Protein AF-A0A812U6D6-F1 (afdb_monomer_lite)

Radius of gyration: 26.7 Å; chains: 1; bounding box: 63×52×94 Å

Structure (mmCIF, N/CA/C/O backbone):
data_AF-A0A812U6D6-F1
#
_entry.id   AF-A0A812U6D6-F1
#
loop_
_atom_site.group_PDB
_atom_site.id
_atom_site.type_symbol
_atom_site.label_atom_id
_atom_site.label_alt_id
_atom_site.label_comp_id
_atom_site.label_asym_id
_atom_site.label_entity_id
_atom_site.label_seq_id
_atom_site.pdbx_PDB_ins_code
_atom_site.Cartn_x
_atom_site.Cartn_y
_atom_site.Cartn_z
_atom_site.occupancy
_atom_site.B_iso_or_equiv
_atom_site.auth_seq_id
_atom_site.auth_comp_id
_atom_site.auth_asym_id
_atom_site.auth_atom_id
_atom_site.pdbx_PDB_model_num
ATOM 1 N N . MET A 1 1 ? -2.524 -17.262 -56.826 1.00 35.53 1 MET A N 1
ATOM 2 C CA . MET A 1 1 ? -1.749 -16.593 -55.757 1.00 35.53 1 MET A CA 1
ATOM 3 C C . MET A 1 1 ? -1.890 -17.382 -54.462 1.00 35.53 1 MET A C 1
ATOM 5 O O . MET A 1 1 ? -2.974 -17.420 -53.892 1.00 35.53 1 MET A O 1
ATOM 9 N N . ALA A 1 2 ? -0.836 -18.090 -54.051 1.00 34.09 2 ALA A N 1
ATOM 10 C CA . ALA A 1 2 ? -0.844 -18.941 -52.864 1.00 34.09 2 ALA A CA 1
ATOM 11 C C . ALA A 1 2 ? -0.876 -18.088 -51.586 1.00 34.09 2 ALA A C 1
ATOM 13 O O . ALA A 1 2 ? 0.017 -17.286 -51.322 1.00 34.09 2 ALA A O 1
ATOM 14 N N . ARG A 1 3 ? -1.931 -18.262 -50.790 1.00 38.22 3 ARG A N 1
ATOM 15 C CA . ARG A 1 3 ? -2.136 -17.587 -49.510 1.00 38.22 3 ARG A CA 1
ATOM 16 C C . ARG A 1 3 ? -1.272 -18.290 -48.458 1.00 38.22 3 ARG A C 1
ATOM 18 O O . ARG A 1 3 ? -1.705 -19.268 -47.857 1.00 38.22 3 ARG A O 1
ATOM 25 N N . ILE A 1 4 ? -0.034 -17.829 -48.269 1.00 37.41 4 ILE A N 1
ATOM 26 C CA . ILE A 1 4 ? 0.860 -18.335 -47.216 1.00 37.41 4 ILE A CA 1
ATOM 27 C C . ILE A 1 4 ? 0.244 -17.969 -45.859 1.00 37.41 4 ILE A C 1
ATOM 29 O O . ILE A 1 4 ? 0.374 -16.848 -45.371 1.00 37.41 4 ILE A O 1
ATOM 33 N N . ALA A 1 5 ? -0.465 -18.917 -45.248 1.00 37.44 5 ALA A N 1
ATOM 34 C CA . ALA A 1 5 ? -0.872 -18.828 -43.856 1.00 37.44 5 ALA A CA 1
ATOM 35 C C . ALA A 1 5 ? 0.394 -18.915 -42.989 1.00 37.44 5 ALA A C 1
ATOM 37 O O . ALA A 1 5 ? 0.963 -19.994 -42.825 1.00 37.44 5 ALA A O 1
ATOM 38 N N . ARG A 1 6 ? 0.868 -17.781 -42.454 1.00 46.25 6 ARG A N 1
ATOM 39 C CA . ARG A 1 6 ? 1.947 -17.776 -41.456 1.00 46.25 6 ARG A CA 1
ATOM 40 C C . ARG A 1 6 ? 1.454 -18.548 -40.228 1.00 46.25 6 ARG A C 1
ATOM 42 O O . ARG A 1 6 ? 0.560 -18.107 -39.512 1.00 46.25 6 ARG A O 1
ATOM 49 N N . ARG A 1 7 ? 1.978 -19.761 -40.058 1.00 51.91 7 ARG A N 1
ATOM 50 C CA . ARG A 1 7 ? 1.637 -20.704 -38.988 1.00 51.91 7 ARG A CA 1
ATOM 51 C C . ARG A 1 7 ? 2.083 -20.091 -37.655 1.00 51.91 7 ARG A C 1
ATOM 53 O O . ARG A 1 7 ? 3.246 -19.724 -37.530 1.00 51.91 7 ARG A O 1
ATOM 60 N N . ALA A 1 8 ? 1.182 -19.987 -36.677 1.00 59.91 8 ALA A N 1
ATOM 61 C CA . ALA A 1 8 ? 1.518 -19.548 -35.320 1.00 59.91 8 ALA A CA 1
ATOM 62 C C . ALA A 1 8 ? 2.728 -20.336 -34.780 1.00 59.91 8 ALA A C 1
ATOM 64 O O . ALA A 1 8 ? 2.688 -21.573 -34.732 1.00 59.91 8 ALA A O 1
ATOM 65 N N . LEU A 1 9 ? 3.801 -19.633 -34.407 1.00 78.94 9 LEU A N 1
ATOM 66 C CA . LEU A 1 9 ? 5.064 -20.251 -34.015 1.00 78.94 9 LEU A CA 1
ATOM 67 C C . LEU A 1 9 ? 4.953 -20.786 -32.582 1.00 78.94 9 LEU A C 1
ATOM 69 O O . LEU A 1 9 ? 4.439 -20.113 -31.684 1.00 78.94 9 LEU A O 1
ATOM 73 N N . ARG A 1 10 ? 5.430 -22.013 -32.353 1.00 88.75 10 ARG A N 1
ATOM 74 C CA . ARG A 1 10 ? 5.568 -22.572 -31.003 1.00 88.75 10 ARG A CA 1
ATOM 75 C C . ARG A 1 10 ? 7.008 -22.429 -30.545 1.00 88.75 10 ARG A C 1
ATOM 77 O O . ARG A 1 10 ? 7.904 -22.949 -31.203 1.00 88.75 10 ARG A O 1
ATOM 84 N N . ILE A 1 11 ? 7.205 -21.786 -29.401 1.00 89.44 11 ILE A N 1
ATOM 85 C CA . ILE A 1 11 ? 8.514 -21.660 -28.761 1.00 89.44 11 ILE A CA 1
ATOM 86 C C . ILE A 1 11 ? 8.524 -22.605 -27.565 1.00 89.44 11 ILE A C 1
ATOM 88 O O . ILE A 1 11 ? 7.668 -22.511 -26.683 1.00 89.44 11 ILE A O 1
ATOM 92 N N . LYS A 1 12 ? 9.457 -23.555 -27.576 1.00 91.06 12 LYS A N 1
ATOM 93 C CA . LYS A 1 12 ? 9.713 -24.458 -26.450 1.00 91.06 12 LYS A CA 1
ATOM 94 C C . LYS A 1 12 ? 10.754 -23.818 -25.536 1.00 91.06 12 LYS A C 1
ATOM 96 O O . LYS A 1 12 ? 11.531 -22.991 -26.000 1.00 91.06 12 LYS A O 1
ATOM 101 N N . GLU A 1 13 ? 10.787 -24.238 -24.276 1.00 91.50 13 GLU A N 1
ATOM 102 C CA . GLU A 1 13 ? 11.861 -23.858 -23.349 1.00 91.50 13 GLU A CA 1
ATOM 103 C C . GLU A 1 13 ? 11.967 -22.347 -23.067 1.00 91.50 13 GLU A C 1
ATOM 105 O O . GLU A 1 13 ? 13.049 -21.847 -22.780 1.00 91.50 13 GLU A O 1
ATOM 110 N N . LEU A 1 14 ? 10.856 -21.600 -23.135 1.00 92.69 14 LEU A N 1
ATOM 111 C CA . LEU A 1 14 ? 10.858 -20.150 -22.932 1.00 92.69 14 LEU A CA 1
ATOM 112 C C . LEU A 1 14 ? 10.915 -19.810 -21.431 1.00 92.69 14 LEU A C 1
ATOM 114 O O . LEU A 1 14 ? 9.935 -20.086 -20.727 1.00 92.69 14 LEU A O 1
ATOM 118 N N . PRO A 1 15 ? 11.992 -19.177 -20.926 1.00 93.50 15 PRO A N 1
ATOM 119 C CA . PRO A 1 15 ? 12.042 -18.713 -19.547 1.00 93.50 15 PRO A CA 1
ATOM 120 C C . PRO A 1 15 ? 11.040 -17.590 -19.341 1.00 93.50 15 PRO A C 1
ATOM 122 O O . PRO A 1 15 ? 10.888 -16.730 -20.209 1.0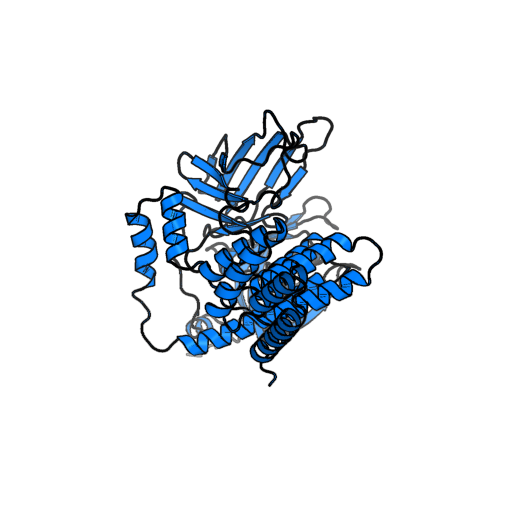0 93.50 15 PRO A O 1
ATOM 125 N N . LEU A 1 16 ? 10.360 -17.578 -18.201 1.00 89.06 16 LEU A N 1
ATOM 126 C CA . LEU A 1 16 ? 9.351 -16.574 -17.916 1.00 89.06 16 LEU A CA 1
ATOM 127 C C . LEU A 1 16 ? 9.786 -15.604 -16.806 1.00 89.06 16 LEU A C 1
ATOM 129 O O . LEU A 1 16 ? 10.246 -16.003 -15.738 1.00 89.06 16 LEU A O 1
ATOM 133 N N . PHE A 1 17 ? 9.514 -14.319 -17.013 1.00 83.50 17 PHE A N 1
ATOM 134 C CA . PHE A 1 17 ? 9.743 -13.195 -16.102 1.00 83.50 17 PHE A CA 1
ATOM 135 C C . PHE A 1 17 ? 8.406 -12.498 -15.776 1.00 83.50 17 PHE A C 1
ATOM 137 O O . PHE A 1 17 ? 7.437 -12.642 -16.526 1.00 83.50 17 PHE A O 1
ATOM 144 N N . SER A 1 18 ? 8.291 -11.843 -14.620 1.00 76.25 18 SER A N 1
ATOM 145 C CA . SER A 1 18 ? 7.055 -11.171 -14.194 1.00 76.25 18 SER A CA 1
ATOM 146 C C . SER A 1 18 ? 7.348 -10.090 -13.163 1.00 76.25 18 SER A C 1
ATOM 148 O O . SER A 1 18 ? 7.813 -10.420 -12.076 1.00 76.25 18 SER A O 1
ATOM 150 N N . LEU A 1 19 ? 6.936 -8.853 -13.447 1.00 53.56 19 LEU A N 1
ATOM 151 C CA . LEU A 1 19 ? 6.873 -7.758 -12.466 1.00 53.56 19 LEU A CA 1
ATOM 152 C C . LEU A 1 19 ? 5.484 -7.610 -11.833 1.00 53.56 19 LEU A C 1
ATOM 154 O O . LEU A 1 19 ? 5.260 -6.719 -11.029 1.00 53.56 19 LEU A O 1
ATOM 158 N N . ARG A 1 20 ? 4.547 -8.514 -12.161 1.00 54.56 20 ARG A N 1
ATOM 159 C CA . ARG A 1 20 ? 3.153 -8.482 -11.680 1.00 54.56 20 ARG A CA 1
ATOM 160 C C . ARG A 1 20 ? 2.367 -7.234 -12.127 1.00 54.56 20 ARG A C 1
ATOM 162 O O . ARG A 1 20 ? 1.385 -6.877 -11.488 1.00 54.56 20 ARG A O 1
ATOM 169 N N . GLN A 1 21 ? 2.782 -6.628 -13.238 1.00 47.66 21 GLN A N 1
ATOM 170 C CA . GLN A 1 21 ? 2.139 -5.482 -13.890 1.00 47.66 21 GLN A CA 1
ATOM 171 C C . GLN A 1 21 ? 1.929 -5.780 -15.388 1.00 47.66 21 GLN A C 1
ATOM 173 O O . GLN A 1 21 ? 2.749 -6.483 -15.990 1.00 47.66 21 GLN A O 1
ATOM 178 N N . PRO A 1 22 ? 0.838 -5.351 -16.034 1.00 48.94 22 PRO A N 1
ATOM 179 C CA . PRO A 1 22 ? 0.689 -5.406 -17.487 1.00 48.94 22 PRO A CA 1
ATOM 180 C C . PRO A 1 22 ? 1.890 -4.847 -18.259 1.00 48.94 22 PRO A C 1
ATOM 182 O O . PRO A 1 22 ? 2.496 -3.856 -17.888 1.00 48.94 22 PRO A O 1
ATOM 185 N N . PHE A 1 23 ? 2.251 -5.493 -19.373 1.00 50.00 23 PHE A N 1
ATOM 186 C CA . PHE A 1 23 ? 3.399 -5.056 -20.182 1.00 50.00 23 PHE A CA 1
ATOM 187 C C . PHE A 1 23 ? 3.311 -3.599 -20.679 1.00 50.00 23 PHE A C 1
ATOM 189 O O . PHE A 1 23 ? 4.346 -2.945 -20.669 1.00 50.00 23 PHE A O 1
ATOM 196 N N . PRO A 1 24 ? 2.134 -3.074 -21.089 1.00 47.97 24 PRO A N 1
ATOM 197 C CA . PRO A 1 24 ? 2.010 -1.662 -21.462 1.00 47.97 24 PRO A CA 1
ATOM 198 C C . PRO A 1 24 ? 2.377 -0.677 -20.345 1.00 47.97 24 PRO A C 1
ATOM 200 O O . PRO A 1 24 ? 2.739 0.444 -20.654 1.00 47.97 24 PRO A O 1
ATOM 203 N N . GLU A 1 25 ? 2.317 -1.097 -19.079 1.00 41.06 25 GLU A N 1
ATOM 204 C CA . GLU A 1 25 ? 2.619 -0.246 -17.918 1.00 41.06 25 GLU A CA 1
ATOM 205 C C . GLU A 1 25 ? 4.121 -0.207 -17.589 1.00 41.06 25 GLU A C 1
ATOM 207 O O . GLU A 1 25 ? 4.600 0.707 -16.926 1.00 41.06 25 GLU A O 1
ATOM 212 N N . ILE A 1 26 ? 4.887 -1.205 -18.046 1.00 42.28 26 ILE A N 1
ATOM 213 C CA . ILE A 1 26 ? 6.320 -1.341 -17.732 1.00 42.28 26 ILE A CA 1
ATOM 214 C C . ILE A 1 26 ? 7.234 -1.191 -18.953 1.00 42.28 26 ILE A C 1
ATOM 216 O O . ILE A 1 26 ? 8.424 -0.921 -18.804 1.00 42.28 26 ILE A O 1
ATOM 220 N N . GLY A 1 27 ? 6.710 -1.423 -20.157 1.00 43.06 27 GLY A N 1
ATOM 221 C CA . GLY A 1 27 ? 7.435 -1.288 -21.412 1.00 43.06 27 GLY A CA 1
ATOM 222 C C . GLY A 1 27 ? 7.301 0.127 -21.961 1.00 43.06 27 GLY A C 1
ATOM 223 O O . GLY A 1 27 ? 6.233 0.724 -21.906 1.00 43.06 27 GLY A O 1
ATOM 224 N N . GLN A 1 28 ? 8.377 0.652 -22.534 1.00 49.28 28 GLN A N 1
ATOM 225 C CA . GLN A 1 28 ? 8.348 1.901 -23.283 1.00 49.28 28 GLN A CA 1
ATOM 226 C C . GLN A 1 28 ? 7.406 1.783 -24.496 1.00 49.28 28 GLN A C 1
ATOM 228 O O . GLN A 1 28 ? 7.239 0.681 -25.032 1.00 49.28 28 GLN A O 1
ATOM 233 N N . PRO A 1 29 ? 6.869 2.901 -25.019 1.00 45.97 29 PRO A N 1
ATOM 234 C CA . PRO A 1 29 ? 6.062 2.906 -26.246 1.00 45.97 29 PRO A CA 1
ATOM 235 C C . PRO A 1 29 ? 6.773 2.280 -27.460 1.00 45.97 29 PRO A C 1
ATOM 237 O O . PRO A 1 29 ? 6.139 1.686 -28.329 1.00 45.97 29 PRO A O 1
ATOM 240 N N . SER A 1 30 ? 8.108 2.338 -27.486 1.00 56.22 30 SER A N 1
ATOM 241 C CA . SER A 1 30 ? 8.983 1.671 -28.465 1.00 56.22 30 SER A CA 1
ATOM 242 C C . SER A 1 30 ? 8.959 0.131 -28.385 1.00 56.22 30 SER A C 1
ATOM 244 O O . SER A 1 30 ? 9.525 -0.561 -29.241 1.00 56.22 30 SER A O 1
ATOM 246 N N . GLY A 1 31 ? 8.315 -0.419 -27.352 1.00 54.19 31 GLY A N 1
ATOM 247 C CA . GLY A 1 31 ? 8.334 -1.826 -26.975 1.00 54.19 31 GLY A CA 1
ATOM 248 C C . GLY A 1 31 ? 9.576 -2.221 -26.176 1.00 54.19 31 GLY A C 1
ATOM 249 O O . GLY A 1 31 ? 9.791 -3.412 -25.964 1.00 54.19 31 GLY A O 1
ATOM 250 N N . GLU A 1 32 ? 10.416 -1.274 -25.763 1.00 69.75 32 GLU A N 1
ATOM 251 C CA . GLU A 1 32 ? 11.639 -1.559 -25.011 1.00 69.75 32 GLU A CA 1
ATOM 252 C C . GLU A 1 32 ? 11.390 -1.681 -23.508 1.00 69.75 32 GLU A C 1
ATOM 254 O O . GLU A 1 32 ? 10.508 -1.046 -22.942 1.00 69.75 32 GLU A O 1
ATOM 259 N N . LEU A 1 33 ? 12.173 -2.519 -22.842 1.00 62.88 33 LEU A N 1
ATOM 260 C CA . LEU A 1 33 ? 12.084 -2.776 -21.415 1.00 62.88 33 LEU A CA 1
ATOM 261 C C . LEU A 1 33 ? 13.495 -2.914 -20.847 1.00 62.88 33 LEU A C 1
ATOM 263 O O . LEU A 1 33 ? 14.254 -3.788 -21.267 1.00 62.88 33 LEU A O 1
ATOM 267 N N . ALA A 1 34 ? 13.830 -2.067 -19.879 1.00 65.81 34 ALA A N 1
ATOM 268 C CA . ALA A 1 34 ? 15.065 -2.166 -19.114 1.00 65.81 34 ALA A CA 1
ATOM 269 C C . ALA A 1 34 ? 14.778 -2.841 -17.769 1.00 65.81 34 ALA A C 1
ATOM 271 O O . ALA A 1 34 ? 13.840 -2.478 -17.065 1.00 65.81 34 ALA A O 1
ATOM 272 N N . LEU A 1 35 ? 15.576 -3.844 -17.424 1.00 61.91 35 LEU A N 1
ATOM 273 C CA . LEU A 1 35 ? 15.358 -4.713 -16.279 1.00 61.91 35 LEU A CA 1
ATOM 274 C C . LEU A 1 35 ? 16.622 -4.817 -15.437 1.00 61.91 35 LEU A C 1
ATOM 276 O O . LEU A 1 35 ? 17.671 -5.190 -15.949 1.00 61.91 35 LEU A O 1
ATOM 280 N N . ASN A 1 36 ? 16.504 -4.572 -14.134 1.00 58.94 36 ASN A N 1
ATOM 281 C CA . ASN A 1 36 ? 17.551 -4.889 -13.166 1.00 58.94 36 ASN A CA 1
ATOM 282 C C . ASN A 1 36 ? 17.243 -6.249 -12.537 1.00 58.94 36 ASN A C 1
ATOM 284 O O . ASN A 1 36 ? 16.308 -6.392 -11.752 1.00 58.94 36 ASN A O 1
ATOM 288 N N . MET A 1 37 ? 18.000 -7.267 -12.927 1.00 65.31 37 MET A N 1
ATOM 289 C CA . MET A 1 37 ? 17.809 -8.654 -12.522 1.00 65.31 37 MET A CA 1
ATOM 290 C C . MET A 1 37 ? 18.752 -8.954 -11.360 1.00 65.31 37 MET A C 1
ATOM 292 O O . MET A 1 37 ? 19.962 -9.021 -11.552 1.00 65.31 37 MET A O 1
ATOM 296 N N . PHE A 1 38 ? 18.207 -9.104 -10.158 1.00 65.81 38 PHE A N 1
ATOM 297 C CA . PHE A 1 38 ? 18.980 -9.357 -8.934 1.00 65.81 38 PHE A CA 1
ATOM 298 C C . PHE A 1 38 ? 18.622 -10.692 -8.272 1.00 65.81 38 PHE A C 1
ATOM 300 O O . PHE A 1 38 ? 19.463 -11.291 -7.613 1.00 65.81 38 PHE A O 1
ATOM 307 N N . GLU A 1 39 ? 17.398 -11.189 -8.470 1.00 63.94 39 GLU A N 1
ATOM 308 C CA . GLU A 1 39 ? 16.996 -12.500 -7.960 1.00 63.94 39 GLU A CA 1
ATOM 309 C C . GLU A 1 39 ? 17.730 -13.626 -8.699 1.00 63.94 39 GLU A C 1
ATOM 311 O O . GLU A 1 39 ? 17.787 -13.616 -9.932 1.00 63.94 39 GLU A O 1
ATOM 316 N N . ASP A 1 40 ? 18.201 -14.641 -7.966 1.00 77.62 40 ASP A N 1
ATOM 317 C CA . ASP A 1 40 ? 18.986 -15.761 -8.510 1.00 77.62 40 ASP A CA 1
ATOM 318 C C . ASP A 1 40 ? 18.322 -16.398 -9.752 1.00 77.62 40 ASP A C 1
ATOM 320 O O . ASP A 1 40 ? 18.981 -16.627 -10.770 1.00 77.62 40 ASP A O 1
ATOM 324 N N . ARG A 1 41 ? 16.992 -16.586 -9.731 1.00 82.25 41 ARG A N 1
ATOM 325 C CA . ARG A 1 41 ? 16.216 -17.106 -10.875 1.00 82.25 41 ARG A CA 1
ATOM 326 C C . ARG A 1 41 ? 16.281 -16.239 -12.133 1.00 82.25 41 ARG A C 1
ATOM 328 O O . ARG A 1 41 ? 16.259 -16.764 -13.243 1.00 82.25 41 ARG A O 1
ATOM 335 N N . TYR A 1 42 ? 16.330 -14.920 -11.979 1.00 85.31 42 TYR A N 1
ATOM 336 C CA . TYR A 1 42 ? 16.328 -13.975 -13.094 1.00 85.31 42 TYR A CA 1
ATOM 337 C C . TYR A 1 42 ? 17.742 -13.646 -13.558 1.00 85.31 42 TYR A C 1
ATOM 339 O O . TYR A 1 42 ? 17.957 -13.449 -14.749 1.00 85.31 42 TYR A O 1
ATOM 347 N N . VAL A 1 43 ? 18.724 -13.699 -12.659 1.00 83.12 43 VAL A N 1
ATOM 348 C CA . VAL A 1 43 ? 20.140 -13.706 -13.033 1.00 83.12 43 VAL A CA 1
ATOM 349 C C . VAL A 1 43 ? 20.446 -14.926 -13.914 1.00 83.12 43 VAL A C 1
ATOM 351 O O . VAL A 1 43 ? 21.082 -14.794 -14.959 1.00 83.12 43 VAL A O 1
ATOM 354 N N . GLU A 1 44 ? 19.927 -16.104 -13.559 1.00 88.81 44 GLU A N 1
ATOM 355 C CA . GLU A 1 44 ? 20.053 -17.314 -14.382 1.00 88.81 44 GLU A CA 1
ATOM 356 C C . GLU A 1 44 ? 19.314 -17.208 -15.723 1.00 88.81 44 GLU A C 1
ATOM 358 O O . GLU A 1 44 ? 19.838 -17.641 -16.750 1.00 88.81 44 GLU A O 1
ATOM 363 N N . LEU A 1 45 ? 18.138 -16.570 -15.757 1.00 89.56 45 LEU A N 1
ATOM 364 C CA . LEU A 1 45 ? 17.463 -16.246 -17.018 1.00 89.56 45 LEU A CA 1
ATOM 365 C C . LEU A 1 45 ? 18.401 -15.462 -17.946 1.00 89.56 45 LEU A C 1
ATOM 367 O O . LEU A 1 45 ? 18.534 -15.834 -19.111 1.00 89.56 45 LEU A O 1
ATOM 371 N N . VAL A 1 46 ? 19.087 -14.428 -17.444 1.00 88.00 46 VAL A N 1
ATOM 372 C CA . VAL A 1 46 ? 20.001 -13.628 -18.276 1.00 88.00 46 VAL A CA 1
ATOM 373 C C . VAL A 1 46 ? 21.202 -14.440 -18.759 1.00 88.00 46 VAL A C 1
ATOM 375 O O . VAL A 1 46 ? 21.577 -14.311 -19.922 1.00 88.00 46 VAL A O 1
ATOM 378 N N . ARG A 1 47 ? 21.755 -15.350 -17.946 1.00 87.81 47 ARG A N 1
ATOM 379 C CA . ARG A 1 47 ? 22.820 -16.261 -18.414 1.00 87.81 47 ARG A CA 1
ATOM 380 C C . ARG A 1 47 ? 22.375 -17.134 -19.576 1.00 87.81 47 ARG A C 1
ATOM 382 O O . ARG A 1 47 ? 23.143 -17.369 -20.506 1.00 87.81 47 ARG A O 1
ATOM 389 N N . ARG A 1 48 ? 21.129 -17.611 -19.549 1.00 88.50 48 ARG A N 1
ATOM 390 C CA . ARG A 1 48 ? 20.576 -18.414 -20.648 1.00 88.50 48 ARG A CA 1
ATOM 391 C C . ARG A 1 48 ? 20.447 -17.594 -21.928 1.00 88.50 48 ARG A C 1
ATOM 393 O O . ARG A 1 48 ? 20.786 -18.118 -22.990 1.00 88.50 48 ARG A O 1
ATOM 400 N N . LEU A 1 49 ? 20.040 -16.327 -21.820 1.00 87.81 49 LEU A N 1
ATOM 401 C CA . LEU A 1 49 ? 20.023 -15.391 -22.951 1.00 87.81 49 LEU A CA 1
ATOM 402 C C . LEU A 1 49 ? 21.438 -15.167 -23.508 1.00 87.81 49 LEU A C 1
ATOM 404 O O . LEU A 1 49 ? 21.642 -15.268 -24.715 1.00 87.81 49 LEU A O 1
ATOM 408 N N . GLU A 1 50 ? 22.420 -14.940 -22.630 1.00 86.31 50 GLU A N 1
ATOM 409 C CA . GLU A 1 50 ? 23.830 -14.731 -22.991 1.00 86.31 50 GLU A CA 1
ATOM 410 C C . GLU A 1 50 ? 24.469 -15.974 -23.638 1.00 86.31 50 GLU A C 1
ATOM 412 O O . GLU A 1 50 ? 25.270 -15.847 -24.559 1.00 86.31 50 GLU A O 1
ATOM 417 N N . SER A 1 51 ? 24.072 -17.185 -23.226 1.00 82.62 51 SER A N 1
ATOM 418 C CA . SER A 1 51 ? 24.581 -18.448 -23.788 1.00 82.62 51 SER A CA 1
ATOM 419 C C . SER A 1 51 ? 24.171 -18.718 -25.246 1.00 82.62 51 SER A C 1
ATOM 421 O O . SER A 1 51 ? 24.676 -19.656 -25.860 1.00 82.62 51 SER A O 1
ATOM 423 N N . GLY A 1 52 ? 23.232 -17.941 -25.800 1.00 67.25 52 GLY A N 1
ATOM 424 C CA . GLY A 1 52 ? 22.845 -18.001 -27.214 1.00 67.25 52 GLY A CA 1
ATOM 425 C C . GLY A 1 52 ? 21.860 -19.111 -27.608 1.00 67.25 52 GLY A C 1
ATOM 426 O O . GLY A 1 52 ? 21.496 -19.199 -28.777 1.00 67.25 52 GLY A O 1
ATOM 427 N N . LYS A 1 53 ? 21.368 -19.942 -26.673 1.00 64.75 53 LYS A N 1
ATOM 428 C CA . LYS A 1 53 ? 20.372 -20.998 -26.983 1.00 64.75 53 LYS A CA 1
ATOM 429 C C . LYS A 1 53 ? 19.003 -20.440 -27.408 1.00 64.75 53 LYS A C 1
ATOM 431 O O . LYS A 1 53 ? 18.300 -21.067 -28.195 1.00 64.75 53 LYS A O 1
ATOM 436 N N . SER A 1 54 ? 18.616 -19.279 -26.882 1.00 70.19 54 SER A N 1
ATOM 437 C CA . SER A 1 54 ? 17.462 -18.484 -27.317 1.00 70.19 54 SER A CA 1
ATOM 438 C C . SER A 1 54 ? 17.628 -17.063 -26.775 1.00 70.19 54 SER A C 1
ATOM 440 O O . SER A 1 54 ? 17.779 -16.921 -25.563 1.00 70.19 54 SER A O 1
ATOM 442 N N . PRO A 1 55 ? 17.547 -16.009 -27.606 1.00 80.62 55 PRO A N 1
ATOM 443 C CA . PRO A 1 55 ? 17.596 -14.629 -27.122 1.00 80.62 55 PRO A CA 1
ATOM 444 C C . PRO A 1 55 ? 16.245 -14.168 -26.550 1.00 80.62 55 PRO A C 1
ATOM 446 O O . PRO A 1 55 ? 16.085 -13.009 -26.170 1.00 80.62 55 PRO A O 1
ATOM 449 N N . HIS A 1 56 ? 15.253 -15.062 -26.492 1.00 90.56 56 HIS A N 1
ATOM 450 C CA . HIS A 1 56 ? 13.895 -14.730 -26.095 1.00 90.56 56 HIS A CA 1
ATOM 451 C C . HIS A 1 56 ? 13.545 -15.220 -24.695 1.00 90.56 56 HIS A C 1
ATOM 453 O O . HIS A 1 56 ? 13.894 -16.335 -24.305 1.00 90.56 56 HIS A O 1
ATOM 459 N N . PHE A 1 57 ? 12.745 -14.421 -23.995 1.00 93.12 57 PHE A N 1
ATOM 460 C CA . PHE A 1 57 ? 12.080 -14.789 -22.749 1.00 93.12 57 PHE A CA 1
ATOM 461 C C . PHE A 1 57 ? 10.651 -14.234 -22.732 1.00 93.12 57 PHE A C 1
ATOM 463 O O . PHE A 1 57 ? 10.298 -13.341 -23.502 1.00 93.12 57 PHE A O 1
ATOM 470 N N . GLY A 1 58 ? 9.787 -14.802 -21.899 1.00 89.12 58 GLY A N 1
ATOM 471 C CA . GLY A 1 58 ? 8.382 -14.425 -21.827 1.00 89.12 58 GLY A CA 1
ATOM 472 C C . GLY A 1 58 ? 8.074 -13.545 -20.625 1.00 89.12 58 GLY A C 1
ATOM 473 O O . GLY A 1 58 ? 8.316 -13.936 -19.490 1.00 89.12 58 GLY A O 1
ATOM 474 N N . TYR A 1 59 ? 7.460 -12.392 -20.850 1.00 84.75 59 TYR A N 1
ATOM 475 C CA . TYR A 1 59 ? 6.927 -11.536 -19.799 1.00 84.75 59 TYR A CA 1
ATOM 476 C C . TYR A 1 59 ? 5.467 -11.877 -19.483 1.00 84.75 59 TYR A C 1
ATOM 478 O O . TYR A 1 59 ? 4.645 -11.968 -20.396 1.00 84.75 59 TYR A O 1
ATOM 486 N N . THR A 1 60 ? 5.106 -12.013 -18.205 1.00 74.56 60 THR A N 1
ATOM 487 C CA . THR A 1 60 ? 3.707 -12.177 -17.771 1.00 74.56 60 THR A CA 1
ATOM 488 C C . THR A 1 60 ? 3.325 -11.157 -16.703 1.00 74.56 60 THR A C 1
ATOM 490 O O . THR A 1 60 ? 4.083 -10.932 -15.768 1.00 74.56 60 THR A O 1
ATOM 493 N N . ALA A 1 61 ? 2.111 -10.613 -16.795 1.00 52.66 61 ALA A N 1
ATOM 494 C CA . ALA A 1 61 ? 1.588 -9.596 -15.877 1.00 52.66 61 ALA A CA 1
ATOM 495 C C . ALA A 1 61 ? 1.107 -10.136 -14.518 1.00 52.66 61 ALA A C 1
ATOM 497 O O . ALA A 1 61 ? 0.781 -9.365 -13.628 1.00 52.66 61 ALA A O 1
ATOM 498 N N . ILE A 1 62 ? 1.019 -11.458 -14.354 1.00 46.66 62 ILE A N 1
ATOM 499 C CA . ILE A 1 62 ? 0.531 -12.107 -13.132 1.00 46.66 62 ILE A CA 1
ATOM 500 C C . ILE A 1 62 ? 1.567 -13.101 -12.612 1.00 46.66 62 ILE A C 1
ATOM 502 O O . ILE A 1 62 ? 2.176 -13.840 -13.385 1.00 46.66 62 ILE A O 1
ATOM 506 N N . SER A 1 63 ? 1.722 -13.154 -11.288 1.00 36.56 63 SER A N 1
ATOM 507 C CA . SER A 1 63 ? 2.636 -14.078 -10.602 1.00 36.56 63 SER A CA 1
ATOM 508 C C . SER A 1 63 ? 2.243 -15.549 -10.770 1.00 36.56 63 SER A C 1
ATOM 510 O O . SER A 1 63 ? 3.107 -16.421 -10.823 1.00 36.56 63 SER A O 1
ATOM 512 N N . HIS A 1 64 ? 0.942 -15.830 -10.895 1.00 39.78 64 HIS A N 1
ATOM 513 C CA . HIS A 1 64 ? 0.401 -17.181 -11.040 1.00 39.78 64 HIS A CA 1
ATOM 514 C C . HIS A 1 64 ? 0.340 -17.570 -12.515 1.00 39.78 64 HIS A C 1
ATOM 516 O O . HIS A 1 64 ? -0.652 -17.356 -13.220 1.00 39.78 64 HIS A O 1
ATOM 522 N N . ARG A 1 65 ? 1.446 -18.135 -12.989 1.00 58.25 65 ARG A N 1
ATOM 523 C CA . ARG A 1 65 ? 1.610 -18.579 -14.368 1.00 58.25 65 ARG A CA 1
ATOM 524 C C . ARG A 1 65 ? 0.837 -19.884 -14.563 1.00 58.25 65 ARG A C 1
ATOM 526 O O . ARG A 1 65 ? 1.203 -20.926 -14.033 1.00 58.25 65 ARG A O 1
ATOM 533 N N . ARG A 1 66 ? -0.262 -19.819 -15.310 1.00 59.72 66 ARG A N 1
ATOM 534 C CA . ARG A 1 66 ? -1.134 -20.968 -15.596 1.00 59.72 66 ARG A CA 1
ATOM 535 C C . ARG A 1 66 ? -1.095 -21.332 -17.070 1.00 59.72 66 ARG A C 1
ATOM 537 O O . ARG A 1 66 ? -0.892 -20.467 -17.923 1.00 59.72 66 ARG A O 1
ATOM 544 N N . VAL A 1 67 ? -1.368 -22.596 -17.376 1.00 65.94 67 VAL A N 1
ATOM 545 C CA . VAL A 1 67 ? -1.697 -23.027 -18.741 1.00 65.94 67 VAL A CA 1
ATOM 546 C C . VAL A 1 67 ? -2.846 -22.154 -19.268 1.00 65.94 67 VAL A C 1
ATOM 548 O O . VAL A 1 67 ? -3.767 -21.816 -18.525 1.00 65.94 67 VAL A O 1
ATOM 551 N N . ARG A 1 68 ? -2.761 -21.729 -20.534 1.00 63.84 68 ARG A N 1
ATOM 552 C CA . ARG A 1 68 ? -3.599 -20.695 -21.184 1.00 63.84 68 ARG A CA 1
ATOM 553 C C . ARG A 1 68 ? -3.388 -19.257 -20.691 1.00 63.84 68 ARG A C 1
ATOM 555 O O . ARG A 1 68 ? -4.053 -18.351 -21.193 1.00 63.84 68 ARG A O 1
ATOM 562 N N . GLY A 1 69 ? -2.463 -19.022 -19.759 1.00 61.88 69 GLY A N 1
ATOM 563 C CA . GLY A 1 69 ? -1.989 -17.684 -19.404 1.00 61.88 69 GLY A CA 1
ATOM 564 C C . GLY A 1 69 ? -1.383 -16.971 -20.614 1.00 61.88 69 GLY A C 1
ATOM 565 O O . GLY A 1 69 ? -0.937 -17.621 -21.558 1.00 61.88 69 GLY A O 1
ATOM 566 N N . ARG A 1 70 ? -1.401 -15.638 -20.613 1.00 71.31 70 ARG A N 1
ATOM 567 C CA . ARG A 1 70 ? -0.928 -14.814 -21.734 1.00 71.31 70 ARG A CA 1
ATOM 568 C C . ARG A 1 70 ? 0.263 -13.961 -21.310 1.00 71.31 70 ARG A C 1
ATOM 570 O O . ARG A 1 70 ? 0.413 -13.662 -20.126 1.00 71.31 70 ARG A O 1
ATOM 577 N N . GLY A 1 71 ? 1.089 -13.579 -22.275 1.00 77.25 71 GLY A N 1
ATOM 578 C CA . GLY A 1 71 ? 2.284 -12.782 -22.028 1.00 77.25 71 GLY A CA 1
ATOM 579 C C . GLY A 1 71 ? 2.826 -12.092 -23.274 1.00 77.25 71 GLY A C 1
ATOM 580 O O . GLY A 1 71 ? 2.203 -12.131 -24.338 1.00 77.25 71 GLY A O 1
ATOM 581 N N . VAL A 1 72 ? 3.975 -11.440 -23.115 1.00 83.50 72 VAL A N 1
ATOM 582 C CA . VAL A 1 72 ? 4.715 -10.756 -24.185 1.00 83.50 72 VAL A CA 1
ATOM 583 C C . VAL A 1 72 ? 6.048 -11.435 -24.382 1.00 83.50 72 VAL A C 1
ATOM 585 O O . VAL A 1 72 ? 6.806 -11.605 -23.433 1.00 83.50 72 VAL A O 1
ATOM 588 N N . LEU A 1 73 ? 6.322 -11.849 -25.608 1.00 87.62 73 LEU A N 1
ATOM 589 C CA . LEU A 1 73 ? 7.607 -12.375 -26.010 1.00 87.62 73 LEU A CA 1
ATOM 590 C C . LEU A 1 73 ? 8.585 -11.209 -26.104 1.00 87.62 73 LEU A C 1
ATOM 592 O O . LEU A 1 73 ? 8.360 -10.272 -26.870 1.00 87.62 73 LEU A O 1
ATOM 596 N N . LEU A 1 74 ? 9.658 -11.283 -25.329 1.00 89.19 74 LEU A N 1
ATOM 597 C CA . LEU A 1 74 ? 10.719 -10.292 -25.300 1.00 89.19 74 LEU A CA 1
ATOM 598 C C . LEU A 1 74 ? 11.991 -10.873 -25.897 1.00 89.19 74 LEU A C 1
ATOM 600 O O . LEU A 1 74 ? 12.295 -12.044 -25.689 1.00 89.19 74 LEU A O 1
ATOM 604 N N . ASN A 1 75 ? 12.733 -10.041 -26.614 1.00 89.38 75 ASN A N 1
ATOM 605 C CA . ASN A 1 75 ? 14.061 -10.327 -27.136 1.00 89.38 75 ASN A CA 1
ATOM 606 C C . ASN A 1 75 ? 15.098 -9.532 -26.339 1.00 89.38 75 ASN A C 1
ATOM 608 O O . ASN A 1 75 ? 15.057 -8.302 -26.370 1.00 89.38 75 ASN A O 1
ATOM 612 N N . GLY A 1 76 ? 15.999 -10.211 -25.631 1.00 85.94 76 GLY A N 1
ATOM 613 C CA . GLY A 1 76 ? 17.109 -9.583 -24.917 1.00 85.94 76 GLY A CA 1
ATOM 614 C C . GLY A 1 76 ? 18.164 -9.073 -25.898 1.00 85.94 76 GLY A C 1
ATOM 615 O O . GLY A 1 76 ? 18.718 -9.852 -26.667 1.00 85.94 76 GLY A O 1
ATOM 616 N N . ARG A 1 77 ? 18.437 -7.766 -25.884 1.00 77.44 77 ARG A N 1
ATOM 617 C CA . ARG A 1 77 ? 19.332 -7.098 -26.847 1.00 77.44 77 ARG A CA 1
ATOM 618 C C . ARG A 1 77 ? 20.629 -6.569 -26.239 1.00 77.44 77 ARG A C 1
ATOM 620 O O . ARG A 1 77 ? 21.550 -6.261 -26.986 1.00 77.44 77 ARG A O 1
ATOM 627 N N . GLY A 1 78 ? 20.734 -6.515 -24.912 1.00 73.69 78 GLY A N 1
ATOM 628 C CA . GLY A 1 78 ? 21.965 -6.121 -24.231 1.00 73.69 78 GLY A CA 1
ATOM 629 C C . GLY A 1 78 ? 21.927 -6.462 -22.750 1.00 73.69 78 GLY A C 1
ATOM 630 O O . GLY A 1 78 ? 20.881 -6.345 -22.118 1.00 73.69 78 GLY A O 1
ATOM 631 N N . PHE A 1 79 ? 23.057 -6.892 -22.196 1.00 82.88 79 PHE A N 1
ATOM 632 C CA . PHE A 1 79 ? 23.194 -7.194 -20.775 1.00 82.88 79 PHE A CA 1
ATOM 633 C C . PHE A 1 79 ? 24.503 -6.629 -20.225 1.00 82.88 79 PHE A C 1
ATOM 635 O O . PHE A 1 79 ? 25.559 -6.751 -20.844 1.00 82.88 79 PHE A O 1
ATOM 642 N N . ARG A 1 80 ? 24.431 -6.013 -19.044 1.00 79.06 80 ARG A N 1
ATOM 643 C CA . ARG A 1 80 ? 25.580 -5.473 -18.313 1.00 79.06 80 ARG A CA 1
ATOM 644 C C . ARG A 1 80 ? 25.582 -6.031 -16.898 1.00 79.06 80 ARG A C 1
ATOM 646 O O . ARG A 1 80 ? 24.712 -5.701 -16.093 1.00 79.06 80 ARG A O 1
ATOM 653 N N . TRP A 1 81 ? 26.567 -6.872 -16.610 1.00 76.12 81 TRP A N 1
ATOM 654 C CA . TRP A 1 81 ? 26.785 -7.434 -15.281 1.00 76.12 81 TRP A CA 1
ATOM 655 C C . TRP A 1 81 ? 27.309 -6.359 -14.328 1.00 76.12 81 TRP A C 1
ATOM 657 O O . TRP A 1 81 ? 28.207 -5.589 -14.675 1.00 76.12 81 TRP A O 1
ATOM 667 N N . VAL A 1 82 ? 26.745 -6.313 -13.126 1.00 61.84 82 VAL A N 1
ATOM 668 C CA . VAL A 1 82 ? 27.178 -5.440 -12.036 1.00 61.84 82 VAL A CA 1
ATOM 669 C C . VAL A 1 82 ? 27.913 -6.308 -11.018 1.00 61.84 82 VAL A C 1
ATOM 671 O O . VAL A 1 82 ? 27.320 -7.159 -10.357 1.00 61.84 82 VAL A O 1
ATOM 674 N N . GLY A 1 83 ? 29.230 -6.125 -10.916 1.00 69.31 83 GLY A N 1
ATOM 675 C CA . GLY A 1 83 ? 30.087 -6.953 -10.066 1.00 69.31 83 GLY A CA 1
ATOM 676 C C . GLY A 1 83 ? 30.399 -8.319 -10.688 1.00 69.31 83 GLY A C 1
ATOM 677 O O . GLY A 1 83 ? 30.831 -8.409 -11.837 1.00 69.31 83 GLY A O 1
ATOM 678 N N . SER A 1 84 ? 30.229 -9.398 -9.918 1.00 73.12 84 SER A N 1
ATOM 679 C CA . SER A 1 84 ? 30.585 -10.756 -10.356 1.00 73.12 84 SER A CA 1
ATOM 680 C C . SER A 1 84 ? 29.713 -11.238 -11.517 1.00 73.12 84 SER A C 1
ATOM 682 O O . SER A 1 84 ? 28.500 -11.358 -11.384 1.00 73.12 84 SER A O 1
ATOM 684 N N . ARG A 1 85 ? 30.323 -11.672 -12.622 1.00 73.25 85 ARG A N 1
ATOM 685 C CA . ARG A 1 85 ? 29.597 -12.317 -13.736 1.00 73.25 85 ARG A CA 1
ATOM 686 C C . ARG A 1 85 ? 28.946 -13.658 -13.343 1.00 73.25 85 ARG A C 1
ATOM 688 O O . ARG A 1 85 ? 28.032 -14.139 -14.006 1.00 73.25 85 ARG A O 1
ATOM 695 N N . LYS A 1 86 ? 29.403 -14.279 -12.247 1.00 67.44 86 LYS A N 1
ATOM 696 C CA . LYS A 1 86 ? 28.896 -15.571 -11.749 1.00 67.44 86 LYS A CA 1
ATOM 697 C C . LYS A 1 86 ? 27.711 -15.465 -10.791 1.00 67.44 86 LYS A C 1
ATOM 699 O O . LYS A 1 86 ? 27.096 -16.488 -10.522 1.00 67.44 86 LYS A O 1
ATOM 704 N N . SER A 1 87 ? 27.389 -14.290 -10.256 1.00 61.97 87 SER A N 1
ATOM 705 C CA . SER A 1 87 ? 26.325 -14.153 -9.237 1.00 61.97 87 SER A CA 1
ATOM 706 C C . SER A 1 87 ? 25.794 -12.732 -9.045 1.00 61.97 87 SER A C 1
ATOM 708 O O . SER A 1 87 ? 24.875 -12.532 -8.262 1.00 61.97 87 SER A O 1
ATOM 710 N N . GLY A 1 88 ? 26.382 -11.745 -9.714 1.00 60.91 88 GLY A N 1
ATOM 711 C CA . GLY A 1 88 ? 26.035 -10.342 -9.562 1.00 60.91 88 GLY A CA 1
ATOM 712 C C . GLY A 1 88 ? 24.751 -9.969 -10.304 1.00 60.91 88 GLY A C 1
ATOM 713 O O . GLY A 1 88 ? 24.355 -10.673 -11.240 1.00 60.91 88 GLY A O 1
ATOM 714 N N . PRO A 1 89 ? 24.108 -8.857 -9.914 1.00 62.72 89 PRO A N 1
ATOM 715 C CA . PRO A 1 89 ? 22.957 -8.321 -10.623 1.00 62.72 89 PRO A CA 1
ATOM 716 C C . PRO A 1 89 ? 23.266 -8.013 -12.090 1.00 62.72 89 PRO A C 1
ATOM 718 O O . PRO A 1 89 ? 24.401 -7.689 -12.448 1.00 62.72 89 PRO A O 1
ATOM 721 N N . VAL A 1 90 ? 22.244 -8.055 -12.943 1.00 68.12 90 VAL A N 1
ATOM 722 C CA . VAL A 1 90 ? 22.378 -7.765 -14.375 1.00 68.12 90 VAL A CA 1
ATOM 723 C C . VAL A 1 90 ? 21.369 -6.738 -14.819 1.00 68.12 90 VAL A C 1
ATOM 725 O O . VAL A 1 90 ? 20.173 -6.901 -14.601 1.00 68.12 90 VAL A O 1
ATOM 728 N N . VAL A 1 91 ? 21.847 -5.714 -15.513 1.00 66.25 91 VAL A N 1
ATOM 729 C CA . VAL A 1 91 ? 20.980 -4.809 -16.261 1.00 66.25 91 VAL A CA 1
ATOM 730 C C . VAL A 1 91 ? 20.741 -5.423 -17.634 1.00 66.25 91 VAL A C 1
ATOM 732 O O . VAL A 1 91 ? 21.696 -5.612 -18.382 1.00 66.25 91 VAL A O 1
ATOM 735 N N . LEU A 1 92 ? 19.495 -5.750 -17.962 1.00 75.19 92 LEU A N 1
ATOM 736 C CA . LEU A 1 92 ? 19.063 -6.320 -19.237 1.00 75.19 92 LEU A CA 1
ATOM 737 C C . LEU A 1 92 ? 18.199 -5.304 -19.986 1.00 75.19 92 LEU A C 1
ATOM 739 O O . LEU A 1 92 ? 17.223 -4.800 -19.441 1.00 75.19 92 LEU A O 1
ATOM 743 N N . GLN A 1 93 ? 18.504 -5.065 -21.255 1.00 79.00 93 GLN A N 1
ATOM 744 C CA . GLN A 1 93 ? 17.595 -4.411 -22.189 1.00 79.00 93 GLN A CA 1
ATOM 745 C C . GLN A 1 93 ? 16.904 -5.463 -23.048 1.00 79.00 93 GLN A C 1
ATOM 747 O O . GLN A 1 93 ? 17.548 -6.357 -23.604 1.00 79.00 93 GLN A O 1
ATOM 752 N N . ALA A 1 94 ? 15.589 -5.345 -23.172 1.00 80.75 94 ALA A N 1
ATOM 753 C CA . ALA A 1 94 ? 14.763 -6.253 -23.940 1.00 80.75 94 ALA A CA 1
ATOM 754 C C . ALA A 1 94 ? 13.761 -5.492 -24.808 1.00 80.75 94 ALA A C 1
ATOM 756 O O . ALA A 1 94 ? 13.361 -4.385 -24.476 1.00 80.75 94 ALA A O 1
ATOM 757 N N . ARG A 1 95 ? 13.331 -6.096 -25.916 1.00 83.44 95 ARG A N 1
ATOM 758 C CA . ARG A 1 95 ? 12.321 -5.524 -26.812 1.00 83.44 95 ARG A CA 1
ATOM 759 C C . ARG A 1 95 ? 11.164 -6.486 -27.021 1.00 83.44 95 ARG A C 1
ATOM 761 O O . ARG A 1 95 ? 11.388 -7.665 -27.295 1.00 83.44 95 ARG A O 1
ATOM 768 N N . ALA A 1 96 ? 9.943 -5.978 -26.934 1.00 77.19 96 ALA A N 1
ATOM 769 C CA . ALA A 1 96 ? 8.731 -6.698 -27.276 1.00 77.19 96 ALA A CA 1
ATOM 770 C C . ALA A 1 96 ? 8.710 -7.091 -28.746 1.00 77.19 96 ALA A C 1
ATOM 772 O O . ALA A 1 96 ? 9.004 -6.284 -29.627 1.00 77.19 96 ALA A O 1
ATOM 773 N N . LEU A 1 97 ? 8.354 -8.349 -28.981 1.00 79.00 97 LEU A N 1
ATOM 774 C CA . LEU A 1 97 ? 8.149 -8.900 -30.311 1.00 79.00 97 LEU A CA 1
ATOM 775 C C . LEU A 1 97 ? 6.673 -9.206 -30.539 1.00 79.00 97 LEU A C 1
ATOM 777 O O . LEU A 1 97 ? 6.030 -8.550 -31.342 1.00 79.00 97 LEU A O 1
ATOM 781 N N . ASP A 1 98 ? 6.141 -10.175 -29.795 1.00 77.81 98 ASP A N 1
ATOM 782 C CA . ASP A 1 98 ? 4.816 -10.745 -30.036 1.00 77.81 98 ASP A CA 1
ATOM 783 C C . ASP A 1 98 ? 4.066 -10.995 -28.731 1.00 77.81 98 ASP A C 1
ATOM 785 O O . ASP A 1 98 ? 4.654 -11.136 -27.657 1.00 77.81 98 ASP A O 1
ATOM 789 N N . ARG A 1 99 ? 2.743 -11.143 -28.811 1.00 79.19 99 ARG A N 1
ATOM 790 C CA . ARG A 1 99 ? 1.964 -11.734 -27.714 1.00 79.19 99 ARG A CA 1
ATOM 791 C C . ARG A 1 99 ? 2.016 -13.254 -27.807 1.00 79.19 99 ARG A C 1
ATOM 793 O O . ARG A 1 99 ? 2.020 -13.826 -28.895 1.00 79.19 99 ARG A O 1
ATOM 800 N N . PHE A 1 100 ? 1.972 -13.926 -26.662 1.00 80.69 100 PHE A N 1
ATOM 801 C CA . PHE A 1 100 ? 1.884 -15.383 -26.615 1.00 80.69 100 PHE A CA 1
ATOM 802 C C . PHE A 1 100 ? 0.830 -15.884 -25.631 1.00 80.69 100 PHE A C 1
ATOM 804 O O . PHE A 1 100 ? 0.404 -15.177 -24.713 1.00 80.69 100 PHE A O 1
ATOM 811 N N . ARG A 1 101 ? 0.461 -17.157 -25.793 1.00 78.94 101 ARG A N 1
ATOM 812 C CA . ARG A 1 101 ? -0.230 -17.964 -24.780 1.00 78.94 101 ARG A CA 1
ATOM 813 C C . ARG A 1 101 ? 0.626 -19.135 -24.316 1.00 78.94 101 ARG A C 1
ATOM 815 O O . ARG A 1 101 ? 1.325 -19.752 -25.115 1.00 78.94 101 ARG A O 1
ATOM 822 N N . ILE A 1 102 ? 0.528 -19.467 -23.037 1.00 82.62 102 ILE A N 1
ATOM 823 C CA . ILE A 1 102 ? 1.218 -20.589 -22.400 1.00 82.62 102 ILE A CA 1
ATOM 824 C C . ILE A 1 102 ? 0.460 -21.880 -22.717 1.00 82.62 102 ILE A C 1
ATOM 826 O O . ILE A 1 102 ? -0.732 -21.991 -22.427 1.00 82.62 102 ILE A O 1
ATOM 830 N N . LEU A 1 103 ? 1.144 -22.857 -23.303 1.00 84.62 103 LEU A N 1
ATOM 831 C CA . LEU A 1 103 ? 0.613 -24.195 -23.580 1.00 84.62 103 LEU A CA 1
ATOM 832 C C . LEU A 1 103 ? 0.948 -25.176 -22.456 1.00 84.62 103 LEU A C 1
ATOM 834 O O . LEU A 1 103 ? 0.107 -25.980 -22.071 1.00 84.62 103 LEU A O 1
ATOM 838 N N . SER A 1 104 ? 2.160 -25.086 -21.917 1.00 89.38 104 SER A N 1
ATOM 839 C CA . SER A 1 104 ? 2.617 -25.859 -20.762 1.00 89.38 104 SER A CA 1
ATOM 840 C C . SER A 1 104 ? 3.642 -25.052 -19.975 1.00 89.38 104 SER A C 1
ATOM 842 O O . SER A 1 104 ? 4.260 -24.132 -20.518 1.00 89.38 104 SER A O 1
ATOM 844 N N . ILE A 1 105 ? 3.803 -25.378 -18.696 1.00 90.44 105 ILE A N 1
ATOM 845 C CA . ILE A 1 105 ? 4.738 -24.710 -17.797 1.00 90.44 105 ILE A CA 1
ATOM 846 C C . ILE A 1 105 ? 5.331 -25.714 -16.816 1.00 90.44 105 ILE A C 1
ATOM 848 O O . ILE A 1 105 ? 4.641 -26.628 -16.371 1.00 90.44 105 ILE A O 1
ATOM 852 N N . ARG A 1 106 ? 6.600 -25.519 -16.477 1.00 92.56 106 ARG A N 1
ATOM 853 C CA . ARG A 1 106 ? 7.293 -26.200 -15.384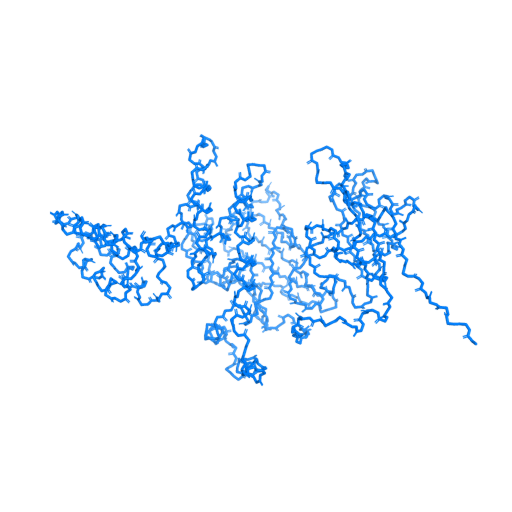 1.00 92.56 106 ARG A CA 1
ATOM 854 C C . ARG A 1 106 ? 8.184 -25.210 -14.636 1.00 92.56 106 ARG A C 1
ATOM 856 O O . ARG A 1 106 ? 8.402 -24.094 -15.108 1.00 92.56 106 ARG A O 1
ATOM 863 N N . SER A 1 107 ? 8.699 -25.622 -13.489 1.00 88.69 107 SER A N 1
ATOM 864 C CA . SER A 1 107 ? 9.614 -24.844 -12.653 1.00 88.69 107 SER A CA 1
ATOM 865 C C . SER A 1 107 ? 10.967 -25.539 -12.538 1.00 88.69 107 SER A C 1
ATOM 867 O O . SER A 1 107 ? 11.023 -26.763 -12.457 1.00 88.69 107 SER A O 1
ATOM 869 N N . GLU A 1 108 ? 12.038 -24.759 -12.483 1.00 91.56 108 GLU A N 1
ATOM 870 C CA . GLU A 1 108 ? 13.409 -25.216 -12.266 1.00 91.56 108 GLU A CA 1
ATOM 871 C C . GLU A 1 108 ? 13.990 -24.477 -11.059 1.00 91.56 108 GLU A C 1
ATOM 873 O O . GLU A 1 108 ? 13.954 -23.245 -10.997 1.00 91.56 108 GLU A O 1
ATOM 878 N N . VAL A 1 109 ? 14.504 -25.225 -10.083 1.00 90.25 109 VAL A N 1
ATOM 879 C CA . VAL A 1 109 ? 15.207 -24.646 -8.934 1.00 90.25 109 VAL A CA 1
ATOM 880 C C . VAL A 1 109 ? 16.595 -24.230 -9.404 1.00 90.25 109 VAL A C 1
ATOM 882 O O . VAL A 1 109 ? 17.385 -25.065 -9.832 1.00 90.25 109 VAL A O 1
ATOM 885 N N . VAL A 1 110 ? 16.867 -22.928 -9.359 1.00 85.62 110 VAL A N 1
ATOM 886 C CA . VAL A 1 110 ? 18.148 -22.356 -9.800 1.00 85.62 110 VAL A CA 1
ATOM 887 C C . VAL A 1 110 ? 19.184 -22.401 -8.682 1.00 85.62 110 VAL A C 1
ATOM 889 O O . VAL A 1 110 ? 20.356 -22.677 -8.923 1.00 85.62 110 VAL A O 1
ATOM 892 N N . LYS A 1 111 ? 18.741 -22.143 -7.453 1.00 82.62 111 LYS A N 1
ATOM 893 C CA . LYS A 1 111 ? 19.557 -22.186 -6.246 1.00 82.62 111 LYS A CA 1
ATOM 894 C C . LYS A 1 111 ? 18.698 -22.657 -5.087 1.00 82.62 111 LYS A C 1
ATOM 896 O O . LYS A 1 111 ? 17.531 -22.271 -4.976 1.00 82.62 111 LYS A O 1
ATOM 901 N N . GLU A 1 112 ? 19.270 -23.499 -4.243 1.00 82.00 112 GLU A N 1
ATOM 902 C CA . GLU A 1 112 ? 18.588 -24.031 -3.071 1.00 82.00 112 GLU A CA 1
ATOM 903 C C . GLU A 1 112 ? 18.120 -22.891 -2.151 1.00 82.00 112 GLU A C 1
ATOM 905 O O . GLU A 1 112 ? 18.841 -21.918 -1.932 1.00 82.00 112 GLU A O 1
ATOM 910 N N . GLY A 1 113 ? 16.867 -22.962 -1.694 1.00 71.44 113 GLY A N 1
ATOM 911 C CA . GLY A 1 113 ? 16.235 -21.909 -0.890 1.00 71.44 113 GLY A CA 1
ATOM 912 C C . GLY A 1 113 ? 15.716 -20.686 -1.664 1.00 71.44 113 GLY A C 1
ATOM 913 O O . GLY A 1 113 ? 15.104 -19.819 -1.047 1.00 71.44 113 GLY A O 1
ATOM 914 N N . SER A 1 114 ? 15.902 -20.608 -2.989 1.00 66.88 114 SER A N 1
ATOM 915 C CA . SER A 1 114 ? 15.385 -19.507 -3.822 1.00 66.88 114 SER A CA 1
ATOM 916 C C . SER A 1 114 ? 14.097 -19.865 -4.573 1.00 66.88 114 SER A C 1
ATOM 918 O O . SER A 1 114 ? 13.801 -21.032 -4.839 1.00 66.88 114 SER A O 1
ATOM 920 N N . ASP A 1 115 ? 13.335 -18.837 -4.951 1.00 74.38 115 ASP A N 1
ATOM 921 C CA . ASP A 1 115 ? 12.176 -18.962 -5.835 1.00 74.38 115 ASP A CA 1
ATOM 922 C C . ASP A 1 115 ? 12.577 -19.602 -7.188 1.00 74.38 115 ASP A C 1
ATOM 924 O O . ASP A 1 115 ? 13.575 -19.191 -7.787 1.00 74.38 115 ASP A O 1
ATOM 928 N N . PRO A 1 116 ? 11.791 -20.541 -7.750 1.00 86.75 116 PRO A N 1
ATOM 929 C CA . PRO A 1 116 ? 12.170 -21.210 -8.988 1.00 86.75 116 PRO A CA 1
ATOM 930 C C . PRO A 1 116 ? 12.027 -20.308 -10.223 1.00 86.75 116 PRO A C 1
ATOM 932 O O . PRO A 1 116 ? 11.186 -19.399 -10.281 1.00 86.75 116 PRO A O 1
ATOM 935 N N . LEU A 1 117 ? 12.804 -20.624 -11.262 1.00 88.44 117 LEU A N 1
ATOM 936 C CA . LEU A 1 117 ? 12.625 -20.088 -12.608 1.00 88.44 117 LEU A CA 1
ATOM 937 C C . LEU A 1 117 ? 11.571 -20.916 -13.349 1.00 88.44 117 LEU A C 1
ATOM 939 O O . LEU A 1 117 ? 11.643 -22.140 -13.398 1.00 88.44 117 LEU A O 1
ATOM 943 N N . TYR A 1 118 ? 10.587 -20.256 -13.954 1.00 90.00 118 TYR A N 1
ATOM 944 C CA . TYR A 1 118 ? 9.549 -20.943 -14.719 1.00 90.00 118 TYR A CA 1
ATOM 945 C C . TYR A 1 118 ? 9.915 -21.030 -16.193 1.00 90.00 118 TYR A C 1
ATOM 947 O O . TYR A 1 118 ? 10.261 -20.019 -16.802 1.00 90.00 118 TYR A O 1
ATOM 955 N N . ILE A 1 119 ? 9.754 -22.217 -16.771 1.00 92.06 119 ILE A N 1
ATOM 956 C CA . ILE A 1 119 ? 10.009 -22.506 -18.181 1.00 92.06 119 ILE A CA 1
ATOM 957 C C . ILE A 1 119 ? 8.706 -22.954 -18.839 1.00 92.06 119 ILE A C 1
ATOM 959 O O . ILE A 1 119 ? 8.003 -23.823 -18.319 1.00 92.06 119 ILE A O 1
ATOM 963 N N . ALA A 1 120 ? 8.369 -22.367 -19.984 1.00 91.94 120 ALA A N 1
ATOM 964 C CA . ALA A 1 120 ? 7.112 -22.626 -20.671 1.00 91.94 120 ALA A CA 1
ATOM 965 C C . ALA A 1 120 ? 7.290 -23.039 -22.129 1.00 91.94 120 ALA A C 1
ATOM 967 O O . ALA A 1 120 ? 8.209 -22.613 -22.824 1.00 91.94 120 ALA A O 1
ATOM 968 N N . THR A 1 121 ? 6.330 -23.823 -22.617 1.00 93.12 121 THR A N 1
ATOM 969 C CA . THR A 1 121 ? 6.059 -23.898 -24.054 1.00 93.12 121 THR A CA 1
ATOM 970 C C . THR A 1 121 ? 4.955 -22.909 -24.372 1.00 93.12 121 THR A C 1
ATOM 972 O O . THR A 1 121 ? 3.884 -22.961 -23.762 1.00 93.12 121 THR A O 1
ATOM 975 N N . VAL A 1 122 ? 5.190 -22.021 -25.331 1.00 90.56 122 VAL A N 1
ATOM 976 C CA . VAL A 1 122 ? 4.237 -20.975 -25.707 1.00 90.56 122 VAL A CA 1
ATOM 977 C C . VAL A 1 122 ? 3.890 -21.034 -27.187 1.00 90.56 122 VAL A C 1
ATOM 979 O O . VAL A 1 122 ? 4.623 -21.596 -28.000 1.00 90.56 122 VAL A O 1
ATOM 982 N N . GLN A 1 123 ? 2.757 -20.438 -27.535 1.00 84.56 123 GLN A N 1
ATOM 983 C CA . GLN A 1 123 ? 2.355 -20.179 -28.912 1.00 84.56 123 GLN A CA 1
ATOM 984 C C . GLN A 1 123 ? 2.193 -18.675 -29.108 1.00 84.56 123 GLN A C 1
ATOM 986 O O . GLN A 1 123 ? 1.446 -18.058 -28.345 1.00 84.56 123 GLN A O 1
ATOM 991 N N . THR A 1 124 ? 2.865 -18.108 -30.110 1.00 82.75 124 THR A N 1
ATOM 992 C CA . THR A 1 124 ? 2.719 -16.692 -30.474 1.00 82.75 124 THR A CA 1
ATOM 993 C C . THR A 1 124 ? 1.439 -16.456 -31.278 1.00 82.75 124 THR A C 1
ATOM 995 O O . THR A 1 124 ? 0.940 -17.362 -31.956 1.00 82.75 124 THR A O 1
ATOM 998 N N . PHE A 1 125 ? 0.872 -15.259 -31.156 1.00 68.19 125 PHE A N 1
ATOM 999 C CA . PHE A 1 125 ? -0.274 -14.807 -31.946 1.00 68.19 125 PHE A CA 1
ATOM 1000 C C . PHE A 1 125 ? 0.208 -14.035 -33.178 1.00 68.19 125 PHE A C 1
ATOM 1002 O O . PHE A 1 125 ? 1.244 -13.389 -33.113 1.00 68.19 125 PHE A O 1
ATOM 1009 N N . ALA A 1 126 ? -0.536 -14.096 -34.284 1.00 58.16 126 ALA A N 1
ATOM 1010 C CA . ALA A 1 126 ? -0.304 -13.216 -35.432 1.00 58.16 126 ALA A CA 1
ATOM 1011 C C . ALA A 1 126 ? -1.126 -11.924 -35.279 1.00 58.16 126 ALA A C 1
ATOM 1013 O O . ALA A 1 126 ? -2.207 -11.969 -34.691 1.00 58.16 126 ALA A O 1
ATOM 1014 N N . ASP A 1 127 ? -0.678 -10.808 -35.868 1.00 45.25 127 ASP A N 1
ATOM 1015 C CA . ASP A 1 127 ? -1.310 -9.475 -35.757 1.00 45.25 127 ASP A CA 1
ATOM 1016 C C . ASP A 1 127 ? -2.835 -9.471 -35.967 1.00 45.25 127 ASP A C 1
ATOM 1018 O O . ASP A 1 127 ? -3.581 -8.764 -35.292 1.00 45.25 127 ASP A O 1
ATOM 1022 N N . ARG A 1 128 ? -3.340 -10.328 -36.862 1.00 44.09 128 ARG A N 1
ATOM 1023 C CA . ARG A 1 128 ? -4.777 -10.450 -37.147 1.00 44.09 128 ARG A CA 1
ATOM 1024 C C . ARG A 1 128 ? -5.598 -10.968 -35.954 1.00 44.09 128 ARG A C 1
ATOM 1026 O O . ARG A 1 128 ? -6.764 -10.598 -35.832 1.00 44.09 128 ARG A O 1
ATOM 1033 N N . ASP A 1 129 ? -5.020 -11.780 -35.071 1.00 45.12 129 ASP A N 1
ATOM 1034 C CA . ASP A 1 129 ? -5.705 -12.306 -33.880 1.00 45.12 129 ASP A CA 1
ATOM 1035 C C . ASP A 1 129 ? -5.842 -11.250 -32.767 1.00 45.12 129 ASP A C 1
ATOM 1037 O O . ASP A 1 129 ? -6.708 -11.391 -31.903 1.00 45.12 129 ASP A O 1
ATOM 1041 N N . LEU A 1 130 ? -5.041 -10.175 -32.809 1.00 42.94 130 LEU A N 1
ATOM 1042 C CA . LEU A 1 130 ? -5.115 -9.056 -31.861 1.00 42.94 130 LEU A CA 1
ATOM 1043 C C . LEU A 1 130 ? -6.361 -8.187 -32.105 1.00 42.94 130 LEU A C 1
ATOM 1045 O O . LEU A 1 130 ? -7.006 -7.768 -31.151 1.00 42.94 130 LEU A O 1
ATOM 1049 N N . SER A 1 131 ? -6.770 -8.012 -33.370 1.00 37.00 131 SER A N 1
ATOM 1050 C CA . SER A 1 131 ? -7.937 -7.194 -33.766 1.00 37.00 131 SER A CA 1
ATOM 1051 C C . SER A 1 131 ? -9.303 -7.735 -33.311 1.00 37.00 131 SER A C 1
ATOM 1053 O O . SER A 1 131 ? -10.295 -7.013 -33.325 1.00 37.00 131 SER A O 1
ATOM 1055 N N . ARG A 1 132 ? -9.378 -9.008 -32.900 1.00 36.56 132 ARG A N 1
ATOM 1056 C CA . ARG A 1 132 ? -10.612 -9.658 -32.417 1.00 36.56 132 ARG A CA 1
ATOM 1057 C C . ARG A 1 132 ? -10.729 -9.694 -30.892 1.00 36.56 132 ARG A C 1
ATOM 1059 O O . ARG A 1 132 ? -11.675 -10.282 -30.374 1.00 36.56 132 ARG A O 1
ATOM 1066 N N . MET A 1 133 ? -9.769 -9.124 -30.166 1.00 37.69 133 MET A N 1
ATOM 1067 C CA . MET A 1 133 ? -9.755 -9.148 -28.706 1.00 37.69 133 MET A CA 1
ATOM 1068 C C . MET A 1 133 ? -10.122 -7.767 -28.158 1.00 37.69 133 MET A C 1
ATOM 1070 O O . MET A 1 133 ? -9.294 -6.866 -28.171 1.00 37.69 133 MET A O 1
ATOM 1074 N N . GLN A 1 134 ? -11.355 -7.615 -27.655 1.00 32.38 134 GLN A N 1
ATOM 1075 C CA . GLN A 1 134 ? -11.770 -6.438 -26.884 1.00 32.38 134 GLN A CA 1
ATOM 1076 C C . GLN A 1 134 ? -10.837 -6.243 -25.679 1.00 32.38 134 GLN A C 1
ATOM 1078 O O . GLN A 1 134 ? -10.725 -7.108 -24.804 1.00 32.38 134 GLN A O 1
ATOM 1083 N N . THR A 1 135 ? -10.167 -5.096 -25.643 1.00 35.12 135 THR A N 1
ATOM 1084 C CA . THR A 1 135 ? -9.447 -4.555 -24.492 1.00 35.12 135 THR A CA 1
ATOM 1085 C C . THR A 1 135 ? -10.470 -4.010 -23.498 1.00 35.12 135 THR A C 1
ATOM 1087 O O . THR A 1 135 ? -10.903 -2.870 -23.585 1.00 35.12 135 THR A O 1
ATOM 1090 N N . GLY A 1 136 ? -10.914 -4.846 -22.560 1.00 25.80 136 GLY A N 1
ATOM 1091 C CA . GLY A 1 136 ? -11.836 -4.448 -21.490 1.00 25.80 136 GLY A CA 1
ATOM 1092 C C . GLY A 1 136 ? -11.167 -3.635 -20.375 1.00 25.80 136 GLY A C 1
ATOM 1093 O O . GLY A 1 136 ? -11.221 -4.047 -19.221 1.00 25.80 136 GLY A O 1
ATOM 1094 N N . GLY A 1 137 ? -10.516 -2.521 -20.707 1.00 27.62 137 GLY A N 1
ATOM 1095 C CA . GLY A 1 137 ? -10.025 -1.536 -19.744 1.00 27.62 137 GLY A CA 1
ATOM 1096 C C . GLY A 1 137 ? -10.348 -0.143 -20.268 1.00 27.62 137 GLY A C 1
ATOM 1097 O O . GLY A 1 137 ? -9.976 0.166 -21.394 1.00 27.62 137 GLY A O 1
ATOM 1098 N N . ARG A 1 138 ? -11.085 0.663 -19.493 1.00 28.62 138 ARG A N 1
ATOM 1099 C CA . ARG A 1 138 ? -11.296 2.087 -19.795 1.00 28.62 138 ARG A CA 1
ATOM 1100 C C . ARG A 1 138 ? -9.916 2.748 -19.921 1.00 28.62 138 ARG A C 1
ATOM 1102 O O . ARG A 1 138 ? -9.147 2.708 -18.965 1.00 28.62 138 ARG A O 1
ATOM 1109 N N . GLU A 1 139 ? -9.598 3.299 -21.089 1.00 33.47 139 GLU A N 1
ATOM 1110 C CA . GLU A 1 139 ? -8.421 4.152 -21.268 1.00 33.47 139 GLU A CA 1
ATOM 1111 C C . GLU A 1 139 ? -8.667 5.462 -20.515 1.00 33.47 139 GLU A C 1
ATOM 1113 O O . GLU A 1 139 ? -9.639 6.169 -20.778 1.00 33.47 139 GLU A O 1
ATOM 1118 N N . HIS A 1 140 ? -7.811 5.753 -19.537 1.00 37.12 140 HIS A N 1
ATOM 1119 C CA . HIS A 1 140 ? -7.727 7.074 -18.928 1.00 37.12 140 HIS A CA 1
ATOM 1120 C C . HIS A 1 140 ? -6.727 7.916 -19.730 1.00 37.12 140 HIS A C 1
ATOM 1122 O O . HIS A 1 140 ? -5.750 7.354 -20.233 1.00 37.12 140 HIS A O 1
ATOM 1128 N N . PRO A 1 141 ? -6.938 9.237 -19.856 1.00 40.19 141 PRO A N 1
ATOM 1129 C CA . PRO A 1 141 ? -5.972 10.105 -20.516 1.00 40.19 141 PRO A CA 1
ATOM 1130 C C . PRO A 1 141 ? -4.610 9.987 -19.819 1.00 40.19 141 PRO A C 1
ATOM 1132 O O . PRO A 1 141 ? -4.533 9.954 -18.588 1.00 40.19 141 PRO A O 1
ATOM 1135 N N . ALA A 1 142 ? -3.547 9.859 -20.614 1.00 47.59 142 ALA A N 1
ATOM 1136 C CA . ALA A 1 142 ? -2.182 9.788 -20.110 1.00 47.59 142 ALA A CA 1
ATOM 1137 C C . ALA A 1 142 ? -1.827 11.106 -19.408 1.00 47.59 142 ALA A C 1
ATOM 1139 O O . ALA A 1 142 ? -2.102 12.180 -19.941 1.00 47.59 142 ALA A O 1
ATOM 1140 N N . LEU A 1 143 ? -1.236 11.028 -18.215 1.00 55.66 143 LEU A N 1
ATOM 1141 C CA . LEU A 1 143 ? -0.741 12.216 -17.529 1.00 55.66 143 LEU A CA 1
ATOM 1142 C C . LEU A 1 143 ? 0.507 12.744 -18.237 1.00 55.66 143 LEU A C 1
ATOM 1144 O O . LEU A 1 143 ? 1.419 11.983 -18.555 1.00 55.66 143 LEU A O 1
ATOM 1148 N N . GLU A 1 144 ? 0.565 14.059 -18.427 1.00 69.19 144 GLU A N 1
ATOM 1149 C CA . GLU A 1 144 ? 1.714 14.732 -19.045 1.00 69.19 144 GLU A CA 1
ATOM 1150 C C . GLU A 1 144 ? 2.729 15.237 -18.004 1.00 69.19 144 GLU A C 1
ATOM 1152 O O . GLU A 1 144 ? 3.889 15.486 -18.330 1.00 69.19 144 GLU A O 1
ATOM 1157 N N . THR A 1 145 ? 2.322 15.384 -16.736 1.00 80.44 145 THR A N 1
ATOM 1158 C CA . THR A 1 145 ? 3.181 15.904 -15.664 1.00 80.44 145 THR A CA 1
ATOM 1159 C C . THR A 1 145 ? 2.799 15.392 -14.272 1.00 80.44 145 THR A C 1
ATOM 1161 O O . THR A 1 145 ? 1.668 14.966 -14.044 1.00 80.44 145 THR A O 1
ATOM 1164 N N . ILE A 1 146 ? 3.754 15.438 -13.334 1.00 82.00 146 ILE A N 1
ATOM 1165 C CA . ILE A 1 146 ? 3.522 15.121 -11.915 1.00 82.00 146 ILE A CA 1
ATOM 1166 C C . ILE A 1 146 ? 2.932 16.304 -11.143 1.00 82.00 146 ILE A C 1
ATOM 1168 O O . ILE A 1 146 ? 2.475 16.131 -10.020 1.00 82.00 146 ILE A O 1
ATOM 1172 N N . TRP A 1 147 ? 2.964 17.508 -11.715 1.00 85.81 147 TRP A N 1
ATOM 1173 C CA . TRP A 1 147 ? 2.435 18.695 -11.055 1.00 85.81 147 TRP A CA 1
ATOM 1174 C C . TRP A 1 147 ? 0.908 18.622 -10.923 1.00 85.81 147 TRP A C 1
ATOM 1176 O O . TRP A 1 147 ? 0.212 18.191 -11.843 1.00 85.81 147 TRP A O 1
ATOM 1186 N N . GLY A 1 148 ? 0.401 19.032 -9.762 1.00 74.62 148 GLY A N 1
ATOM 1187 C CA . GLY A 1 148 ? -1.000 18.892 -9.364 1.00 74.62 148 GLY A CA 1
ATOM 1188 C C . GLY A 1 148 ? -1.396 17.464 -8.977 1.00 74.62 148 GLY A C 1
ATOM 1189 O O . GLY A 1 148 ? -2.579 17.199 -8.793 1.00 74.62 148 GLY A O 1
ATOM 1190 N N . GLN A 1 149 ? -0.437 16.534 -8.881 1.00 79.62 149 GLN A N 1
ATOM 1191 C CA . GLN A 1 149 ? -0.718 15.128 -8.601 1.00 79.62 149 GLN A CA 1
ATOM 1192 C C . GLN A 1 149 ? -0.367 14.739 -7.164 1.00 79.62 149 GLN A C 1
ATOM 1194 O O . GLN A 1 149 ? 0.559 15.273 -6.543 1.00 79.62 149 GLN A O 1
ATOM 1199 N N . VAL A 1 150 ? -1.096 13.740 -6.665 1.00 79.62 150 VAL A N 1
ATOM 1200 C CA . VAL A 1 150 ? -0.907 13.160 -5.334 1.00 79.62 150 VAL A CA 1
ATOM 1201 C C . VAL A 1 150 ? -0.616 11.675 -5.468 1.00 79.62 150 VAL A C 1
ATOM 1203 O O . VAL A 1 150 ? -1.332 10.957 -6.164 1.00 79.62 150 VAL A O 1
ATOM 1206 N N . TYR A 1 151 ? 0.416 11.201 -4.777 1.00 83.06 151 TYR A N 1
ATOM 1207 C CA . TYR A 1 151 ? 0.800 9.795 -4.760 1.00 83.06 151 TYR A CA 1
ATOM 1208 C C . TYR A 1 151 ? 0.657 9.238 -3.355 1.00 83.06 151 TYR A C 1
ATOM 1210 O O . TYR A 1 151 ? 1.189 9.778 -2.387 1.00 83.06 151 TYR A O 1
ATOM 1218 N N . VAL A 1 152 ? -0.051 8.123 -3.244 1.00 68.75 152 VAL A N 1
ATOM 1219 C CA . VAL A 1 152 ? -0.368 7.477 -1.974 1.00 68.75 152 VAL A CA 1
ATOM 1220 C C . VAL A 1 152 ? 0.334 6.136 -1.873 1.00 68.75 152 VAL A C 1
ATOM 1222 O O . VAL A 1 152 ? 0.482 5.409 -2.863 1.00 68.75 152 VAL A O 1
ATOM 1225 N N . GLN A 1 153 ? 0.762 5.795 -0.660 1.00 62.41 153 GLN A N 1
ATOM 1226 C CA . GLN A 1 153 ? 1.324 4.483 -0.395 1.00 62.41 153 GLN A CA 1
ATOM 1227 C C . GLN A 1 153 ? 0.231 3.421 -0.537 1.00 62.41 153 GLN A C 1
ATOM 1229 O O . GLN A 1 153 ? -0.930 3.634 -0.163 1.00 62.41 153 GLN A O 1
ATOM 1234 N N . ALA A 1 154 ? 0.597 2.255 -1.066 1.00 47.72 154 ALA A N 1
ATOM 1235 C CA . ALA A 1 154 ? -0.317 1.126 -1.158 1.00 47.72 154 ALA A CA 1
ATOM 1236 C C . ALA A 1 154 ? -0.890 0.774 0.233 1.00 47.72 154 ALA A C 1
ATOM 1238 O O . ALA A 1 154 ? -0.180 0.278 1.099 1.00 47.72 154 ALA A O 1
ATOM 1239 N N . GLY A 1 155 ? -2.188 1.025 0.434 1.00 44.12 155 GLY A N 1
ATOM 1240 C CA . GLY A 1 155 ? -2.912 0.679 1.660 1.00 44.12 155 GLY A CA 1
ATOM 1241 C C . GLY A 1 155 ? -3.031 1.774 2.728 1.00 44.12 155 GLY A C 1
ATOM 1242 O O . GLY A 1 155 ? -3.799 1.548 3.659 1.00 44.12 155 GLY A O 1
ATOM 1243 N N . GLY A 1 156 ? -2.342 2.917 2.582 1.00 48.06 156 GLY A N 1
ATOM 1244 C CA . GLY A 1 156 ? -2.409 4.057 3.516 1.00 48.06 156 GLY A CA 1
ATOM 1245 C C . GLY A 1 156 ? -3.362 5.179 3.082 1.00 48.06 156 GLY A C 1
ATOM 1246 O O . GLY A 1 156 ? -4.057 5.763 3.906 1.00 48.06 156 GLY A O 1
ATOM 1247 N N . GLY A 1 157 ? -3.464 5.440 1.775 1.00 57.12 157 GLY A N 1
ATOM 1248 C CA . GLY A 1 157 ? -4.344 6.488 1.243 1.00 57.12 157 GLY A CA 1
ATOM 1249 C C . GLY A 1 157 ? -3.838 7.915 1.497 1.00 57.12 157 GLY A C 1
ATOM 1250 O O . GLY A 1 157 ? -2.659 8.138 1.774 1.00 57.12 157 GLY A O 1
ATOM 1251 N N . LEU A 1 158 ? -4.726 8.898 1.325 1.00 64.12 158 LEU A N 1
ATOM 1252 C CA . LEU A 1 158 ? -4.417 10.321 1.491 1.00 64.12 158 LEU A CA 1
ATOM 1253 C C . LEU A 1 158 ? -4.098 10.653 2.958 1.00 64.12 158 LEU A C 1
ATOM 1255 O O . LEU A 1 158 ? -4.813 10.211 3.857 1.00 64.12 158 LEU A O 1
ATOM 1259 N N . GLY A 1 159 ? -3.040 11.436 3.187 1.00 60.59 159 GLY A N 1
ATOM 1260 C CA . GLY A 1 159 ? -2.616 11.862 4.525 1.00 60.59 159 GLY A CA 1
ATOM 1261 C C . GLY A 1 159 ? -1.868 10.795 5.329 1.00 60.59 159 GLY A C 1
ATOM 1262 O O . GLY A 1 159 ? -1.544 11.025 6.490 1.00 60.59 159 GLY A O 1
ATOM 1263 N N . PHE A 1 160 ? -1.573 9.640 4.724 1.00 72.75 160 PHE A N 1
ATOM 1264 C CA . PHE A 1 160 ? -0.760 8.570 5.303 1.00 72.75 160 PHE A CA 1
ATOM 1265 C C . PHE A 1 160 ? 0.585 8.511 4.573 1.00 72.75 160 PHE A C 1
ATOM 1267 O O . PHE A 1 160 ? 0.781 7.705 3.661 1.00 72.75 160 PHE A O 1
ATOM 1274 N N . ALA A 1 161 ? 1.482 9.441 4.908 1.00 85.44 161 ALA A N 1
ATOM 1275 C CA . ALA A 1 161 ? 2.739 9.660 4.190 1.00 85.44 161 ALA A CA 1
ATOM 1276 C C . ALA A 1 161 ? 2.545 9.876 2.671 1.00 85.44 161 ALA A C 1
ATOM 1278 O O . ALA A 1 161 ? 3.369 9.463 1.859 1.00 85.44 161 ALA A O 1
ATOM 1279 N N . SER A 1 162 ? 1.439 10.509 2.265 1.00 83.38 162 SER A N 1
ATOM 1280 C CA . SER A 1 162 ? 1.143 10.767 0.850 1.00 83.38 162 SER A CA 1
ATOM 1281 C C . SER A 1 162 ? 2.004 11.908 0.307 1.00 83.38 162 SER A C 1
ATOM 1283 O O . SER A 1 162 ? 2.149 12.924 0.988 1.00 83.38 162 SER A O 1
ATOM 1285 N N . TYR A 1 163 ? 2.519 11.778 -0.915 1.00 94.00 163 TYR A N 1
ATOM 1286 C CA . TYR A 1 163 ? 3.328 12.802 -1.580 1.00 94.00 163 TYR A CA 1
ATOM 1287 C C . TYR A 1 163 ? 2.467 13.717 -2.441 1.00 94.00 163 TYR A C 1
ATOM 1289 O O . TYR A 1 163 ? 1.690 13.243 -3.268 1.00 94.00 163 TYR A O 1
ATOM 1297 N N . HIS A 1 164 ? 2.642 15.021 -2.263 1.00 91.25 164 HIS A N 1
ATOM 1298 C CA . HIS A 1 164 ? 1.915 16.070 -2.967 1.00 91.25 164 HIS A CA 1
ATOM 1299 C C . HIS A 1 164 ? 2.893 16.902 -3.784 1.00 91.25 164 HIS A C 1
ATOM 1301 O O . HIS A 1 164 ? 3.860 17.431 -3.233 1.00 91.25 164 HIS A O 1
ATOM 1307 N N . PHE A 1 165 ? 2.629 17.034 -5.083 1.00 88.00 165 PHE A N 1
ATOM 1308 C CA . PHE A 1 165 ? 3.496 17.756 -6.011 1.00 88.00 165 PHE A CA 1
ATOM 1309 C C . PHE A 1 165 ? 2.760 18.960 -6.593 1.00 88.00 165 PHE A C 1
ATOM 1311 O O . PHE A 1 165 ? 2.102 18.845 -7.623 1.00 88.00 165 PHE A O 1
ATOM 1318 N N . HIS A 1 166 ? 2.879 20.130 -5.966 1.00 82.44 166 HIS A N 1
ATOM 1319 C CA . HIS A 1 166 ? 2.360 21.386 -6.514 1.00 82.44 166 HIS A CA 1
ATOM 1320 C C . HIS A 1 166 ? 3.517 22.301 -6.919 1.00 82.44 166 HIS A C 1
ATOM 1322 O O . HIS A 1 166 ? 4.612 22.236 -6.355 1.00 82.44 166 HIS A O 1
ATOM 1328 N N . GLN A 1 167 ? 3.294 23.148 -7.927 1.00 73.44 167 GLN A N 1
ATOM 1329 C CA . GLN A 1 167 ? 4.300 24.130 -8.330 1.00 73.44 167 GLN A CA 1
ATOM 1330 C C . GLN A 1 167 ? 4.515 25.127 -7.184 1.00 73.44 167 GLN A C 1
ATOM 1332 O O . GLN A 1 167 ? 3.601 25.857 -6.819 1.00 73.44 167 GLN A O 1
ATOM 1337 N N . GLY A 1 168 ? 5.718 25.128 -6.608 1.00 75.81 168 GLY A N 1
ATOM 1338 C CA . GLY A 1 168 ? 6.094 25.969 -5.466 1.00 75.81 168 GLY A CA 1
ATOM 1339 C C . GLY A 1 168 ? 5.986 25.282 -4.101 1.00 75.81 168 GLY A C 1
ATOM 1340 O O . GLY A 1 168 ? 6.769 25.604 -3.215 1.00 75.81 168 GLY A O 1
ATOM 1341 N N . GLU A 1 169 ? 5.107 24.286 -3.947 1.00 86.38 169 GLU A N 1
ATOM 1342 C CA . GLU A 1 169 ? 4.891 23.577 -2.679 1.00 86.38 169 GLU A CA 1
ATOM 1343 C C . GLU A 1 169 ? 4.827 22.060 -2.900 1.00 86.38 169 GLU A C 1
ATOM 1345 O O . GLU A 1 169 ? 3.818 21.495 -3.322 1.00 86.38 169 GLU A O 1
ATOM 1350 N N . CYS A 1 170 ? 5.925 21.369 -2.601 1.00 93.19 170 CYS A N 1
ATOM 1351 C CA . CYS A 1 170 ? 5.952 19.908 -2.559 1.00 93.19 170 CYS A CA 1
ATOM 1352 C C . CYS A 1 170 ? 6.056 19.457 -1.111 1.00 93.19 170 CYS A C 1
ATOM 1354 O O . CYS A 1 170 ? 6.880 19.985 -0.367 1.00 93.19 170 CYS A O 1
ATOM 1356 N N . TYR A 1 171 ? 5.266 18.467 -0.702 1.00 96.12 171 TYR A N 1
ATOM 1357 C CA . TYR A 1 171 ? 5.281 17.999 0.683 1.00 96.12 171 TYR A CA 1
ATOM 1358 C C . TYR A 1 171 ? 4.847 16.545 0.837 1.00 96.12 171 TYR A C 1
ATOM 1360 O O . TYR A 1 171 ? 4.226 15.944 -0.042 1.00 96.12 171 TYR A O 1
ATOM 1368 N N . ILE A 1 172 ? 5.171 15.992 2.000 1.00 94.56 172 ILE A N 1
ATOM 1369 C CA . ILE A 1 172 ? 4.634 14.739 2.516 1.00 94.56 172 ILE A CA 1
ATOM 1370 C C . ILE A 1 172 ? 3.540 15.090 3.526 1.00 94.56 172 ILE A C 1
ATOM 1372 O O . ILE A 1 172 ? 3.793 15.863 4.451 1.00 94.56 172 ILE A O 1
ATOM 1376 N N . SER A 1 173 ? 2.333 14.550 3.349 1.00 86.44 173 SER A N 1
ATOM 1377 C CA . SER A 1 173 ? 1.229 14.720 4.305 1.00 86.44 173 SER A CA 1
ATOM 1378 C C . SER A 1 173 ? 1.114 13.512 5.232 1.00 86.44 173 SER A C 1
ATOM 1380 O O . SER A 1 173 ? 1.054 12.363 4.780 1.00 86.44 173 SER A O 1
ATOM 1382 N N . TYR A 1 174 ? 1.054 13.816 6.525 1.00 84.94 174 TYR A N 1
ATOM 1383 C CA . TYR A 1 174 ? 0.782 12.924 7.648 1.00 84.94 174 TYR A CA 1
ATOM 1384 C C . TYR A 1 174 ? -0.530 13.310 8.359 1.00 84.94 174 TYR A C 1
ATOM 1386 O O . TYR A 1 174 ? -0.779 12.860 9.468 1.00 84.94 174 TYR A O 1
ATOM 1394 N N . GLU A 1 175 ? -1.384 14.139 7.745 1.00 78.25 175 GLU A N 1
ATOM 1395 C CA . GLU A 1 175 ? -2.614 14.690 8.351 1.00 78.25 175 GLU A CA 1
ATOM 1396 C C . GLU A 1 175 ? -3.620 13.639 8.830 1.00 78.25 175 GLU A C 1
ATOM 1398 O O . GLU A 1 175 ? -4.460 13.932 9.675 1.00 78.25 175 GLU A O 1
ATOM 1403 N N . ARG A 1 176 ? -3.548 12.417 8.294 1.00 63.12 176 ARG A N 1
ATOM 1404 C CA . ARG A 1 176 ? -4.431 11.310 8.674 1.00 63.12 176 ARG A CA 1
ATOM 1405 C C . ARG A 1 176 ? -3.769 10.325 9.641 1.00 63.12 176 ARG A C 1
ATOM 1407 O O . ARG A 1 176 ? -4.360 9.301 9.977 1.00 63.12 176 ARG A O 1
ATOM 1414 N N . ALA A 1 177 ? -2.545 10.615 10.071 1.00 58.91 177 ALA A N 1
ATOM 1415 C CA . ALA A 1 177 ? -1.885 9.880 11.131 1.00 58.91 177 ALA A CA 1
ATOM 1416 C C . ALA A 1 177 ? -2.525 10.234 12.477 1.00 58.91 177 ALA A C 1
ATOM 1418 O O . ALA A 1 177 ? -2.549 11.396 12.868 1.00 58.91 177 ALA A O 1
ATOM 1419 N N . ASN A 1 178 ? -3.034 9.232 13.191 1.00 55.25 178 ASN A N 1
ATOM 1420 C CA . ASN A 1 178 ? -3.357 9.385 14.609 1.00 55.25 178 ASN A CA 1
ATOM 1421 C C . ASN A 1 178 ? -2.103 9.149 15.471 1.00 55.25 178 ASN A C 1
ATOM 1423 O O . ASN A 1 178 ? -1.059 8.745 14.951 1.00 55.25 178 ASN A O 1
ATOM 1427 N N . ASP A 1 179 ? -2.217 9.353 16.787 1.00 49.38 179 ASP A N 1
ATOM 1428 C CA . ASP A 1 179 ? -1.079 9.380 17.718 1.00 49.38 179 ASP A CA 1
ATOM 1429 C C . ASP A 1 179 ? -0.178 8.129 17.722 1.00 49.38 179 ASP A C 1
ATOM 1431 O O . ASP A 1 179 ? 0.969 8.221 18.163 1.00 49.38 179 ASP A O 1
ATOM 1435 N N . ASN A 1 180 ? -0.661 6.997 17.196 1.00 58.38 180 ASN A N 1
ATOM 1436 C CA . ASN A 1 180 ? 0.073 5.731 17.110 1.00 58.38 180 ASN A CA 1
ATOM 1437 C C . ASN A 1 180 ? 0.363 5.273 15.670 1.00 58.38 180 ASN A C 1
ATOM 1439 O O . ASN A 1 180 ? 0.892 4.182 15.468 1.00 58.38 180 ASN A O 1
ATOM 1443 N N . THR A 1 181 ? 0.009 6.064 14.655 1.00 62.78 181 THR A N 1
ATOM 1444 C CA . THR A 1 181 ? 0.160 5.651 13.251 1.00 62.78 181 THR A CA 1
ATOM 1445 C C . THR A 1 181 ? 1.618 5.661 12.792 1.00 62.78 181 THR A C 1
ATOM 1447 O O . THR A 1 181 ? 2.049 4.760 12.071 1.00 62.78 181 THR A O 1
ATOM 1450 N N . PHE A 1 182 ? 2.384 6.672 13.203 1.00 72.81 182 PHE A N 1
ATOM 1451 C CA . PHE A 1 182 ? 3.808 6.780 12.902 1.00 72.81 182 PHE A CA 1
ATOM 1452 C C . PHE A 1 182 ? 4.608 6.968 14.193 1.00 72.81 182 PHE A C 1
ATOM 1454 O O . PHE A 1 182 ? 4.082 7.523 15.158 1.00 72.81 182 PHE A O 1
ATOM 1461 N N . PRO A 1 183 ? 5.883 6.536 14.228 1.00 80.12 183 PRO A N 1
ATOM 1462 C CA . PRO A 1 183 ? 6.754 6.826 15.356 1.00 80.12 183 PRO A CA 1
ATOM 1463 C C . PRO A 1 183 ? 6.841 8.331 15.598 1.00 80.12 183 PRO A C 1
ATOM 1465 O O . PRO A 1 183 ? 6.913 9.113 14.648 1.00 80.12 183 PRO A O 1
ATOM 1468 N N . LYS A 1 184 ? 6.912 8.723 16.868 1.00 88.06 184 LYS A N 1
ATOM 1469 C CA . LYS A 1 184 ? 7.245 10.094 17.260 1.00 88.06 184 LYS A CA 1
ATOM 1470 C C . LYS A 1 184 ? 8.641 10.476 16.756 1.00 88.06 184 LYS A C 1
ATOM 1472 O O . LYS A 1 184 ? 9.467 9.604 16.465 1.00 88.06 184 LYS A O 1
ATOM 1477 N N . LEU A 1 185 ? 8.892 11.776 16.646 1.00 90.06 185 LEU A N 1
ATOM 1478 C CA . LEU A 1 185 ? 10.242 12.300 16.460 1.00 90.06 185 LEU A CA 1
ATOM 1479 C C . LEU A 1 185 ? 11.105 11.949 17.682 1.00 90.06 185 LEU A C 1
ATOM 1481 O O . LEU A 1 185 ? 10.591 11.601 18.748 1.00 90.06 185 LEU A O 1
ATOM 1485 N N . ASP A 1 186 ? 12.425 12.035 17.539 1.00 90.25 186 ASP A N 1
ATOM 1486 C CA . ASP A 1 186 ? 13.358 11.614 18.591 1.00 90.25 186 ASP A CA 1
ATOM 1487 C C . ASP A 1 186 ? 13.303 12.522 19.840 1.00 90.25 186 ASP A C 1
ATOM 1489 O O . ASP A 1 186 ? 13.753 12.125 20.914 1.00 90.25 186 ASP A O 1
ATOM 1493 N N . ASP A 1 187 ? 12.705 13.712 19.728 1.00 91.12 187 ASP A N 1
ATOM 1494 C CA . ASP A 1 187 ? 12.376 14.603 20.853 1.00 91.12 187 ASP A CA 1
ATOM 1495 C C . ASP A 1 187 ? 11.028 14.288 21.537 1.00 91.12 187 ASP A C 1
ATOM 1497 O O . ASP A 1 187 ? 10.646 14.957 22.498 1.00 91.12 187 ASP A O 1
ATOM 1501 N N . GLY A 1 188 ? 10.304 13.270 21.062 1.00 88.94 188 GLY A N 1
ATOM 1502 C CA . GLY A 1 188 ? 9.009 12.838 21.588 1.00 88.94 188 GLY A CA 1
ATOM 1503 C C . GLY A 1 188 ? 7.793 13.587 21.031 1.00 88.94 188 GLY A C 1
ATOM 1504 O O . GLY A 1 188 ? 6.664 13.260 21.411 1.00 88.94 188 GLY A O 1
ATOM 1505 N N . SER A 1 189 ? 7.980 14.559 20.137 1.00 89.06 189 SER A N 1
ATOM 1506 C CA . SER A 1 189 ? 6.879 15.239 19.447 1.00 89.06 189 SER A CA 1
ATOM 1507 C C . SER A 1 189 ? 6.280 14.381 18.324 1.00 89.06 189 SER A C 1
ATOM 1509 O O . SER A 1 189 ? 6.909 13.448 17.819 1.00 89.06 189 SER A O 1
ATOM 1511 N N . GLN A 1 190 ? 5.032 14.669 17.942 1.00 85.62 190 GLN A N 1
ATOM 1512 C CA . GLN A 1 190 ? 4.414 14.032 16.777 1.00 85.62 190 GLN A CA 1
ATOM 1513 C C . GLN A 1 190 ? 4.999 14.598 15.476 1.00 85.62 190 GLN A C 1
ATOM 1515 O O . GLN A 1 190 ? 5.345 15.785 15.433 1.00 85.62 190 GLN A O 1
ATOM 1520 N N . PRO A 1 191 ? 5.081 13.797 14.396 1.00 85.31 191 PRO A N 1
ATOM 1521 C CA . PRO A 1 191 ? 5.429 14.334 13.091 1.00 85.31 191 PRO A CA 1
ATOM 1522 C C . PRO A 1 191 ? 4.420 15.425 12.689 1.00 85.31 191 PRO A C 1
ATOM 1524 O O . PRO A 1 191 ? 3.223 15.303 12.965 1.00 85.31 191 PRO A O 1
ATOM 1527 N N . PRO A 1 192 ? 4.876 16.507 12.036 1.00 90.25 192 PRO A N 1
ATOM 1528 C CA . PRO A 1 192 ? 3.988 17.577 11.614 1.00 90.25 192 PRO A CA 1
ATOM 1529 C C . PRO A 1 192 ? 2.996 17.070 10.564 1.00 90.25 192 PRO A C 1
ATOM 1531 O O . PRO A 1 192 ? 3.328 16.214 9.744 1.00 90.25 192 PRO A O 1
ATOM 1534 N N . ALA A 1 193 ? 1.810 17.678 10.532 1.00 87.44 193 ALA A N 1
ATOM 1535 C CA . ALA A 1 193 ? 0.760 17.382 9.558 1.00 87.44 193 ALA A CA 1
ATOM 1536 C C . ALA A 1 193 ? 1.274 17.391 8.105 1.00 87.44 193 ALA A C 1
ATOM 1538 O O . ALA A 1 193 ? 0.967 16.495 7.321 1.00 87.44 193 ALA A O 1
ATOM 1539 N N . LYS A 1 194 ? 2.115 18.371 7.754 1.00 93.38 194 LYS A N 1
ATOM 1540 C CA . LYS A 1 194 ? 2.807 18.442 6.463 1.00 93.38 194 LYS A CA 1
ATOM 1541 C C . LYS A 1 194 ? 4.293 18.670 6.679 1.00 93.38 194 LYS A C 1
ATOM 1543 O O . LYS A 1 194 ? 4.689 19.521 7.475 1.00 93.38 194 LYS A O 1
ATOM 1548 N N . LYS A 1 195 ? 5.117 17.943 5.925 1.00 95.12 195 LYS A N 1
ATOM 1549 C CA . LYS A 1 195 ? 6.564 18.145 5.867 1.00 95.12 195 LYS A CA 1
ATOM 1550 C C . LYS A 1 195 ? 6.980 18.479 4.439 1.00 95.12 195 LYS A C 1
ATOM 1552 O O . LYS A 1 195 ? 6.841 17.646 3.547 1.00 95.12 195 LYS A O 1
ATOM 1557 N N . TYR A 1 196 ? 7.453 19.702 4.230 1.00 96.38 196 TYR A N 1
ATOM 1558 C CA . TYR A 1 196 ? 7.768 20.229 2.904 1.00 96.38 196 TYR A CA 1
ATOM 1559 C C . TYR A 1 196 ? 9.132 19.756 2.411 1.00 96.38 196 TYR A C 1
ATOM 1561 O O . TYR A 1 196 ? 10.073 19.643 3.195 1.00 96.38 196 TYR A O 1
ATOM 1569 N N . PHE A 1 197 ? 9.210 19.486 1.110 1.00 97.38 197 PHE A N 1
ATOM 1570 C CA . PHE A 1 197 ? 10.460 19.238 0.412 1.00 97.38 197 PHE A CA 1
ATOM 1571 C C . PHE A 1 197 ? 11.187 20.555 0.147 1.00 97.38 197 PHE A C 1
ATOM 1573 O O . PHE A 1 197 ? 10.615 21.511 -0.373 1.00 97.38 197 PHE A O 1
ATOM 1580 N N . GLU A 1 198 ? 12.476 20.550 0.436 1.00 95.50 198 GLU A N 1
ATOM 1581 C CA . GLU A 1 198 ? 13.447 21.566 0.062 1.00 95.50 198 GLU A CA 1
ATOM 1582 C C . GLU A 1 198 ? 14.242 21.101 -1.166 1.00 95.50 198 GLU A C 1
ATOM 1584 O O . GLU A 1 198 ? 14.195 19.926 -1.543 1.00 95.50 198 GLU A O 1
ATOM 1589 N N . GLU A 1 199 ? 14.967 22.021 -1.807 1.00 94.25 199 GLU A N 1
ATOM 1590 C CA . GLU A 1 199 ? 15.826 21.726 -2.970 1.00 94.25 199 GLU A CA 1
ATOM 1591 C C . GLU A 1 199 ? 15.101 20.948 -4.088 1.00 94.25 199 GLU A C 1
ATOM 1593 O O . GLU A 1 199 ? 15.639 20.031 -4.715 1.00 94.25 199 GLU A O 1
ATOM 1598 N N . VAL A 1 200 ? 13.838 21.315 -4.321 1.00 94.88 200 VAL A N 1
ATOM 1599 C CA . VAL A 1 200 ? 12.950 20.609 -5.242 1.00 94.88 200 VAL A CA 1
ATOM 1600 C C . VAL A 1 200 ? 13.385 20.806 -6.690 1.00 94.88 200 VAL A C 1
ATOM 1602 O O . VAL A 1 200 ? 13.529 21.930 -7.171 1.00 94.88 200 VAL A O 1
ATOM 1605 N N . ALA A 1 201 ? 13.517 19.700 -7.417 1.00 92.50 201 ALA A N 1
ATOM 1606 C CA . ALA A 1 201 ? 13.719 19.706 -8.858 1.00 92.50 201 ALA A CA 1
ATOM 1607 C C . ALA A 1 201 ? 12.990 18.529 -9.508 1.00 92.50 201 ALA A C 1
ATOM 1609 O O . ALA A 1 201 ? 13.092 17.398 -9.040 1.00 92.50 201 ALA A O 1
ATOM 1610 N N . TYR A 1 202 ? 12.310 18.776 -10.627 1.00 91.25 202 TYR A N 1
ATOM 1611 C CA . TYR A 1 202 ? 11.726 17.726 -11.458 1.00 91.25 202 TYR A CA 1
ATOM 1612 C C . TYR A 1 202 ? 12.262 17.824 -12.881 1.00 91.25 202 TYR A C 1
ATOM 1614 O O . TYR A 1 202 ? 12.221 18.890 -13.493 1.00 91.25 202 TYR A O 1
ATOM 1622 N N . ASP A 1 203 ? 12.757 16.703 -13.392 1.00 80.69 203 ASP A N 1
ATOM 1623 C CA . ASP A 1 203 ? 13.174 16.549 -14.780 1.00 80.69 203 ASP A CA 1
ATOM 1624 C C . ASP A 1 203 ? 12.126 15.698 -15.525 1.00 80.69 203 ASP A C 1
ATOM 1626 O O . ASP A 1 203 ? 11.999 14.505 -15.225 1.00 80.69 203 ASP A O 1
ATOM 1630 N N . PRO A 1 204 ? 11.360 16.281 -16.470 1.00 76.56 204 PRO A N 1
ATOM 1631 C CA . PRO A 1 204 ? 10.315 15.567 -17.199 1.00 76.56 204 PRO A CA 1
ATOM 1632 C C . PRO A 1 204 ? 10.857 14.505 -18.167 1.00 76.56 204 PRO A C 1
ATOM 1634 O O . PRO A 1 204 ? 10.178 13.503 -18.391 1.00 76.56 204 PRO A O 1
ATOM 1637 N N . ASP A 1 205 ? 12.077 14.660 -18.690 1.00 69.75 205 ASP A N 1
ATOM 1638 C CA . ASP A 1 205 ? 12.658 13.713 -19.650 1.00 69.75 205 ASP A CA 1
ATOM 1639 C C . ASP A 1 205 ? 13.039 12.405 -18.949 1.00 69.75 205 ASP A C 1
ATOM 1641 O O . ASP A 1 205 ? 12.743 11.294 -19.413 1.00 69.75 205 ASP A O 1
ATOM 1645 N N . THR A 1 206 ? 13.658 12.533 -17.773 1.00 68.25 206 THR A N 1
ATOM 1646 C CA . THR A 1 206 ? 14.021 11.387 -16.930 1.00 68.25 206 THR A CA 1
ATOM 1647 C C . THR A 1 206 ? 12.908 10.967 -15.967 1.00 68.25 206 THR A C 1
ATOM 1649 O O . THR A 1 206 ? 13.022 9.908 -15.345 1.00 68.25 206 THR A O 1
ATOM 1652 N N . ARG A 1 207 ? 11.821 11.751 -15.876 1.00 85.31 207 ARG A N 1
ATOM 1653 C CA . ARG A 1 207 ? 10.712 11.609 -14.911 1.00 85.31 207 ARG A CA 1
ATOM 1654 C C . ARG A 1 207 ? 11.229 11.452 -13.485 1.00 85.31 207 ARG A C 1
ATOM 1656 O O . ARG A 1 207 ? 10.773 10.589 -12.735 1.00 85.31 207 ARG A O 1
ATOM 1663 N N . CYS A 1 208 ? 12.237 12.243 -13.141 1.00 84.94 208 CYS A N 1
ATOM 1664 C CA . CYS A 1 208 ? 12.952 12.159 -11.878 1.00 84.94 208 CYS A CA 1
ATOM 1665 C C . CYS A 1 208 ? 12.637 13.397 -11.042 1.00 84.94 208 CYS A C 1
ATOM 1667 O O . CYS A 1 208 ? 12.991 14.514 -11.422 1.00 84.94 208 CYS A O 1
ATOM 1669 N N . PHE A 1 209 ? 11.984 13.197 -9.901 1.00 95.19 209 PHE A N 1
ATOM 1670 C CA . PHE A 1 209 ? 11.839 14.212 -8.866 1.00 95.19 209 PHE A CA 1
ATOM 1671 C C . PHE A 1 209 ? 12.951 14.060 -7.832 1.00 95.19 209 PHE A C 1
ATOM 1673 O O . PHE A 1 209 ? 13.257 12.953 -7.385 1.00 95.19 209 PHE A O 1
ATOM 1680 N N . ARG A 1 210 ? 13.533 15.182 -7.422 1.00 94.50 210 ARG A N 1
ATOM 1681 C CA . ARG A 1 210 ? 14.477 15.282 -6.315 1.00 94.50 210 ARG A CA 1
ATOM 1682 C C . ARG A 1 210 ? 13.957 16.280 -5.297 1.00 94.50 210 ARG A C 1
ATOM 1684 O O . ARG A 1 210 ? 13.389 17.301 -5.674 1.00 94.50 210 ARG A O 1
ATOM 1691 N N . GLY A 1 211 ? 14.187 15.974 -4.029 1.00 96.56 211 GLY A N 1
ATOM 1692 C CA . GLY A 1 211 ? 13.870 16.863 -2.922 1.00 96.56 211 GLY A CA 1
ATOM 1693 C C . GLY A 1 211 ? 14.512 16.382 -1.629 1.00 96.56 211 GLY A C 1
ATOM 1694 O O . GLY A 1 211 ? 14.922 15.224 -1.513 1.00 96.56 211 GLY A O 1
ATOM 1695 N N . VAL A 1 212 ? 14.600 17.273 -0.654 1.00 97.69 212 VAL A N 1
ATOM 1696 C CA . VAL A 1 212 ? 15.199 17.015 0.654 1.00 97.69 212 VAL A CA 1
ATOM 1697 C C . VAL A 1 212 ? 14.163 17.277 1.735 1.00 97.69 212 VAL A C 1
ATOM 1699 O O . VAL A 1 212 ? 13.432 18.256 1.674 1.00 97.69 212 VAL A O 1
ATOM 1702 N N . ILE A 1 213 ? 14.086 16.398 2.727 1.00 97.50 213 ILE A N 1
ATOM 1703 C CA . ILE A 1 213 ? 13.336 16.635 3.958 1.00 97.50 213 ILE A CA 1
ATOM 1704 C C . ILE A 1 213 ? 14.348 16.832 5.079 1.00 97.50 213 ILE A C 1
ATOM 1706 O O . ILE A 1 213 ? 15.115 15.916 5.374 1.00 97.50 213 ILE A O 1
ATOM 1710 N N . ASP A 1 214 ? 14.338 18.004 5.704 1.00 95.94 214 ASP A N 1
ATOM 1711 C CA . ASP A 1 214 ? 15.174 18.322 6.861 1.00 95.94 214 ASP A CA 1
ATOM 1712 C C . ASP A 1 214 ? 14.355 18.185 8.152 1.00 95.94 214 ASP A C 1
ATOM 1714 O O . ASP A 1 214 ? 13.346 18.865 8.310 1.00 95.94 214 ASP A O 1
ATOM 1718 N N . TRP A 1 215 ? 14.741 17.296 9.067 1.00 94.69 215 TRP A N 1
ATOM 1719 C CA . TRP A 1 215 ? 14.065 17.056 10.351 1.00 94.69 215 TRP A CA 1
ATOM 1720 C C . TRP A 1 215 ? 14.581 17.932 11.498 1.00 94.69 215 TRP A C 1
ATOM 1722 O O . TRP A 1 215 ? 14.045 17.853 12.605 1.00 94.69 215 TRP A O 1
ATOM 1732 N N . SER A 1 216 ? 15.567 18.794 11.241 1.00 90.12 216 SER A N 1
ATOM 1733 C CA . SER A 1 216 ? 16.098 19.719 12.239 1.00 90.12 216 SER A CA 1
ATOM 1734 C C . SER A 1 216 ? 15.013 20.663 12.798 1.00 90.12 216 SER A C 1
ATOM 1736 O O . SER A 1 216 ? 14.024 20.966 12.118 1.00 90.12 216 SER A O 1
ATOM 1738 N N . PRO A 1 217 ? 15.152 21.118 14.062 1.00 89.88 217 PRO A N 1
ATOM 1739 C CA . PRO A 1 217 ? 16.263 20.874 14.998 1.00 89.88 217 PRO A CA 1
ATOM 1740 C C . PRO A 1 217 ? 16.255 19.488 15.674 1.00 89.88 217 PRO A C 1
ATOM 1742 O O . PRO A 1 217 ? 17.141 19.205 16.477 1.00 89.88 217 PRO A O 1
ATOM 1745 N N . SER A 1 218 ? 15.267 18.646 15.372 1.00 92.00 218 SER A N 1
ATOM 1746 C CA . SER A 1 218 ? 15.133 17.287 15.898 1.00 92.00 218 SER A CA 1
ATOM 1747 C C . SER A 1 218 ? 15.768 16.257 14.951 1.00 92.00 218 SER A C 1
ATOM 1749 O O . SER A 1 218 ? 16.593 16.581 14.096 1.00 92.00 218 SER A O 1
ATOM 1751 N N . SER A 1 219 ? 15.363 15.000 15.092 1.00 92.94 219 SER A N 1
ATOM 1752 C CA . SER A 1 219 ? 15.582 13.935 14.117 1.00 92.94 219 SER A CA 1
ATOM 1753 C C . SER A 1 219 ? 14.413 12.956 14.151 1.00 92.94 219 SER A C 1
ATOM 1755 O O . SER A 1 219 ? 13.633 12.934 15.105 1.00 92.94 219 SER A O 1
ATOM 1757 N N . TRP A 1 220 ? 14.265 12.144 13.107 1.00 91.50 220 TRP A N 1
ATOM 1758 C CA . TRP A 1 220 ? 13.254 11.093 13.081 1.00 91.50 220 TRP A CA 1
ATOM 1759 C C . TRP A 1 220 ? 13.903 9.731 12.909 1.00 91.50 220 TRP A C 1
ATOM 1761 O O . TRP A 1 220 ? 14.545 9.470 11.893 1.00 91.50 220 TRP A O 1
ATOM 1771 N N . GLN A 1 221 ? 13.743 8.853 13.904 1.00 86.25 221 GLN A N 1
ATOM 1772 C CA . GLN A 1 221 ? 14.342 7.513 13.905 1.00 86.25 221 GLN A CA 1
ATOM 1773 C C . GLN A 1 221 ? 15.881 7.547 13.799 1.00 86.25 221 GLN A C 1
ATOM 1775 O O . GLN A 1 221 ? 16.518 6.647 13.233 1.00 86.25 221 GLN A O 1
ATOM 1780 N N . GLY A 1 222 ? 16.485 8.588 14.377 1.00 88.00 222 GLY A N 1
ATOM 1781 C CA . GLY A 1 222 ? 17.914 8.885 14.352 1.00 88.00 222 GLY A CA 1
ATOM 1782 C C . GLY A 1 222 ? 18.400 9.638 13.113 1.00 88.00 222 GLY A C 1
ATOM 1783 O O . GLY A 1 222 ? 19.607 9.886 13.016 1.00 88.00 222 GLY A O 1
ATOM 1784 N N . ASP A 1 223 ? 17.505 9.985 12.186 1.00 93.06 223 ASP A N 1
ATOM 1785 C CA . ASP A 1 223 ? 17.839 10.601 10.905 1.00 93.06 223 ASP A CA 1
ATOM 1786 C C . ASP A 1 223 ? 17.513 12.102 10.900 1.00 93.06 223 ASP A C 1
ATOM 1788 O O . ASP A 1 223 ? 16.392 12.514 11.190 1.00 93.06 223 ASP A O 1
ATOM 1792 N N . GLU A 1 224 ? 18.509 12.928 10.579 1.00 94.38 224 GLU A N 1
ATOM 1793 C CA . GLU A 1 224 ? 18.384 14.392 10.526 1.00 94.38 224 GLU A CA 1
ATOM 1794 C C . GLU A 1 224 ? 17.849 14.851 9.170 1.00 94.38 224 GLU A C 1
ATOM 1796 O O . GLU A 1 224 ? 17.092 15.809 9.094 1.00 94.38 224 GLU A O 1
ATOM 1801 N N . LYS A 1 225 ? 18.219 14.169 8.080 1.00 95.94 225 LYS A N 1
ATOM 1802 C CA . LYS A 1 225 ? 17.805 14.556 6.725 1.00 95.94 225 LYS A CA 1
ATOM 1803 C C . LYS A 1 225 ? 17.492 13.353 5.868 1.00 95.94 225 LYS A C 1
ATOM 1805 O O . LYS A 1 225 ? 18.226 12.370 5.894 1.00 95.94 225 LYS A O 1
ATOM 1810 N N . TRP A 1 226 ? 16.461 13.448 5.043 1.00 97.31 226 TRP A N 1
ATOM 1811 C CA . TRP A 1 226 ? 16.146 12.447 4.030 1.00 97.31 226 TRP A CA 1
ATOM 1812 C C . TRP A 1 226 ? 16.266 13.055 2.637 1.00 97.31 226 TRP A C 1
ATOM 1814 O O . TRP A 1 226 ? 15.579 14.020 2.312 1.00 97.31 226 TRP A O 1
ATOM 1824 N N . VAL A 1 227 ? 17.125 12.474 1.801 1.00 96.50 227 VAL A N 1
ATOM 1825 C CA . VAL A 1 227 ? 17.339 12.916 0.418 1.00 96.50 227 VAL A CA 1
ATOM 1826 C C . VAL A 1 227 ? 16.602 11.976 -0.522 1.00 96.50 227 VAL A C 1
ATOM 1828 O O . VAL A 1 227 ? 16.908 10.783 -0.583 1.00 96.50 227 VAL A O 1
ATOM 1831 N N . TYR A 1 228 ? 15.636 12.519 -1.254 1.00 96.69 228 TYR A N 1
ATOM 1832 C CA . TYR A 1 228 ? 14.760 11.777 -2.145 1.00 96.69 228 TYR A CA 1
ATOM 1833 C C . TYR A 1 228 ? 15.198 11.898 -3.599 1.00 96.69 228 TYR A C 1
ATOM 1835 O O . TYR A 1 228 ? 15.478 12.981 -4.113 1.00 96.69 228 TYR A O 1
ATOM 1843 N N . ASN A 1 229 ? 15.165 10.761 -4.279 1.00 88.88 229 ASN A N 1
ATOM 1844 C CA . ASN A 1 229 ? 15.192 10.646 -5.723 1.00 88.88 229 ASN A CA 1
ATOM 1845 C C . ASN A 1 229 ? 14.046 9.710 -6.112 1.00 88.88 229 ASN A C 1
ATOM 1847 O O . ASN A 1 229 ? 14.081 8.530 -5.779 1.00 88.88 229 ASN A O 1
ATOM 1851 N N . MET A 1 230 ? 13.008 10.235 -6.752 1.00 90.44 230 MET A N 1
ATOM 1852 C CA . MET A 1 230 ? 11.807 9.492 -7.126 1.00 90.44 230 MET A CA 1
ATOM 1853 C C . MET A 1 230 ? 11.720 9.423 -8.643 1.00 90.44 230 MET A C 1
ATOM 1855 O O . MET A 1 230 ? 11.705 10.454 -9.310 1.00 90.44 230 MET A O 1
ATOM 1859 N N . VAL A 1 231 ? 11.638 8.216 -9.194 1.00 72.56 231 VAL A N 1
ATOM 1860 C CA . VAL A 1 231 ? 11.488 8.003 -10.636 1.00 72.56 231 VAL A CA 1
ATOM 1861 C C . VAL A 1 231 ? 10.084 7.493 -10.923 1.00 72.56 231 VAL A C 1
ATOM 1863 O O . VAL A 1 231 ? 9.695 6.424 -10.439 1.00 72.56 231 VAL A O 1
ATOM 1866 N N . PHE A 1 232 ? 9.336 8.244 -11.729 1.00 75.56 232 PHE A N 1
ATOM 1867 C CA . PHE A 1 232 ? 7.956 7.924 -12.085 1.00 75.56 232 PHE A CA 1
ATOM 1868 C C . PHE A 1 232 ? 7.874 7.009 -13.314 1.00 75.56 232 PHE A C 1
ATOM 1870 O O . PHE A 1 232 ? 8.731 7.029 -14.212 1.00 75.56 232 PHE A O 1
ATOM 1877 N N . SER A 1 233 ? 6.824 6.186 -13.350 1.00 58.22 233 SER A N 1
ATOM 1878 C CA . SER A 1 233 ? 6.462 5.376 -14.515 1.00 58.22 233 SER A CA 1
ATOM 1879 C C . SER A 1 233 ? 6.205 6.261 -15.736 1.00 58.22 233 SER A C 1
ATOM 1881 O O . SER A 1 233 ? 5.994 7.464 -15.622 1.00 58.22 233 SER A O 1
ATOM 1883 N N . ALA A 1 234 ? 6.258 5.679 -16.935 1.00 53.16 234 ALA A N 1
ATOM 1884 C CA . ALA A 1 234 ? 6.100 6.439 -18.178 1.00 53.16 234 ALA A CA 1
ATOM 1885 C C . ALA A 1 234 ? 4.736 7.143 -18.293 1.00 53.16 234 ALA A C 1
ATOM 1887 O O . ALA A 1 234 ? 4.646 8.180 -18.938 1.00 53.16 234 ALA A O 1
ATOM 1888 N N . ASP A 1 235 ? 3.707 6.588 -17.657 1.00 55.00 235 ASP A N 1
ATOM 1889 C CA . ASP A 1 235 ? 2.350 7.132 -17.563 1.00 55.00 235 ASP A CA 1
ATOM 1890 C C . ASP A 1 235 ? 2.116 8.002 -16.315 1.00 55.00 235 ASP A C 1
ATOM 1892 O O . ASP A 1 235 ? 0.994 8.456 -16.092 1.00 55.00 235 ASP A O 1
ATOM 1896 N N . LEU A 1 236 ? 3.156 8.204 -15.494 1.00 62.91 236 LEU A N 1
ATOM 1897 C CA . LEU A 1 236 ? 3.113 8.919 -14.217 1.00 62.91 236 LEU A CA 1
ATOM 1898 C C . LEU A 1 236 ? 2.069 8.356 -13.233 1.00 62.91 236 LEU A C 1
ATOM 1900 O O . LEU A 1 236 ? 1.592 9.051 -12.347 1.00 62.91 236 LEU A O 1
ATOM 1904 N N . ASP A 1 237 ? 1.695 7.082 -13.351 1.00 60.19 237 ASP A N 1
ATOM 1905 C CA . ASP A 1 237 ? 0.742 6.462 -12.426 1.00 60.19 237 ASP A CA 1
ATOM 1906 C C . ASP A 1 237 ? 1.400 5.940 -11.142 1.00 60.19 237 ASP A C 1
ATOM 1908 O O . ASP A 1 237 ? 0.725 5.591 -10.175 1.00 60.19 237 ASP A O 1
ATOM 1912 N N . SER A 1 238 ? 2.725 5.795 -11.113 1.00 62.31 238 SER A N 1
ATOM 1913 C CA . SER A 1 238 ? 3.431 5.171 -9.991 1.00 62.31 238 SER A CA 1
ATOM 1914 C C . SER A 1 238 ? 4.864 5.662 -9.844 1.00 62.31 238 SER A C 1
ATOM 1916 O O . SER A 1 238 ? 5.516 6.029 -10.819 1.00 62.31 238 SER A O 1
ATOM 1918 N N . ILE A 1 239 ? 5.389 5.576 -8.620 1.00 75.56 239 ILE A N 1
ATOM 1919 C CA . ILE A 1 239 ? 6.822 5.746 -8.353 1.00 75.56 239 ILE A CA 1
ATOM 1920 C C . ILE A 1 239 ? 7.463 4.361 -8.411 1.00 75.56 239 ILE A C 1
ATOM 1922 O O . ILE A 1 239 ? 7.189 3.498 -7.574 1.00 75.56 239 ILE A O 1
ATOM 1926 N N . VAL A 1 240 ? 8.274 4.127 -9.440 1.00 59.59 240 VAL A N 1
ATOM 1927 C CA . VAL A 1 240 ? 8.732 2.781 -9.825 1.00 59.59 240 VAL A CA 1
ATOM 1928 C C . VAL A 1 240 ? 10.198 2.516 -9.509 1.00 59.59 240 VAL A C 1
ATOM 1930 O O . VAL A 1 240 ? 10.615 1.359 -9.490 1.00 59.59 240 VAL A O 1
ATOM 1933 N N . ALA A 1 241 ? 10.983 3.566 -9.278 1.00 56.34 241 ALA A N 1
ATOM 1934 C CA . ALA A 1 241 ? 12.395 3.465 -8.939 1.00 56.34 241 ALA A CA 1
ATOM 1935 C C . ALA A 1 241 ? 12.873 4.724 -8.203 1.00 56.34 241 ALA A C 1
ATOM 1937 O O . ALA A 1 241 ? 12.111 5.668 -7.990 1.00 56.34 241 ALA A O 1
ATOM 1938 N N . GLY A 1 242 ? 14.147 4.720 -7.815 1.00 70.44 242 GLY A N 1
ATOM 1939 C CA . GLY A 1 242 ? 14.767 5.789 -7.044 1.00 70.44 242 GLY A CA 1
ATOM 1940 C C . GLY A 1 242 ? 15.013 5.394 -5.589 1.00 70.44 242 GLY A C 1
ATOM 1941 O O . GLY A 1 242 ? 14.771 4.249 -5.189 1.00 70.44 242 GLY A O 1
ATOM 1942 N N . THR A 1 243 ? 15.540 6.331 -4.812 1.00 81.88 243 THR A N 1
ATOM 1943 C CA . THR A 1 243 ? 16.048 6.094 -3.461 1.00 81.88 243 THR A CA 1
ATOM 1944 C C . THR A 1 243 ? 15.597 7.167 -2.480 1.00 81.88 243 THR A C 1
ATOM 1946 O O . THR A 1 243 ? 15.321 8.309 -2.846 1.00 81.88 243 THR A O 1
ATOM 1949 N N . VAL A 1 244 ? 15.562 6.783 -1.208 1.00 91.56 244 VAL A N 1
ATOM 1950 C CA . VAL A 1 244 ? 15.555 7.696 -0.068 1.00 91.56 244 VAL A CA 1
ATOM 1951 C C . VAL A 1 244 ? 16.811 7.407 0.732 1.00 91.56 244 VAL A C 1
ATOM 1953 O O . VAL A 1 244 ? 16.966 6.304 1.260 1.00 91.56 244 VAL A O 1
ATOM 1956 N N . HIS A 1 245 ? 17.717 8.375 0.800 1.00 91.94 245 HIS A N 1
ATOM 1957 C CA . HIS A 1 245 ? 18.905 8.289 1.641 1.00 91.94 245 HIS A CA 1
ATOM 1958 C C . HIS A 1 245 ? 18.627 9.000 2.957 1.00 91.94 245 HIS A C 1
ATOM 1960 O O . HIS A 1 245 ? 18.503 10.224 2.989 1.00 91.94 245 HIS A O 1
ATOM 1966 N N . ALA A 1 246 ? 18.524 8.229 4.033 1.00 92.06 246 ALA A N 1
ATOM 1967 C CA . ALA A 1 246 ? 18.317 8.752 5.369 1.00 92.06 246 ALA A CA 1
ATOM 1968 C C . ALA A 1 246 ? 19.672 9.014 6.034 1.00 92.06 246 ALA A C 1
ATOM 1970 O O . ALA A 1 246 ? 20.429 8.089 6.348 1.00 92.06 246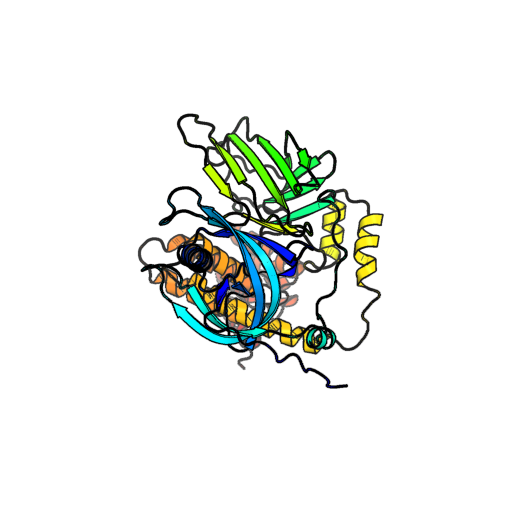 ALA A O 1
ATOM 1971 N N . ILE A 1 247 ? 20.009 10.294 6.157 1.00 93.56 247 ILE A N 1
ATOM 1972 C CA . ILE A 1 247 ? 21.260 10.799 6.707 1.00 93.56 247 ILE A CA 1
ATOM 1973 C C . ILE A 1 247 ? 21.101 10.903 8.230 1.00 93.56 247 ILE A C 1
ATOM 1975 O O . ILE A 1 247 ? 20.260 11.676 8.699 1.00 93.56 247 ILE A O 1
ATOM 1979 N N . PRO A 1 248 ? 21.897 10.153 9.010 1.00 91.56 248 PRO A N 1
ATOM 1980 C CA . PRO A 1 248 ? 21.781 10.133 10.458 1.00 91.56 248 PRO A CA 1
ATOM 1981 C C . PRO A 1 248 ? 22.288 11.432 11.087 1.00 91.56 248 PRO A C 1
ATOM 1983 O O . PRO A 1 248 ? 23.315 11.963 10.662 1.00 91.56 248 PRO A O 1
ATOM 1986 N N . ALA A 1 249 ? 21.636 11.874 12.165 1.00 87.69 249 ALA A N 1
ATOM 1987 C CA . ALA A 1 249 ? 22.101 13.008 12.976 1.00 87.69 249 ALA A CA 1
ATOM 1988 C C . ALA A 1 249 ? 23.479 12.721 13.605 1.00 87.69 249 ALA A C 1
ATOM 1990 O O . ALA A 1 249 ? 24.368 13.570 13.689 1.00 87.69 249 ALA A O 1
ATOM 1991 N N . ASN A 1 250 ? 23.698 11.466 14.014 1.00 86.69 250 ASN A N 1
ATOM 1992 C CA . ASN A 1 250 ? 25.006 10.999 14.453 1.00 86.69 250 ASN A CA 1
ATOM 1993 C C . ASN A 1 250 ? 25.838 10.540 13.247 1.00 86.69 250 ASN A C 1
ATOM 1995 O O . ASN A 1 250 ? 25.634 9.439 12.735 1.00 86.69 250 ASN A O 1
ATOM 1999 N N . LYS A 1 251 ? 26.844 11.337 12.873 1.00 81.69 251 LYS A N 1
ATOM 2000 C CA . LYS A 1 251 ? 27.764 11.060 11.753 1.00 81.69 251 LYS A CA 1
ATOM 2001 C C . LYS A 1 251 ? 28.561 9.752 11.875 1.00 81.69 251 LYS A C 1
ATOM 2003 O O . LYS A 1 251 ? 29.146 9.316 10.890 1.00 81.69 251 LYS A O 1
ATOM 2008 N N . ALA A 1 252 ? 28.606 9.123 13.053 1.00 78.56 252 ALA A N 1
ATOM 2009 C CA . ALA A 1 252 ? 29.209 7.800 13.233 1.00 78.56 252 ALA A CA 1
ATOM 2010 C C . ALA A 1 252 ? 28.293 6.646 12.776 1.00 78.56 252 ALA A C 1
ATOM 2012 O O . ALA A 1 252 ? 28.769 5.528 12.581 1.00 78.56 252 ALA A O 1
ATOM 2013 N N . LYS A 1 253 ? 26.983 6.887 12.616 1.00 78.88 253 LYS A N 1
ATOM 2014 C CA . LYS A 1 253 ? 26.036 5.908 12.067 1.00 78.88 253 LYS A CA 1
ATOM 2015 C C . LYS A 1 253 ? 26.066 5.949 10.536 1.00 78.88 253 LYS A C 1
ATOM 2017 O O . LYS A 1 253 ? 26.313 6.989 9.935 1.00 78.88 253 LYS A O 1
ATOM 2022 N N . GLN A 1 254 ? 25.811 4.806 9.901 1.00 80.06 254 GLN A N 1
ATOM 2023 C CA . GLN A 1 254 ? 25.734 4.724 8.441 1.00 80.06 254 GLN A CA 1
ATOM 2024 C C . GLN A 1 254 ? 24.386 5.231 7.922 1.00 80.06 254 GLN A C 1
ATOM 2026 O O . GLN A 1 254 ? 23.344 4.977 8.527 1.00 80.06 254 GLN A O 1
ATOM 2031 N N . THR A 1 255 ? 24.423 5.894 6.767 1.00 82.12 255 THR A N 1
ATOM 2032 C CA . THR A 1 255 ? 23.241 6.278 5.991 1.00 82.12 255 THR A CA 1
ATOM 2033 C C . THR A 1 255 ? 22.445 5.042 5.593 1.00 82.12 255 THR A C 1
ATOM 2035 O O . THR A 1 255 ? 22.992 4.105 5.006 1.00 82.12 255 THR A O 1
ATOM 2038 N N . LYS A 1 256 ? 21.143 5.050 5.886 1.00 85.06 256 LYS A N 1
ATOM 2039 C CA . LYS A 1 256 ? 20.220 4.010 5.420 1.00 85.06 256 LYS A CA 1
ATOM 2040 C C . LYS A 1 256 ? 19.697 4.383 4.036 1.00 85.06 256 LYS A C 1
ATOM 2042 O O . LYS A 1 256 ? 19.487 5.557 3.742 1.00 85.06 256 LYS A O 1
ATOM 2047 N N . GLU A 1 257 ? 19.457 3.383 3.198 1.00 84.19 257 GLU A N 1
ATOM 2048 C CA . GLU A 1 257 ? 18.884 3.570 1.865 1.00 84.19 257 GLU A CA 1
ATOM 2049 C C . GLU A 1 257 ? 17.596 2.757 1.735 1.00 84.19 257 GLU A C 1
ATOM 2051 O O . GLU A 1 257 ? 17.606 1.535 1.887 1.00 84.19 257 GLU A O 1
ATOM 2056 N N . LEU A 1 258 ? 16.493 3.436 1.425 1.00 72.19 258 LEU A N 1
ATOM 2057 C CA . LEU A 1 258 ? 15.232 2.816 1.023 1.00 72.19 258 LEU A CA 1
ATOM 2058 C C . LEU A 1 258 ? 15.058 2.971 -0.485 1.00 72.19 258 LEU A C 1
ATOM 2060 O O . LEU A 1 258 ? 15.479 3.972 -1.062 1.00 72.19 258 LEU A O 1
ATOM 2064 N N . ARG A 1 259 ? 14.419 1.995 -1.133 1.00 58.16 259 ARG A N 1
ATOM 2065 C CA . ARG A 1 259 ? 14.229 1.994 -2.589 1.00 58.16 259 ARG A CA 1
ATOM 2066 C C . ARG A 1 259 ? 12.761 1.979 -2.978 1.00 58.16 259 ARG A C 1
ATOM 2068 O O . ARG A 1 259 ? 11.991 1.132 -2.515 1.00 58.16 259 ARG A O 1
ATOM 2075 N N . PHE A 1 260 ? 12.389 2.866 -3.894 1.00 62.81 260 PHE A N 1
ATOM 2076 C CA . PHE A 1 260 ? 11.076 2.826 -4.533 1.00 62.81 260 PHE A CA 1
ATOM 2077 C C . PHE A 1 260 ? 10.963 1.606 -5.452 1.00 62.81 260 PHE A C 1
ATOM 2079 O O . PHE A 1 260 ? 11.926 1.216 -6.112 1.00 62.81 260 PHE A O 1
ATOM 2086 N N . GLY A 1 261 ? 9.798 0.960 -5.437 1.00 44.66 261 GLY A N 1
ATOM 2087 C CA . GLY A 1 261 ? 9.547 -0.301 -6.138 1.00 44.66 261 GLY A CA 1
ATOM 2088 C C . GLY A 1 261 ? 10.084 -1.552 -5.430 1.00 44.66 261 GLY A C 1
ATOM 2089 O O . GLY A 1 261 ? 9.839 -2.657 -5.914 1.00 44.66 261 GLY A O 1
ATOM 2090 N N . VAL A 1 262 ? 10.775 -1.403 -4.291 1.00 47.47 262 VAL A N 1
ATOM 2091 C CA . VAL A 1 262 ? 11.287 -2.522 -3.474 1.00 47.47 262 VAL A CA 1
ATOM 2092 C C . VAL A 1 262 ? 10.799 -2.420 -2.032 1.00 47.47 262 VAL A C 1
ATOM 2094 O O . VAL A 1 262 ? 10.170 -3.345 -1.537 1.00 47.47 262 VAL A O 1
ATOM 2097 N N . ASN A 1 263 ? 11.099 -1.303 -1.366 1.00 67.94 263 ASN A N 1
ATOM 2098 C CA . ASN A 1 263 ? 10.679 -1.023 0.009 1.00 67.94 263 ASN A CA 1
ATOM 2099 C C . ASN A 1 263 ? 9.460 -0.094 0.035 1.00 67.94 263 ASN A C 1
ATOM 2101 O O . ASN A 1 263 ? 8.608 -0.197 0.910 1.00 67.94 263 ASN A O 1
ATOM 2105 N N . LEU A 1 264 ? 9.397 0.837 -0.922 1.00 58.69 264 LEU A N 1
ATOM 2106 C CA . LEU A 1 264 ? 8.397 1.896 -0.982 1.00 58.69 264 LEU A CA 1
ATOM 2107 C C . LEU A 1 264 ? 7.550 1.741 -2.247 1.00 58.69 264 LEU A C 1
ATOM 2109 O O . LEU A 1 264 ? 8.077 1.751 -3.359 1.00 58.69 264 LEU A O 1
ATOM 2113 N N . HIS A 1 265 ? 6.233 1.618 -2.084 1.00 63.00 265 HIS A N 1
ATOM 2114 C CA . HIS A 1 265 ? 5.293 1.415 -3.187 1.00 63.00 265 HIS A CA 1
ATOM 2115 C C . HIS A 1 265 ? 4.221 2.500 -3.185 1.00 63.00 265 HIS A C 1
ATOM 2117 O O . HIS A 1 265 ? 3.360 2.519 -2.305 1.00 63.00 265 HIS A O 1
ATOM 2123 N N . TYR A 1 266 ? 4.265 3.365 -4.197 1.00 77.56 266 TYR A N 1
ATOM 2124 C CA . TYR A 1 266 ? 3.383 4.521 -4.330 1.00 77.56 266 TYR A CA 1
ATOM 2125 C C . TYR A 1 266 ? 2.697 4.531 -5.687 1.00 77.56 266 TYR A C 1
ATOM 2127 O O . TYR A 1 266 ? 3.328 4.233 -6.706 1.00 77.56 266 TYR A O 1
ATOM 2135 N N . ARG A 1 267 ? 1.415 4.900 -5.690 1.00 70.12 267 ARG A N 1
ATOM 2136 C CA . ARG A 1 267 ? 0.626 5.104 -6.908 1.00 70.12 267 ARG A CA 1
ATOM 2137 C C . ARG A 1 267 ? -0.116 6.422 -6.858 1.00 70.12 267 ARG A C 1
ATOM 2139 O O . ARG A 1 267 ? -0.410 6.924 -5.776 1.00 70.12 267 ARG A O 1
ATOM 2146 N N . LEU A 1 268 ? -0.438 6.934 -8.032 1.00 68.81 268 LEU A N 1
ATOM 2147 C CA . LEU A 1 268 ? -1.285 8.090 -8.209 1.00 68.81 268 LEU A CA 1
ATOM 2148 C C . LEU A 1 268 ? -2.643 7.855 -7.539 1.00 68.81 268 LEU A C 1
ATOM 2150 O O . LEU A 1 268 ? -3.284 6.812 -7.710 1.00 68.81 268 LEU A O 1
ATOM 2154 N N . LEU A 1 269 ? -3.093 8.848 -6.786 1.00 5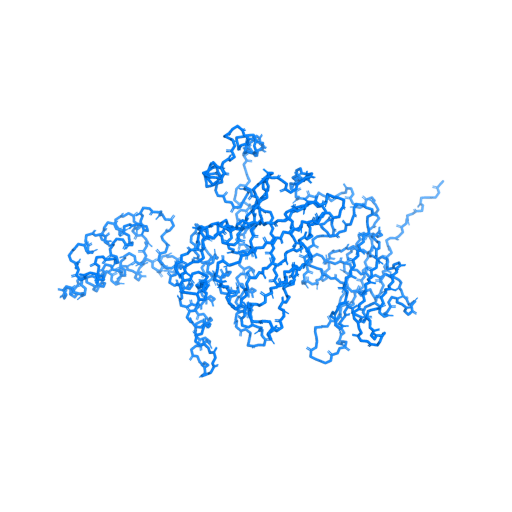9.31 269 LEU A N 1
ATOM 2155 C CA . LEU A 1 269 ? -4.432 8.881 -6.234 1.00 59.31 269 LEU A CA 1
ATOM 2156 C C . LEU A 1 269 ? -5.439 9.114 -7.370 1.00 59.31 269 LEU A C 1
ATOM 2158 O O . LEU A 1 269 ? -5.512 10.200 -7.936 1.00 59.31 269 LEU A O 1
ATOM 2162 N N . ARG A 1 270 ? -6.221 8.084 -7.718 1.00 53.81 270 ARG A N 1
ATOM 2163 C CA . ARG A 1 270 ? -7.269 8.165 -8.749 1.00 53.81 270 ARG A CA 1
ATOM 2164 C C . ARG A 1 270 ? -8.652 8.251 -8.111 1.00 53.81 270 ARG A C 1
ATOM 2166 O O . ARG A 1 270 ? -9.000 7.402 -7.292 1.00 53.81 270 ARG A O 1
ATOM 2173 N N . ALA A 1 271 ? -9.467 9.195 -8.584 1.00 39.03 271 ALA A N 1
ATOM 2174 C CA . ALA A 1 271 ? -10.835 9.442 -8.114 1.00 39.03 271 ALA A CA 1
ATOM 2175 C C . ALA A 1 271 ? -11.757 8.202 -8.136 1.00 39.03 271 ALA A C 1
ATOM 2177 O O . ALA A 1 271 ? -12.710 8.129 -7.379 1.00 39.03 271 ALA A O 1
ATOM 2178 N N . ALA A 1 272 ? -11.457 7.180 -8.946 1.00 32.81 272 ALA A N 1
ATOM 2179 C CA . ALA A 1 272 ? -12.269 5.963 -9.051 1.00 32.81 272 ALA A CA 1
ATOM 2180 C C . ALA A 1 272 ? -12.193 5.004 -7.837 1.00 32.81 272 ALA A C 1
ATOM 2182 O O . ALA A 1 272 ? -12.845 3.960 -7.855 1.00 32.81 272 ALA A O 1
ATOM 2183 N N . TRP A 1 273 ? -11.383 5.306 -6.816 1.00 32.25 273 TRP A N 1
ATOM 2184 C CA . TRP A 1 273 ? -11.140 4.420 -5.664 1.00 32.25 273 TRP A CA 1
ATOM 2185 C C . TRP A 1 273 ? -11.683 4.950 -4.334 1.00 32.25 273 TRP A C 1
ATOM 2187 O O . TRP A 1 273 ? -11.520 4.287 -3.310 1.00 32.25 273 TRP A O 1
ATOM 2197 N N . ILE A 1 274 ? -12.328 6.113 -4.350 1.00 33.53 274 ILE A N 1
ATOM 2198 C CA . ILE A 1 274 ? -12.940 6.761 -3.190 1.00 33.53 274 ILE A CA 1
ATOM 2199 C C . ILE A 1 274 ? -14.311 7.284 -3.655 1.00 33.53 274 ILE A C 1
ATOM 2201 O O . ILE A 1 274 ? -14.473 7.573 -4.842 1.00 33.53 274 ILE A O 1
ATOM 2205 N N . MET A 1 275 ? -15.315 7.323 -2.773 1.00 33.44 275 MET A N 1
ATOM 2206 C CA . MET A 1 275 ? -16.623 7.888 -3.123 1.00 33.44 275 MET A CA 1
ATOM 2207 C C . MET A 1 275 ? -16.436 9.319 -3.680 1.00 33.44 275 MET A C 1
ATOM 2209 O O . MET A 1 275 ? -15.554 10.034 -3.201 1.00 33.44 275 MET A O 1
ATOM 2213 N N . PRO A 1 276 ? -17.211 9.748 -4.696 1.00 39.25 276 PRO A N 1
ATOM 2214 C CA . PRO A 1 276 ? -16.996 11.030 -5.381 1.00 39.25 276 PRO A CA 1
ATOM 2215 C C . PRO A 1 276 ? -16.966 12.250 -4.449 1.00 39.25 276 PRO A C 1
ATOM 2217 O O . PRO A 1 276 ? -16.198 13.184 -4.684 1.00 39.25 276 PRO A O 1
ATOM 2220 N N . ASP A 1 277 ? -17.748 12.213 -3.370 1.00 42.34 277 ASP A N 1
ATOM 2221 C CA . ASP A 1 277 ? -17.860 13.307 -2.404 1.00 42.34 277 ASP A CA 1
ATOM 2222 C C . ASP A 1 277 ? -16.584 13.481 -1.560 1.00 42.34 277 ASP A C 1
ATOM 2224 O O . ASP A 1 277 ? -16.125 14.606 -1.367 1.00 42.34 277 ASP A O 1
ATOM 2228 N N . ASP A 1 278 ? -15.921 12.382 -1.183 1.00 42.38 278 ASP A N 1
ATOM 2229 C CA . ASP A 1 278 ? -14.662 12.407 -0.422 1.00 42.38 278 ASP A CA 1
ATOM 2230 C C . ASP A 1 278 ? -13.498 12.968 -1.257 1.00 42.38 278 ASP A C 1
ATOM 2232 O O . ASP A 1 278 ? -12.592 13.621 -0.741 1.00 42.38 278 ASP A O 1
ATOM 2236 N N . VAL A 1 279 ? -13.497 12.702 -2.570 1.00 41.69 279 VAL A N 1
ATOM 2237 C CA . VAL A 1 279 ? -12.475 13.208 -3.503 1.00 41.69 279 VAL A CA 1
ATOM 2238 C C . VAL A 1 279 ? -12.646 14.707 -3.700 1.00 41.69 279 VAL A C 1
ATOM 2240 O O . VAL A 1 279 ? -11.666 15.449 -3.719 1.00 41.69 279 VAL A O 1
ATOM 2243 N N . LYS A 1 280 ? -13.896 15.154 -3.824 1.00 44.62 280 LYS A N 1
ATOM 2244 C CA . LYS A 1 280 ? -14.240 16.565 -3.957 1.00 44.62 280 LYS A CA 1
ATOM 2245 C C . LYS A 1 280 ? -13.841 17.347 -2.708 1.00 44.62 280 LYS A C 1
ATOM 2247 O O . LYS A 1 280 ? -13.176 18.375 -2.825 1.00 44.62 280 LYS A O 1
ATOM 2252 N N . GLU A 1 281 ? -14.184 16.834 -1.531 1.00 45.56 281 GLU A N 1
ATOM 2253 C CA . GLU A 1 281 ? -13.848 17.454 -0.250 1.00 45.56 281 GLU A CA 1
ATOM 2254 C C . GLU A 1 281 ? -12.328 17.486 -0.014 1.00 45.56 281 GLU A C 1
ATOM 2256 O O . GLU A 1 281 ? -11.777 18.534 0.328 1.00 45.56 281 GLU A O 1
ATOM 2261 N N . ALA A 1 282 ? -11.621 16.394 -0.322 1.00 42.25 282 ALA A N 1
ATOM 2262 C CA . ALA A 1 282 ? -10.166 16.314 -0.204 1.00 42.25 282 ALA A CA 1
ATOM 2263 C C . ALA A 1 282 ? -9.410 17.257 -1.159 1.00 42.25 282 ALA A C 1
ATOM 2265 O O . ALA A 1 282 ? -8.424 17.875 -0.756 1.00 42.25 282 ALA A O 1
ATOM 2266 N N . LEU A 1 283 ? -9.858 17.387 -2.413 1.00 44.06 283 LEU A N 1
ATOM 2267 C CA . LEU A 1 283 ? -9.230 18.276 -3.401 1.00 44.06 283 LEU A CA 1
ATOM 2268 C C . LEU A 1 283 ? -9.477 19.758 -3.080 1.00 44.06 283 LEU A C 1
ATOM 2270 O O . LEU A 1 283 ? -8.591 20.594 -3.264 1.00 44.06 283 LEU A O 1
ATOM 2274 N N . MET A 1 284 ? -10.657 20.089 -2.548 1.00 48.19 284 MET A N 1
ATOM 2275 C CA . MET A 1 284 ? -10.958 21.447 -2.090 1.00 48.19 284 MET A CA 1
ATOM 2276 C C . MET A 1 284 ? -10.138 21.824 -0.848 1.00 48.19 284 MET A C 1
ATOM 2278 O O . MET A 1 284 ? -9.613 22.934 -0.776 1.00 48.19 284 MET A O 1
ATOM 2282 N N . GLN A 1 285 ? -9.953 20.897 0.097 1.00 43.00 285 GLN A N 1
ATOM 2283 C CA . GLN A 1 285 ? -9.104 21.107 1.278 1.00 43.00 285 GLN A CA 1
ATOM 2284 C C . GLN A 1 285 ? -7.607 21.209 0.933 1.00 43.00 285 GLN A C 1
ATOM 2286 O O . GLN A 1 285 ? -6.850 21.842 1.670 1.00 43.00 285 GLN A O 1
ATOM 2291 N N . SER A 1 286 ? -7.168 20.64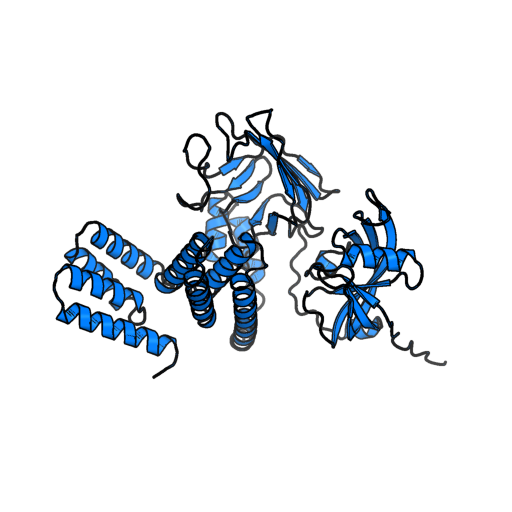9 -0.201 1.00 40.16 286 SER A N 1
ATOM 2292 C CA . SER A 1 286 ? -5.795 20.790 -0.703 1.00 40.16 286 SER A CA 1
ATOM 2293 C C . SER A 1 286 ? -5.564 22.040 -1.563 1.00 40.16 286 SER A C 1
ATOM 2295 O O . SER A 1 286 ? -4.480 22.188 -2.121 1.00 40.16 286 SER A O 1
ATOM 2297 N N . GLY A 1 287 ? -6.554 22.935 -1.682 1.00 39.31 287 GLY A N 1
ATOM 2298 C CA . GLY A 1 287 ? -6.422 24.207 -2.401 1.00 39.31 287 GLY A CA 1
ATOM 2299 C C . GLY A 1 287 ? -6.600 24.120 -3.921 1.00 39.31 287 GLY A C 1
ATOM 2300 O O . GLY A 1 287 ? -6.271 25.076 -4.622 1.00 39.31 287 GLY A O 1
ATOM 2301 N N . VAL A 1 288 ? -7.123 23.006 -4.447 1.00 44.50 288 VAL A N 1
ATOM 2302 C CA . VAL A 1 288 ? -7.451 22.871 -5.875 1.00 44.50 288 VAL A CA 1
ATOM 2303 C C . VAL A 1 288 ? -8.745 23.633 -6.165 1.00 44.50 288 VAL A C 1
ATOM 2305 O O . VAL A 1 288 ? -9.727 23.522 -5.426 1.00 44.50 288 VAL A O 1
ATOM 2308 N N . ALA A 1 289 ? -8.762 24.425 -7.239 1.00 50.12 289 ALA A N 1
ATOM 2309 C CA . ALA A 1 289 ? -9.917 25.241 -7.588 1.00 50.12 289 ALA A CA 1
ATOM 2310 C C . ALA A 1 289 ? -11.143 24.368 -7.901 1.00 50.12 289 ALA A C 1
ATOM 2312 O O . ALA A 1 289 ? -11.060 23.390 -8.645 1.00 50.12 289 ALA A O 1
ATOM 2313 N N . ALA A 1 290 ? -12.307 24.757 -7.373 1.00 44.12 290 ALA A N 1
ATOM 2314 C CA . ALA A 1 290 ? -13.555 24.006 -7.527 1.00 44.12 290 ALA A CA 1
ATOM 2315 C C . ALA A 1 290 ? -13.918 23.719 -9.000 1.00 44.12 290 ALA A C 1
ATOM 2317 O O . ALA A 1 290 ? -14.482 22.671 -9.297 1.00 44.12 290 ALA A O 1
ATOM 2318 N N . SER A 1 291 ? -13.551 24.611 -9.927 1.00 45.28 291 SER A N 1
ATOM 2319 C CA . SER A 1 291 ? -13.760 24.436 -11.370 1.00 45.28 291 SER A CA 1
ATOM 2320 C C . SER A 1 291 ? -12.994 23.250 -11.961 1.00 45.28 291 SER A C 1
ATOM 2322 O O . SER A 1 291 ? -13.517 22.559 -12.833 1.00 45.28 291 SER A O 1
ATOM 2324 N N . ASP A 1 292 ? -11.781 22.991 -11.474 1.00 45.81 292 ASP A N 1
ATOM 2325 C CA . ASP A 1 292 ? -10.909 21.930 -11.989 1.00 45.81 292 ASP A CA 1
ATOM 2326 C C . ASP A 1 292 ? -11.313 20.565 -11.415 1.00 45.81 292 ASP A C 1
ATOM 2328 O O . ASP A 1 292 ? -11.233 19.541 -12.096 1.00 45.81 292 ASP A O 1
ATOM 2332 N N . VAL A 1 293 ? -11.841 20.566 -10.185 1.00 48.44 293 VAL A N 1
ATOM 2333 C CA . VAL A 1 293 ? -12.440 19.393 -9.531 1.00 48.44 293 VAL A CA 1
ATOM 2334 C C . VAL A 1 293 ? -13.699 18.936 -10.276 1.00 48.44 293 VAL A C 1
ATOM 2336 O O . VAL A 1 293 ? -13.844 17.752 -10.582 1.00 48.44 293 VAL A O 1
ATOM 2339 N N . GLU A 1 294 ? -14.584 19.871 -10.631 1.00 45.47 294 GLU A N 1
ATOM 2340 C CA . GLU A 1 294 ? -15.814 19.583 -11.385 1.00 45.47 294 GLU A CA 1
ATOM 2341 C C . GLU A 1 294 ? -15.520 19.088 -12.813 1.00 45.47 294 GLU A C 1
ATOM 2343 O O . GLU A 1 294 ? -16.153 18.144 -13.287 1.00 45.47 294 GLU A O 1
ATOM 2348 N N . ALA A 1 295 ? -14.513 19.651 -13.491 1.00 46.44 295 ALA A N 1
ATOM 2349 C CA . ALA A 1 295 ? -14.097 19.194 -14.820 1.00 46.44 295 ALA A CA 1
ATOM 2350 C C . ALA A 1 295 ? -13.536 17.755 -14.809 1.00 46.44 295 ALA A C 1
ATOM 2352 O O . ALA A 1 295 ? -13.792 16.980 -15.735 1.00 46.44 295 ALA A O 1
ATOM 2353 N N . ALA A 1 296 ? -12.804 17.378 -13.755 1.00 41.16 296 ALA A N 1
ATOM 2354 C CA . ALA A 1 296 ? -12.244 16.037 -13.591 1.00 41.16 296 ALA A CA 1
ATOM 2355 C C . ALA A 1 296 ? -13.309 14.971 -13.266 1.00 41.16 296 ALA A C 1
ATOM 2357 O O . ALA A 1 296 ? -13.182 13.822 -13.699 1.00 41.16 296 ALA A O 1
ATOM 2358 N N . LEU A 1 297 ? -14.361 15.342 -12.528 1.00 44.53 297 LEU A N 1
ATOM 2359 C CA . LEU A 1 297 ? -15.447 14.437 -12.132 1.00 44.53 297 LEU A CA 1
ATOM 2360 C C . LEU A 1 297 ? -16.545 14.327 -13.208 1.00 44.53 297 LEU A C 1
ATOM 2362 O O . LEU A 1 297 ? -17.016 13.224 -13.494 1.00 44.53 297 LEU A O 1
ATOM 2366 N N . GLY A 1 298 ? -16.889 15.427 -13.886 1.00 36.88 298 GLY A N 1
ATOM 2367 C CA . GLY A 1 298 ? -17.961 15.473 -14.891 1.00 36.88 298 GLY A CA 1
ATOM 2368 C C . GLY A 1 298 ? -17.719 14.622 -16.147 1.00 36.88 298 GLY A C 1
ATOM 2369 O O . GLY A 1 298 ? -18.668 14.179 -16.794 1.00 36.88 298 GLY A O 1
ATOM 2370 N N . ALA A 1 299 ? -16.464 14.305 -16.483 1.00 38.31 299 ALA A N 1
ATOM 2371 C CA . ALA A 1 299 ? -16.138 13.426 -17.612 1.00 38.31 299 ALA A CA 1
ATOM 2372 C C . ALA A 1 299 ? -16.480 11.938 -17.359 1.00 38.31 299 ALA A C 1
ATOM 2374 O O . ALA A 1 299 ? -16.557 11.153 -18.307 1.00 38.31 299 ALA A O 1
ATOM 2375 N N . ALA A 1 300 ? -16.694 11.532 -16.101 1.00 34.50 300 ALA A N 1
ATOM 2376 C CA . ALA A 1 300 ? -16.964 10.142 -15.729 1.00 34.50 300 ALA A CA 1
ATOM 2377 C C . ALA A 1 300 ? -18.458 9.759 -15.788 1.00 34.50 300 ALA A C 1
ATOM 2379 O O . ALA A 1 300 ? -18.773 8.580 -15.975 1.00 34.50 300 ALA A O 1
ATOM 2380 N N . GLU A 1 301 ? -19.373 10.726 -15.665 1.00 30.53 301 GLU A N 1
ATOM 2381 C CA . GLU A 1 301 ? -20.813 10.464 -15.498 1.00 30.53 301 GLU A CA 1
ATOM 2382 C C . GLU A 1 301 ? -21.606 10.378 -16.813 1.00 30.53 301 GLU A C 1
ATOM 2384 O O . GLU A 1 301 ? -22.660 9.747 -16.861 1.00 30.53 301 GLU A O 1
ATOM 2389 N N . ALA A 1 302 ? -21.085 10.902 -17.927 1.00 29.17 302 ALA A N 1
ATOM 2390 C CA . ALA A 1 302 ? -21.822 10.964 -19.197 1.00 29.17 302 ALA A CA 1
ATOM 2391 C C . ALA A 1 302 ? -21.998 9.608 -19.930 1.00 29.17 302 ALA A C 1
ATOM 2393 O O . ALA A 1 302 ? -22.608 9.559 -20.998 1.00 29.17 302 ALA A O 1
ATOM 2394 N N . GLY A 1 303 ? -21.454 8.502 -19.405 1.00 31.70 303 GLY A N 1
ATOM 2395 C CA . GLY A 1 303 ? -21.232 7.275 -20.183 1.00 31.70 303 GLY A CA 1
ATOM 2396 C C . GLY A 1 303 ? -21.970 6.001 -19.767 1.00 31.70 303 GLY A C 1
ATOM 2397 O O . GLY A 1 303 ? -21.740 4.974 -20.405 1.00 31.70 303 GLY A O 1
ATOM 2398 N N . SER A 1 304 ? -22.797 5.972 -18.717 1.00 30.69 304 SER A N 1
ATOM 2399 C CA . SER A 1 304 ? -23.425 4.696 -18.331 1.00 30.69 304 SER A CA 1
ATOM 2400 C C . SER A 1 304 ? -24.694 4.838 -17.500 1.00 30.69 304 SER A C 1
ATOM 2402 O O . SER A 1 304 ? -24.670 4.671 -16.282 1.00 30.69 304 SER A O 1
ATOM 2404 N N . ALA A 1 305 ? -25.823 5.033 -18.172 1.00 30.67 305 ALA A N 1
ATOM 2405 C CA . ALA A 1 305 ? -27.106 4.621 -17.628 1.00 30.67 305 ALA A CA 1
ATOM 2406 C C . ALA A 1 305 ? -27.556 3.336 -18.337 1.00 30.67 305 ALA A C 1
ATOM 2408 O O . ALA A 1 305 ? -27.634 3.301 -19.562 1.00 30.67 305 ALA A O 1
ATOM 2409 N N . THR A 1 306 ? -27.896 2.335 -17.519 1.00 31.70 306 THR A N 1
ATOM 2410 C CA . THR A 1 306 ? -28.644 1.086 -17.782 1.00 31.70 306 THR A CA 1
ATOM 2411 C C . THR A 1 306 ? -27.853 -0.243 -17.910 1.00 31.70 306 THR A C 1
ATOM 2413 O O . THR A 1 306 ? -26.960 -0.416 -18.730 1.00 31.70 306 THR A O 1
ATOM 2416 N N . GLU A 1 307 ? -28.222 -1.180 -17.014 1.00 29.70 307 GLU A N 1
ATOM 2417 C CA . GLU A 1 307 ? -28.040 -2.655 -17.002 1.00 29.70 307 GLU A CA 1
ATOM 2418 C C . GLU A 1 307 ? -26.748 -3.347 -16.477 1.00 29.70 307 GLU A C 1
ATOM 2420 O O . GLU A 1 307 ? -26.738 -4.570 -16.347 1.00 29.70 307 GLU A O 1
ATOM 2425 N N . SER A 1 308 ? -25.694 -2.649 -16.031 1.00 32.12 308 SER A N 1
ATOM 2426 C CA . SER A 1 308 ? -24.392 -3.293 -15.690 1.00 32.12 308 SER A CA 1
ATOM 2427 C C . SER A 1 308 ? -24.160 -3.737 -14.218 1.00 32.12 308 SER A C 1
ATOM 2429 O O . SER A 1 308 ? -23.191 -4.447 -13.926 1.00 32.12 308 SER A O 1
ATOM 2431 N N . SER A 1 309 ? -25.004 -3.354 -13.252 1.00 33.69 309 SER A N 1
ATOM 2432 C CA . SER A 1 309 ? -24.607 -3.382 -11.825 1.00 33.69 309 SER A CA 1
ATOM 2433 C C . SER A 1 309 ? -24.475 -4.785 -11.200 1.00 33.69 309 SER A C 1
ATOM 2435 O O . SER A 1 309 ? -23.534 -5.037 -10.444 1.00 33.69 309 SER A O 1
ATOM 2437 N N . ALA A 1 310 ? -25.348 -5.739 -11.539 1.00 26.67 310 ALA A N 1
ATOM 2438 C CA . ALA A 1 310 ? -25.389 -7.043 -10.863 1.00 26.67 310 ALA A CA 1
ATOM 2439 C C . ALA A 1 310 ? -24.252 -8.002 -11.286 1.00 26.67 310 ALA A C 1
ATOM 2441 O O . ALA A 1 310 ? -23.684 -8.724 -10.461 1.00 26.67 310 ALA A O 1
ATOM 2442 N N . VAL A 1 311 ? -23.868 -7.990 -12.568 1.00 26.12 311 VAL A N 1
ATOM 2443 C CA . VAL A 1 311 ? -22.810 -8.866 -13.111 1.00 26.12 311 VAL A CA 1
ATOM 2444 C C . VAL A 1 311 ? -21.414 -8.367 -12.713 1.00 26.12 311 VAL A C 1
ATOM 2446 O O . VAL A 1 311 ? -20.537 -9.171 -12.380 1.00 26.12 311 VAL A O 1
ATOM 2449 N N . GLN A 1 312 ? -21.207 -7.045 -12.662 1.00 28.36 312 GLN A N 1
ATOM 2450 C CA . GLN A 1 312 ? -19.966 -6.446 -12.155 1.00 28.36 312 GLN A CA 1
ATOM 2451 C C . GLN A 1 312 ? -19.779 -6.675 -10.648 1.00 28.36 312 GLN A C 1
ATOM 2453 O O . GLN A 1 312 ? -18.670 -7.022 -10.227 1.00 28.36 312 GLN A O 1
ATOM 2458 N N . ALA A 1 313 ? -20.845 -6.574 -9.845 1.00 28.62 313 ALA A N 1
ATOM 2459 C CA . ALA A 1 313 ? -20.789 -6.843 -8.406 1.00 28.62 313 ALA A CA 1
ATOM 2460 C C . ALA A 1 313 ? -20.378 -8.299 -8.098 1.00 28.62 313 ALA A C 1
ATOM 2462 O O . ALA A 1 313 ? -19.506 -8.543 -7.261 1.00 28.62 313 ALA A O 1
ATOM 2463 N N . SER A 1 314 ? -20.920 -9.273 -8.841 1.00 28.78 314 SER A N 1
ATOM 2464 C CA . SER A 1 314 ? -20.625 -10.702 -8.641 1.00 28.78 314 SER A CA 1
ATOM 2465 C C . SER A 1 314 ? -19.182 -11.086 -9.034 1.00 28.78 314 SER A C 1
ATOM 2467 O O . SER A 1 314 ? -18.503 -11.841 -8.329 1.00 28.78 314 SER A O 1
ATOM 2469 N N . SER A 1 315 ? -18.653 -10.494 -10.113 1.00 29.31 315 SER A N 1
ATOM 2470 C CA . SER A 1 315 ? -17.245 -10.635 -10.530 1.00 29.31 315 SER A CA 1
ATOM 2471 C C . SER A 1 315 ? -16.264 -10.011 -9.518 1.00 29.31 315 SER A C 1
ATOM 2473 O O . SER A 1 315 ? -15.234 -10.607 -9.181 1.00 29.31 315 SER A O 1
ATOM 2475 N N . SER A 1 316 ? -16.621 -8.847 -8.961 1.00 50.78 316 SER A N 1
ATOM 2476 C CA . SER A 1 316 ? -15.857 -8.135 -7.927 1.00 50.78 316 SER A CA 1
ATOM 2477 C C . SER A 1 316 ? -15.739 -8.948 -6.628 1.00 50.78 316 SER A C 1
ATOM 2479 O O . SER A 1 316 ? -14.634 -9.137 -6.108 1.00 50.78 316 SER A O 1
ATOM 2481 N N . MET A 1 317 ? -16.840 -9.545 -6.157 1.00 49.44 317 MET A N 1
ATOM 2482 C CA . MET A 1 317 ? -16.874 -10.362 -4.933 1.00 49.44 317 MET A CA 1
ATOM 2483 C C . MET A 1 317 ? -15.990 -11.620 -5.042 1.00 49.44 317 MET A C 1
ATOM 2485 O O . MET A 1 317 ? -15.254 -11.971 -4.115 1.00 49.44 317 MET A O 1
ATOM 2489 N N . MET A 1 318 ? -15.991 -12.281 -6.207 1.00 41.06 318 MET A N 1
ATOM 2490 C CA . MET A 1 318 ? -15.122 -13.434 -6.485 1.00 41.06 318 MET A CA 1
ATOM 2491 C C . MET A 1 318 ? -13.633 -13.064 -6.486 1.00 41.06 318 MET A C 1
ATOM 2493 O O . MET A 1 318 ? -12.800 -13.844 -6.011 1.00 41.06 318 MET A O 1
ATOM 2497 N N . SER A 1 319 ? -13.292 -11.882 -7.004 1.00 55.16 319 SER A N 1
ATOM 2498 C CA . SER A 1 319 ? -11.929 -11.347 -6.965 1.00 55.16 319 SER A CA 1
ATOM 2499 C C . SER A 1 319 ? -11.481 -11.091 -5.523 1.00 55.16 319 SER A C 1
ATOM 2501 O O . SER A 1 319 ? -10.425 -11.572 -5.109 1.00 55.16 319 SER A O 1
ATOM 2503 N N . ARG A 1 320 ? -12.337 -10.464 -4.705 1.00 60.53 320 ARG A N 1
ATOM 2504 C CA . ARG A 1 320 ? -12.050 -10.182 -3.289 1.00 60.53 320 ARG A CA 1
ATOM 2505 C C . ARG A 1 320 ? -11.862 -11.449 -2.453 1.00 60.53 320 ARG A C 1
ATOM 2507 O O . ARG A 1 320 ? -10.882 -11.550 -1.722 1.00 60.53 320 ARG A O 1
ATOM 2514 N N . ARG A 1 321 ? -12.689 -12.485 -2.649 1.00 71.38 321 ARG A N 1
ATOM 2515 C CA . ARG A 1 321 ? -12.506 -13.804 -1.998 1.00 71.38 321 ARG A CA 1
ATOM 2516 C C . ARG A 1 321 ? -11.173 -14.478 -2.346 1.00 71.38 321 ARG A C 1
ATOM 2518 O O . ARG A 1 321 ? -10.653 -15.284 -1.573 1.00 71.38 321 ARG A O 1
ATOM 2525 N N . ARG A 1 322 ? -10.609 -14.206 -3.528 1.00 62.69 322 ARG A N 1
ATOM 2526 C CA . ARG A 1 322 ? -9.266 -14.691 -3.894 1.00 62.69 322 ARG A CA 1
ATOM 2527 C C . ARG A 1 322 ? -8.179 -13.901 -3.173 1.00 62.69 322 ARG A C 1
ATOM 2529 O O . ARG A 1 322 ? -7.224 -14.520 -2.712 1.00 62.69 322 ARG A O 1
ATOM 2536 N N . THR A 1 323 ? -8.350 -12.588 -3.037 1.00 57.38 323 THR A N 1
ATOM 2537 C CA . THR A 1 323 ? -7.450 -11.726 -2.260 1.00 57.38 323 THR A CA 1
ATOM 2538 C C . THR A 1 323 ? -7.428 -12.121 -0.786 1.00 57.38 323 THR A C 1
ATOM 2540 O O . THR A 1 323 ? -6.344 -12.278 -0.238 1.00 57.38 323 THR A O 1
ATOM 2543 N N . VAL A 1 324 ? -8.587 -12.412 -0.182 1.00 69.94 324 VAL A N 1
ATOM 2544 C CA . VAL A 1 324 ? -8.681 -12.937 1.194 1.00 69.94 324 VAL A CA 1
ATOM 2545 C C . VAL A 1 324 ? -7.871 -14.224 1.358 1.00 69.94 324 VAL A C 1
ATOM 2547 O O . VAL A 1 324 ? -7.042 -14.327 2.257 1.00 69.94 324 VAL A O 1
ATOM 2550 N N . ARG A 1 325 ? -8.047 -15.203 0.457 1.00 73.56 325 ARG A N 1
ATOM 2551 C CA . ARG A 1 325 ? -7.285 -16.466 0.512 1.00 73.56 325 ARG A CA 1
ATOM 2552 C C . ARG A 1 325 ? -5.777 -16.253 0.398 1.00 73.56 325 ARG A C 1
ATOM 2554 O O . ARG A 1 325 ? -5.017 -16.941 1.073 1.00 73.56 325 ARG A O 1
ATOM 2561 N N . TRP A 1 326 ? -5.350 -15.330 -0.460 1.00 79.69 326 TRP A N 1
ATOM 2562 C CA . TRP A 1 326 ? -3.938 -14.984 -0.601 1.00 79.69 326 TRP A CA 1
ATOM 2563 C C . TRP A 1 326 ? -3.393 -14.312 0.663 1.00 79.69 326 TRP A C 1
ATOM 2565 O O . TRP A 1 326 ? -2.378 -14.764 1.185 1.00 79.69 326 TRP A O 1
ATOM 2575 N N . ALA A 1 327 ? -4.083 -13.295 1.184 1.00 62.06 327 ALA A N 1
ATOM 2576 C CA . ALA A 1 327 ? -3.659 -12.561 2.372 1.00 62.06 327 ALA A CA 1
ATOM 2577 C C . ALA A 1 327 ? -3.594 -13.483 3.602 1.00 62.06 327 ALA A C 1
ATOM 2579 O O . ALA A 1 327 ? -2.573 -13.519 4.282 1.00 62.06 327 ALA A O 1
ATOM 2580 N N . LYS A 1 328 ? -4.600 -14.348 3.799 1.00 87.81 328 LYS A N 1
ATOM 2581 C CA . LYS A 1 328 ? -4.575 -15.405 4.823 1.00 87.81 328 LYS A CA 1
ATOM 2582 C C . LYS A 1 328 ? -3.316 -16.273 4.724 1.00 87.81 328 LYS A C 1
ATOM 2584 O O . LYS A 1 328 ? -2.635 -16.500 5.718 1.00 87.81 328 LYS A O 1
ATOM 2589 N N . ALA A 1 329 ? -2.991 -16.750 3.521 1.00 74.88 329 ALA A N 1
ATOM 2590 C CA . ALA A 1 329 ? -1.828 -17.608 3.302 1.00 74.88 329 ALA A CA 1
ATOM 2591 C C . ALA A 1 329 ? -0.491 -16.885 3.541 1.00 74.88 329 ALA A C 1
ATOM 2593 O O . ALA A 1 329 ? 0.475 -17.521 3.954 1.00 74.88 329 ALA A O 1
ATOM 2594 N N . VAL A 1 330 ? -0.415 -15.576 3.274 1.00 65.75 330 VAL A N 1
ATOM 2595 C CA . VAL A 1 330 ? 0.778 -14.765 3.560 1.00 65.75 330 VAL A CA 1
ATOM 2596 C C . VAL A 1 330 ? 0.927 -14.535 5.063 1.00 65.75 330 VAL A C 1
ATOM 2598 O O . VAL A 1 330 ? 2.002 -14.806 5.591 1.00 65.75 330 VAL A O 1
ATOM 2601 N N . ALA A 1 331 ? -0.138 -14.115 5.752 1.00 73.69 331 ALA A N 1
ATOM 2602 C CA . ALA A 1 331 ? -0.121 -13.835 7.189 1.00 73.69 331 ALA A CA 1
ATOM 2603 C C . ALA A 1 331 ? 0.245 -15.074 8.033 1.00 73.69 331 ALA A C 1
ATOM 2605 O O . ALA A 1 331 ? 1.024 -14.981 8.985 1.00 73.69 331 ALA A O 1
ATOM 2606 N N . LEU A 1 332 ? -0.242 -16.255 7.637 1.00 83.44 332 LEU A N 1
ATOM 2607 C CA . LEU A 1 332 ? 0.018 -17.523 8.328 1.00 83.44 332 LEU A CA 1
ATOM 2608 C C . LEU A 1 332 ? 1.380 -18.158 8.013 1.00 83.44 332 LEU A C 1
ATOM 2610 O O . LEU A 1 332 ? 1.723 -19.169 8.617 1.00 83.44 332 LEU A O 1
ATOM 2614 N N . ASN A 1 333 ? 2.157 -17.629 7.065 1.00 80.50 333 ASN A N 1
ATOM 2615 C CA . ASN A 1 333 ? 3.414 -18.258 6.670 1.00 80.50 333 ASN A CA 1
ATOM 2616 C C . ASN A 1 333 ? 4.590 -17.738 7.518 1.00 80.50 333 ASN A C 1
ATOM 2618 O O . ASN A 1 333 ? 5.040 -16.615 7.281 1.00 80.50 333 ASN A O 1
ATOM 2622 N N . PRO A 1 334 ? 5.166 -18.546 8.430 1.00 78.00 334 PRO A N 1
ATOM 2623 C CA . PRO A 1 334 ? 6.251 -18.099 9.305 1.00 78.00 334 PRO A CA 1
ATOM 2624 C C . PRO A 1 334 ? 7.567 -17.842 8.560 1.00 78.00 334 PRO A C 1
ATOM 2626 O O . PRO A 1 334 ? 8.454 -17.193 9.098 1.00 78.00 334 PRO A O 1
ATOM 2629 N N . LYS A 1 335 ? 7.708 -18.314 7.311 1.00 73.62 335 LYS A N 1
ATOM 2630 C CA . LYS A 1 335 ? 8.889 -18.053 6.470 1.00 73.62 335 LYS A CA 1
ATOM 2631 C C . LYS A 1 335 ? 8.845 -16.689 5.770 1.00 73.62 335 LYS A C 1
ATOM 2633 O O . LYS A 1 335 ? 9.772 -16.360 5.035 1.00 73.62 335 LYS A O 1
ATOM 2638 N N . ARG A 1 336 ? 7.748 -15.935 5.900 1.00 68.31 336 ARG A N 1
ATOM 2639 C CA . ARG A 1 336 ? 7.617 -14.575 5.356 1.00 68.31 336 ARG A CA 1
ATOM 2640 C C . ARG A 1 336 ? 8.130 -13.553 6.363 1.00 68.31 336 ARG A C 1
ATOM 2642 O O . ARG A 1 336 ? 7.989 -13.745 7.565 1.00 68.31 336 ARG A O 1
ATOM 2649 N N . GLU A 1 337 ? 8.673 -12.457 5.845 1.00 60.47 337 GLU A N 1
ATOM 2650 C CA . GLU A 1 337 ? 9.088 -11.300 6.641 1.00 60.47 337 GLU A CA 1
ATOM 2651 C C . GLU A 1 337 ? 7.914 -10.756 7.465 1.00 60.47 337 GLU A C 1
ATOM 2653 O O . GLU A 1 337 ? 6.781 -10.711 6.971 1.00 60.47 337 GLU A O 1
ATOM 2658 N N . SER A 1 338 ? 8.184 -10.319 8.699 1.00 57.56 338 SER A N 1
ATOM 2659 C CA . SER A 1 338 ? 7.161 -9.824 9.631 1.00 57.56 338 SER A CA 1
ATOM 2660 C C . SER A 1 338 ? 6.305 -8.722 9.008 1.00 57.56 338 SER A C 1
ATOM 2662 O O . SER A 1 338 ? 5.081 -8.815 9.031 1.00 57.56 338 SER A O 1
ATOM 2664 N N . TRP A 1 339 ? 6.924 -7.756 8.325 1.00 50.00 339 TRP A N 1
ATOM 2665 C CA . TRP A 1 339 ? 6.204 -6.676 7.646 1.00 50.00 339 TRP A CA 1
ATOM 2666 C C . TRP A 1 339 ? 5.227 -7.179 6.565 1.00 50.00 339 TRP A C 1
ATOM 2668 O O . TRP A 1 339 ? 4.087 -6.728 6.520 1.00 50.00 339 TRP A O 1
ATOM 2678 N N . SER A 1 340 ? 5.599 -8.172 5.744 1.00 49.31 340 SER A N 1
ATOM 2679 C CA . SER A 1 340 ? 4.679 -8.745 4.742 1.00 49.31 340 SER A CA 1
ATOM 2680 C C . SER A 1 340 ? 3.494 -9.479 5.377 1.00 49.31 340 SER A C 1
ATOM 2682 O O . SER A 1 340 ? 2.412 -9.548 4.792 1.00 49.31 340 SER A O 1
ATOM 2684 N N . ARG A 1 341 ? 3.692 -10.068 6.562 1.00 71.62 341 ARG A N 1
ATOM 2685 C CA . ARG A 1 341 ? 2.620 -10.729 7.318 1.00 71.62 341 ARG A CA 1
ATOM 2686 C C . ARG A 1 341 ? 1.661 -9.693 7.914 1.00 71.62 341 ARG A C 1
ATOM 2688 O O . ARG A 1 341 ? 0.452 -9.887 7.822 1.00 71.62 341 ARG A O 1
ATOM 2695 N N . LEU A 1 342 ? 2.186 -8.576 8.417 1.00 62.69 342 LEU A N 1
ATOM 2696 C CA . LEU A 1 342 ? 1.402 -7.433 8.899 1.00 62.69 342 LEU A CA 1
ATOM 2697 C C . LEU A 1 342 ? 0.632 -6.736 7.762 1.00 62.69 342 LEU A C 1
ATOM 2699 O O . LEU A 1 342 ? -0.557 -6.455 7.896 1.00 62.69 342 LEU A O 1
ATOM 2703 N N . GLU A 1 343 ? 1.246 -6.547 6.592 1.00 58.66 343 GLU A N 1
ATOM 2704 C CA . GLU A 1 343 ? 0.576 -6.001 5.401 1.00 58.66 343 GLU A CA 1
ATOM 2705 C C . GLU A 1 343 ? -0.609 -6.881 4.958 1.00 58.66 343 GLU A C 1
ATOM 2707 O O . GLU A 1 343 ? -1.672 -6.393 4.546 1.00 58.66 343 GLU A O 1
ATOM 2712 N N . ALA A 1 344 ? -0.451 -8.202 5.070 1.00 56.62 344 ALA A N 1
ATOM 2713 C CA . ALA A 1 344 ? -1.517 -9.147 4.785 1.00 56.62 344 ALA A CA 1
ATOM 2714 C C . ALA A 1 344 ? -2.681 -9.024 5.784 1.00 56.62 344 ALA A C 1
ATOM 2716 O O . ALA A 1 344 ? -3.833 -9.049 5.351 1.00 56.62 344 ALA A O 1
ATOM 2717 N N . ILE A 1 345 ? -2.409 -8.803 7.075 1.00 65.25 345 ILE A N 1
ATOM 2718 C CA . ILE A 1 345 ? -3.436 -8.483 8.084 1.00 65.25 345 ILE A CA 1
ATOM 2719 C C . ILE A 1 345 ? -4.154 -7.175 7.730 1.00 65.25 345 ILE A C 1
ATOM 2721 O O . ILE A 1 345 ? -5.381 -7.155 7.673 1.00 65.25 345 ILE A O 1
ATOM 2725 N N . GLY A 1 346 ? -3.426 -6.111 7.378 1.00 59.88 346 GLY A N 1
ATOM 2726 C CA . GLY A 1 346 ? -4.033 -4.845 6.944 1.00 59.88 346 GLY A CA 1
ATOM 2727 C C . GLY A 1 346 ? -4.897 -4.989 5.682 1.00 59.88 346 GLY A C 1
ATOM 2728 O O . GLY A 1 346 ? -5.923 -4.326 5.527 1.00 59.88 346 GLY A O 1
ATOM 2729 N N . THR A 1 347 ? -4.528 -5.904 4.783 1.00 62.94 347 THR A N 1
ATOM 2730 C CA . THR A 1 347 ? -5.351 -6.259 3.618 1.00 62.94 347 THR A CA 1
ATOM 2731 C C . THR A 1 347 ? -6.625 -6.993 4.016 1.00 62.94 347 THR A C 1
ATOM 2733 O O . THR A 1 347 ? -7.675 -6.718 3.439 1.00 62.94 347 THR A O 1
ATOM 2736 N N . LEU A 1 348 ? -6.550 -7.906 4.986 1.00 74.88 348 LEU A N 1
ATOM 2737 C CA . LEU A 1 348 ? -7.727 -8.584 5.521 1.00 74.88 348 LEU A CA 1
ATOM 2738 C C . LEU A 1 348 ? -8.652 -7.599 6.245 1.00 74.88 348 LEU A C 1
ATOM 2740 O O . LEU A 1 348 ? -9.839 -7.618 5.951 1.00 74.88 348 LEU A O 1
ATOM 2744 N N . LYS A 1 349 ? -8.117 -6.679 7.061 1.00 78.25 349 LYS A N 1
ATOM 2745 C CA . LYS A 1 349 ? -8.879 -5.596 7.708 1.00 78.25 349 LYS A CA 1
ATOM 2746 C C . LYS A 1 349 ? -9.722 -4.823 6.694 1.00 78.25 349 LYS A C 1
ATOM 2748 O O . LYS A 1 349 ? -10.937 -4.819 6.789 1.00 78.25 349 LYS A O 1
ATOM 2753 N N . ARG A 1 350 ? -9.097 -4.270 5.645 1.00 70.62 350 ARG A N 1
ATOM 2754 C CA . ARG A 1 350 ? -9.813 -3.519 4.588 1.00 70.62 350 ARG A CA 1
ATOM 2755 C C . ARG A 1 350 ? -10.887 -4.330 3.861 1.00 70.62 350 ARG A C 1
ATOM 2757 O O . ARG A 1 350 ? -11.784 -3.754 3.259 1.00 70.62 350 ARG A O 1
ATOM 2764 N N . LEU A 1 351 ? -10.732 -5.652 3.809 1.00 70.88 351 LEU A N 1
ATOM 2765 C CA . LEU A 1 351 ? -11.701 -6.545 3.178 1.00 70.88 351 LEU A CA 1
ATOM 2766 C C . LEU A 1 351 ? -12.780 -7.019 4.154 1.00 70.88 351 LEU A C 1
ATOM 2768 O O . LEU A 1 351 ? -13.786 -7.532 3.678 1.00 70.88 351 LEU A O 1
ATOM 2772 N N . GLY A 1 352 ? -12.568 -6.893 5.464 1.00 71.38 352 GLY A N 1
ATOM 2773 C CA . GLY A 1 352 ? -13.528 -7.220 6.518 1.00 71.38 352 GLY A CA 1
ATOM 2774 C C . GLY A 1 352 ? -14.343 -6.017 6.991 1.00 71.38 352 GLY A C 1
ATOM 2775 O O . GLY A 1 352 ? -15.435 -6.208 7.500 1.00 71.38 352 GLY A O 1
ATOM 2776 N N . THR A 1 353 ? -13.878 -4.789 6.758 1.00 68.00 353 THR A N 1
ATOM 2777 C CA . THR A 1 353 ? -14.617 -3.571 7.119 1.00 68.00 353 THR A CA 1
ATOM 2778 C C . THR A 1 353 ? -15.672 -3.188 6.061 1.00 68.00 353 THR A C 1
ATOM 2780 O O . THR A 1 353 ? -15.456 -3.420 4.861 1.00 68.00 353 THR A O 1
ATOM 2783 N N . PRO A 1 354 ? -16.807 -2.579 6.458 1.00 59.41 354 PRO A N 1
ATOM 2784 C CA . PRO A 1 354 ? -17.788 -1.962 5.553 1.00 59.41 354 PRO A CA 1
ATOM 2785 C C . PRO A 1 354 ? -17.173 -0.952 4.551 1.00 59.41 354 PRO A C 1
ATOM 2787 O O . PRO A 1 354 ? -16.039 -0.507 4.737 1.00 59.41 354 PRO A O 1
ATOM 2790 N N . PRO A 1 355 ? -17.868 -0.588 3.444 1.00 46.75 355 PRO A N 1
ATOM 2791 C CA . PRO A 1 355 ? -19.259 -0.910 3.087 1.00 46.75 355 PRO A CA 1
ATOM 2792 C C . PRO A 1 355 ? -19.441 -2.227 2.317 1.00 46.75 355 PRO A C 1
ATOM 2794 O O . PRO A 1 355 ? -20.565 -2.613 2.010 1.00 46.75 355 PRO A O 1
ATOM 2797 N N . VAL A 1 356 ? -18.361 -2.934 1.962 1.00 56.50 356 VAL A N 1
ATOM 2798 C CA . VAL A 1 356 ? -18.467 -4.234 1.276 1.00 56.50 356 VAL A CA 1
ATOM 2799 C C . VAL A 1 356 ? -17.544 -5.262 1.916 1.00 56.50 356 VAL A C 1
ATOM 2801 O O . VAL A 1 356 ? -16.626 -5.791 1.276 1.00 56.50 356 VAL A O 1
ATOM 2804 N N . ALA A 1 357 ? -17.834 -5.527 3.188 1.00 65.75 357 ALA A N 1
ATOM 2805 C CA . ALA A 1 357 ? -17.196 -6.561 3.975 1.00 65.75 357 ALA A CA 1
ATOM 2806 C C . ALA A 1 357 ? -17.341 -7.930 3.292 1.00 65.75 357 ALA A C 1
ATOM 2808 O O . ALA A 1 357 ? -18.392 -8.319 2.772 1.00 65.75 357 ALA A O 1
ATOM 2809 N N . VAL A 1 358 ? -16.241 -8.667 3.264 1.00 75.88 358 VAL A N 1
ATOM 2810 C CA . VAL A 1 358 ? -16.159 -10.041 2.794 1.00 75.88 358 VAL A CA 1
ATOM 2811 C C . VAL A 1 358 ? -16.034 -10.900 4.045 1.00 75.88 358 VAL A C 1
ATOM 2813 O O . VAL A 1 358 ? -14.948 -10.925 4.616 1.00 75.88 358 VAL A O 1
ATOM 2816 N N . PRO A 1 359 ? -17.070 -11.659 4.447 1.00 76.06 359 PRO A N 1
ATOM 2817 C CA . PRO A 1 359 ? -17.063 -12.395 5.719 1.00 76.06 359 PRO A CA 1
ATOM 2818 C C . PRO A 1 359 ? -15.846 -13.314 5.903 1.00 76.06 359 PRO A C 1
ATOM 2820 O O . PRO A 1 359 ? -15.313 -13.481 6.991 1.00 76.06 359 PRO A O 1
ATOM 2823 N N . GLN A 1 360 ? -15.317 -13.854 4.798 1.00 84.69 360 GLN A N 1
ATOM 2824 C CA . GLN A 1 360 ? -14.120 -14.699 4.829 1.00 84.69 360 GLN A CA 1
ATOM 2825 C C . GLN A 1 360 ? -12.849 -13.964 5.306 1.00 84.69 360 GLN A C 1
ATOM 2827 O O . GLN A 1 360 ? -11.849 -14.621 5.600 1.00 84.69 360 GLN A O 1
ATOM 2832 N N . ALA A 1 361 ? -12.832 -12.628 5.292 1.00 77.81 361 ALA A N 1
ATOM 2833 C CA . ALA A 1 361 ? -11.717 -11.819 5.769 1.00 77.81 361 ALA A CA 1
ATOM 2834 C C . ALA A 1 361 ? -11.627 -11.842 7.300 1.00 77.81 361 ALA A C 1
ATOM 2836 O O . ALA A 1 361 ? -10.532 -12.041 7.822 1.00 77.81 361 ALA A O 1
ATOM 2837 N N . GLU A 1 362 ? -12.760 -11.757 7.997 1.00 82.44 362 GLU A N 1
ATOM 2838 C CA . GLU A 1 362 ? -12.839 -11.934 9.452 1.00 82.44 362 GLU A CA 1
ATOM 2839 C C . GLU A 1 362 ? -12.405 -13.348 9.854 1.00 82.44 362 GLU A C 1
ATOM 2841 O O . GLU A 1 362 ? -11.502 -13.507 10.673 1.00 82.44 362 GLU A O 1
ATOM 2846 N N . ASP A 1 363 ? -12.924 -14.386 9.183 1.00 84.62 363 ASP A N 1
ATOM 2847 C CA . ASP A 1 363 ? -12.501 -15.782 9.404 1.00 84.62 363 ASP A CA 1
ATOM 2848 C C . ASP A 1 363 ? -10.980 -15.964 9.236 1.00 84.62 363 ASP A C 1
ATOM 2850 O O . ASP A 1 363 ? -10.327 -16.777 9.906 1.00 84.62 363 ASP A O 1
ATOM 2854 N N . ALA A 1 364 ? -10.394 -15.245 8.275 1.00 86.44 364 ALA A N 1
ATOM 2855 C CA . ALA A 1 364 ? -8.962 -15.268 8.026 1.00 86.44 364 ALA A CA 1
ATOM 2856 C C . ALA A 1 364 ? -8.179 -14.566 9.138 1.00 86.44 364 ALA A C 1
ATOM 2858 O O . ALA A 1 364 ? -7.167 -15.118 9.565 1.00 86.44 364 ALA A O 1
ATOM 2859 N N . LEU A 1 365 ? -8.648 -13.412 9.616 1.00 83.38 365 LEU A N 1
ATOM 2860 C CA . LEU A 1 365 ? -8.054 -12.696 10.744 1.00 83.38 365 LEU A CA 1
ATOM 2861 C C . LEU A 1 365 ? -8.114 -13.527 12.031 1.00 83.38 365 LEU A C 1
ATOM 2863 O O . LEU A 1 365 ? -7.090 -13.685 12.689 1.00 83.38 365 LEU A O 1
ATOM 2867 N N . PHE A 1 366 ? -9.246 -14.177 12.319 1.00 84.88 366 PHE A N 1
ATOM 2868 C CA . PHE A 1 366 ? -9.366 -15.132 13.426 1.00 84.88 366 PHE A CA 1
ATOM 2869 C C . PHE A 1 366 ? -8.369 -16.284 13.318 1.00 84.88 366 PHE A C 1
ATOM 2871 O O . PHE A 1 366 ? -7.731 -16.661 14.297 1.00 84.88 366 PHE A O 1
ATOM 2878 N N . SER A 1 367 ? -8.199 -16.840 12.116 1.00 89.88 367 SER A N 1
ATOM 2879 C CA . SER A 1 367 ? -7.220 -17.912 11.905 1.00 89.88 367 SER A CA 1
ATOM 2880 C C . SER A 1 367 ? -5.790 -17.441 12.181 1.00 89.88 367 SER A C 1
ATOM 2882 O O . SER A 1 367 ? -4.981 -18.218 12.678 1.00 89.88 367 SER A O 1
ATOM 2884 N N . VAL A 1 368 ? -5.468 -16.191 11.827 1.00 86.31 368 VAL A N 1
ATOM 2885 C CA . VAL A 1 368 ? -4.159 -15.585 12.105 1.00 86.31 368 VAL A CA 1
ATOM 2886 C C . VAL A 1 368 ? -3.972 -15.389 13.604 1.00 86.31 368 VAL A C 1
ATOM 2888 O O . VAL A 1 368 ? -2.929 -15.787 14.113 1.00 86.31 368 VAL A O 1
ATOM 2891 N N . LEU A 1 369 ? -4.990 -14.872 14.296 1.00 85.31 369 LEU A N 1
ATOM 2892 C CA . LEU A 1 369 ? -4.987 -14.676 15.742 1.00 85.31 369 LEU A CA 1
ATOM 2893 C C . LEU A 1 369 ? -4.738 -15.991 16.502 1.00 85.31 369 LEU A C 1
ATOM 2895 O O . LEU A 1 369 ? -3.812 -16.075 17.309 1.00 85.31 369 LEU A O 1
ATOM 2899 N N . LEU A 1 370 ? -5.496 -17.045 16.181 1.00 85.00 370 LEU A N 1
ATOM 2900 C CA . LEU A 1 370 ? -5.319 -18.372 16.785 1.00 85.00 370 LEU A CA 1
ATOM 2901 C C . LEU A 1 370 ? -3.909 -18.921 16.542 1.00 85.00 370 LEU A C 1
ATOM 2903 O O . LEU A 1 370 ? -3.236 -19.348 17.475 1.00 85.00 370 LEU A O 1
ATOM 2907 N N . ALA A 1 371 ? -3.424 -18.844 15.300 1.00 84.62 371 ALA A N 1
ATOM 2908 C CA . ALA A 1 371 ? -2.092 -19.332 14.958 1.00 84.62 371 ALA A CA 1
ATOM 2909 C C . ALA A 1 371 ? -0.963 -18.524 15.623 1.00 84.62 371 ALA A C 1
ATOM 2911 O O . ALA A 1 371 ? 0.119 -19.068 15.849 1.00 84.62 371 ALA A O 1
ATOM 2912 N N . SER A 1 372 ? -1.173 -17.231 15.905 1.00 78.69 372 SER A N 1
ATOM 2913 C CA . SER A 1 372 ? -0.208 -16.410 16.646 1.00 78.69 372 SER A CA 1
ATOM 2914 C C . SER A 1 372 ? -0.209 -16.703 18.144 1.00 78.69 372 SER A C 1
ATOM 2916 O O . SER A 1 372 ? 0.863 -16.707 18.738 1.00 78.69 372 SER A O 1
ATOM 2918 N N . ALA A 1 373 ? -1.364 -17.026 18.734 1.00 70.25 373 ALA A N 1
ATOM 2919 C CA . ALA A 1 373 ? -1.474 -17.358 20.155 1.00 70.25 373 ALA A CA 1
ATOM 2920 C C . ALA A 1 373 ? -0.764 -18.679 20.523 1.00 70.25 373 ALA A C 1
ATOM 2922 O O . ALA A 1 373 ? -0.336 -18.863 21.658 1.00 70.25 373 ALA A O 1
ATOM 2923 N N . GLU A 1 374 ? -0.599 -19.592 19.560 1.00 69.12 374 GLU A N 1
ATOM 2924 C CA . GLU A 1 374 ? 0.125 -20.861 19.737 1.00 69.12 374 GLU A CA 1
ATOM 2925 C C . GLU A 1 374 ? 1.664 -20.716 19.681 1.00 69.12 374 GLU A C 1
ATOM 2927 O O . GLU A 1 374 ? 2.385 -21.681 19.935 1.00 69.12 374 GLU A O 1
ATOM 2932 N N . GLN A 1 375 ? 2.196 -19.533 19.346 1.00 65.31 375 GLN A N 1
ATOM 2933 C CA . GLN A 1 375 ? 3.637 -19.285 19.202 1.00 65.31 375 GLN A CA 1
ATOM 2934 C C . GLN A 1 375 ? 4.210 -18.565 20.432 1.00 65.31 375 GLN A C 1
ATOM 2936 O O . GLN A 1 375 ? 3.759 -17.487 20.804 1.00 65.31 375 GLN A O 1
ATOM 2941 N N . THR A 1 376 ? 5.251 -19.136 21.045 1.00 51.75 376 THR A N 1
ATOM 2942 C CA . THR A 1 376 ? 5.810 -18.668 22.328 1.00 51.75 376 THR A CA 1
ATOM 2943 C C . THR A 1 376 ? 6.873 -17.566 22.227 1.00 51.75 376 THR A C 1
ATOM 2945 O O . THR A 1 376 ? 7.157 -16.928 23.236 1.00 51.75 376 THR A O 1
ATOM 2948 N N . GLU A 1 377 ? 7.442 -17.281 21.048 1.00 49.94 377 GLU A N 1
ATOM 2949 C CA . GLU A 1 377 ? 8.431 -16.202 20.857 1.00 49.94 377 GLU A CA 1
ATOM 2950 C C . GLU A 1 377 ? 8.161 -15.397 19.572 1.00 49.94 377 GLU A C 1
ATOM 2952 O O . GLU A 1 377 ? 7.959 -15.961 18.498 1.00 49.94 377 GLU A O 1
ATOM 2957 N N . GLY A 1 378 ? 8.162 -14.060 19.673 1.00 52.66 378 GLY A N 1
ATOM 2958 C CA . GLY A 1 378 ? 8.050 -13.136 18.530 1.00 52.66 378 GLY A CA 1
ATOM 2959 C C . GLY A 1 378 ? 6.640 -12.917 17.956 1.00 52.66 378 GLY A C 1
ATOM 2960 O O . GLY A 1 378 ? 6.495 -12.193 16.973 1.00 52.66 378 GLY A O 1
ATOM 2961 N N . ALA A 1 379 ? 5.600 -13.508 18.554 1.00 55.59 379 ALA A N 1
ATOM 2962 C CA . ALA A 1 379 ? 4.227 -13.479 18.035 1.00 55.59 379 ALA A CA 1
ATOM 2963 C C . ALA A 1 379 ? 3.368 -12.284 18.495 1.00 55.59 379 ALA A C 1
ATOM 2965 O O . ALA A 1 379 ? 2.311 -12.051 17.910 1.00 55.59 379 ALA A O 1
ATOM 2966 N N . GLY A 1 380 ? 3.818 -11.507 19.487 1.00 67.38 380 GLY A N 1
ATOM 2967 C CA . GLY A 1 380 ? 3.003 -10.455 20.113 1.00 67.38 380 GLY A CA 1
ATOM 2968 C C . GLY A 1 380 ? 2.540 -9.354 19.152 1.00 67.38 380 GLY A C 1
ATOM 2969 O O . GLY A 1 380 ? 1.389 -8.938 19.200 1.00 67.38 380 GLY A O 1
ATOM 2970 N N . GLU A 1 381 ? 3.399 -8.926 18.223 1.00 66.38 381 GLU A N 1
ATOM 2971 C CA . GLU A 1 381 ? 3.048 -7.883 17.248 1.00 66.38 381 GLU A CA 1
ATOM 2972 C C . GLU A 1 381 ? 2.021 -8.383 16.221 1.00 66.38 381 GLU A C 1
ATOM 2974 O O . GLU A 1 381 ? 1.061 -7.685 15.897 1.00 66.38 381 GLU A O 1
ATOM 2979 N N . LEU A 1 382 ? 2.187 -9.614 15.730 1.00 64.75 382 LEU A N 1
ATOM 2980 C CA . LEU A 1 382 ? 1.264 -10.218 14.770 1.00 64.75 382 LEU A CA 1
ATOM 2981 C C . LEU A 1 382 ? -0.106 -10.486 15.405 1.00 64.75 382 LEU A C 1
ATOM 2983 O O . LEU A 1 382 ? -1.129 -10.255 14.764 1.00 64.75 382 LEU A O 1
ATOM 2987 N N . GLN A 1 383 ? -0.100 -10.949 16.657 1.00 75.44 383 GLN A N 1
ATOM 2988 C CA . GLN A 1 383 ? -1.294 -11.157 17.463 1.00 75.44 383 GLN A CA 1
ATOM 2989 C C . GLN A 1 383 ? -2.046 -9.840 17.674 1.00 75.44 383 GLN A C 1
ATOM 2991 O O . GLN A 1 383 ? -3.201 -9.739 17.271 1.00 75.44 383 GLN A O 1
ATOM 2996 N N . SER A 1 384 ? -1.372 -8.814 18.203 1.00 68.81 384 SER A N 1
ATOM 2997 C CA . SER A 1 384 ? -1.971 -7.497 18.449 1.00 68.81 384 SER A CA 1
ATOM 2998 C C . SER A 1 384 ? -2.543 -6.880 17.168 1.00 68.81 384 SER A C 1
ATOM 3000 O O . SER A 1 384 ? -3.668 -6.394 17.171 1.00 68.81 384 SER A O 1
ATOM 3002 N N . ASN A 1 385 ? -1.841 -6.984 16.034 1.00 75.31 385 ASN A N 1
ATOM 3003 C CA . ASN A 1 385 ? -2.357 -6.476 14.759 1.00 75.31 385 ASN A CA 1
ATOM 3004 C C . ASN A 1 385 ? -3.575 -7.263 14.251 1.00 75.31 385 ASN A C 1
ATOM 3006 O O . ASN A 1 385 ? -4.460 -6.683 13.619 1.00 75.31 385 ASN A O 1
ATOM 3010 N N . ALA A 1 386 ? -3.626 -8.578 14.477 1.00 74.44 386 ALA A N 1
ATOM 3011 C CA . ALA A 1 386 ? -4.786 -9.389 14.117 1.00 74.44 386 ALA A CA 1
ATOM 3012 C C . ALA A 1 386 ? -5.998 -9.064 15.007 1.00 74.44 386 ALA A C 1
ATOM 3014 O O . ALA A 1 386 ? -7.108 -8.962 14.486 1.00 74.44 386 ALA A O 1
ATOM 3015 N N . GLU A 1 387 ? -5.781 -8.845 16.307 1.00 73.31 387 GLU A N 1
ATOM 3016 C CA . GLU A 1 387 ? -6.800 -8.385 17.262 1.00 73.31 387 GLU A CA 1
ATOM 3017 C C . GLU A 1 387 ? -7.345 -7.007 16.867 1.00 73.31 387 GLU A C 1
ATOM 3019 O O . GLU A 1 387 ? -8.554 -6.841 16.716 1.00 73.31 387 GLU A O 1
ATOM 3024 N N . ASP A 1 388 ? -6.464 -6.044 16.590 1.00 71.56 388 ASP A N 1
ATOM 3025 C CA . ASP A 1 388 ? -6.843 -4.696 16.153 1.00 71.56 388 ASP A CA 1
ATOM 3026 C C . ASP A 1 388 ? -7.604 -4.703 14.826 1.00 71.56 388 ASP A C 1
ATOM 3028 O O . ASP A 1 388 ? -8.538 -3.923 14.616 1.00 71.56 388 ASP A O 1
ATOM 3032 N N . ALA A 1 389 ? -7.213 -5.584 13.906 1.00 71.94 389 ALA A N 1
ATOM 3033 C CA . ALA A 1 389 ? -7.904 -5.753 12.639 1.00 71.94 389 ALA A CA 1
ATOM 3034 C C . ALA A 1 389 ? -9.302 -6.355 12.813 1.00 71.94 389 ALA A C 1
ATOM 3036 O O . ALA A 1 389 ? -10.224 -5.886 12.150 1.00 71.94 389 ALA A O 1
ATOM 3037 N N . LEU A 1 390 ? -9.467 -7.357 13.685 1.00 76.38 390 LEU A N 1
ATOM 3038 C CA . LEU A 1 390 ? -10.772 -7.951 13.997 1.00 76.38 390 LEU A CA 1
ATOM 3039 C C . LEU A 1 390 ? -11.695 -6.940 14.659 1.00 76.38 390 LEU A C 1
ATOM 3041 O O . LEU A 1 390 ? -12.811 -6.737 14.190 1.00 76.38 390 LEU A O 1
ATOM 3045 N N . ARG A 1 391 ? -11.192 -6.248 15.681 1.00 69.94 391 ARG A N 1
ATOM 3046 C CA . ARG A 1 391 ? -11.925 -5.195 16.378 1.00 69.94 391 ARG A CA 1
ATOM 3047 C C . ARG A 1 391 ? -12.422 -4.126 15.409 1.00 69.94 391 ARG A C 1
ATOM 3049 O O . ARG A 1 391 ? -13.597 -3.797 15.424 1.00 69.94 391 ARG A O 1
ATOM 3056 N N . ALA A 1 392 ? -11.576 -3.674 14.484 1.00 71.31 392 ALA A N 1
ATOM 3057 C CA . ALA A 1 392 ? -11.997 -2.709 13.474 1.00 71.31 392 ALA A CA 1
ATOM 3058 C C . ALA A 1 392 ? -13.069 -3.242 12.504 1.00 71.31 392 ALA A C 1
ATOM 3060 O O . ALA A 1 392 ? -13.837 -2.446 11.977 1.00 71.31 392 ALA A O 1
ATOM 3061 N N . CYS A 1 393 ? -13.130 -4.555 12.249 1.00 75.38 393 CYS A N 1
ATOM 3062 C CA . CYS A 1 393 ? -14.217 -5.142 11.457 1.00 75.38 393 CYS A CA 1
ATOM 3063 C C . CYS A 1 393 ? -15.544 -5.147 12.231 1.00 75.38 393 CYS A C 1
ATOM 3065 O O . CYS A 1 393 ? -16.595 -5.016 11.614 1.00 75.38 393 CYS A O 1
ATOM 3067 N N . TRP A 1 394 ? -15.498 -5.286 13.560 1.00 74.38 394 TRP A N 1
ATOM 3068 C CA . TRP A 1 394 ? -16.691 -5.348 14.411 1.00 74.38 394 TRP A CA 1
ATOM 3069 C C . TRP A 1 394 ? -17.179 -3.989 14.897 1.00 74.38 394 TRP A C 1
ATOM 3071 O O . TRP A 1 394 ? -18.372 -3.832 15.106 1.00 74.38 394 TRP A O 1
ATOM 3081 N N . GLU A 1 395 ? -16.291 -3.012 15.073 1.00 71.06 395 GLU A N 1
ATOM 3082 C CA . GLU A 1 395 ? -16.638 -1.680 15.587 1.00 71.06 395 GLU A CA 1
ATOM 3083 C C . GLU A 1 395 ? -17.154 -0.725 14.503 1.00 71.06 395 GLU A C 1
ATOM 3085 O O . GLU A 1 395 ? -17.786 0.280 14.825 1.00 71.06 395 GLU A O 1
ATOM 3090 N N . ASP A 1 396 ? -16.923 -1.032 13.225 1.00 74.75 396 ASP A N 1
ATOM 3091 C CA . ASP A 1 396 ? -17.430 -0.232 12.114 1.00 74.75 396 ASP A CA 1
ATOM 3092 C C . ASP A 1 396 ? -18.797 -0.752 11.649 1.00 74.75 396 ASP A C 1
ATOM 3094 O O . ASP A 1 396 ? -18.914 -1.824 11.056 1.00 74.75 396 ASP A O 1
ATOM 3098 N N . SER A 1 397 ? -19.844 0.034 11.889 1.00 74.75 397 SER A N 1
ATOM 3099 C CA . SER A 1 397 ? -21.203 -0.249 11.412 1.00 74.75 397 SER A CA 1
ATOM 3100 C C . SER A 1 397 ? -21.406 0.053 9.920 1.00 74.75 397 SER A C 1
ATOM 3102 O O . SER A 1 397 ? -22.415 -0.343 9.335 1.00 74.75 397 SER A O 1
ATOM 3104 N N . GLY A 1 398 ? -20.469 0.775 9.295 1.00 70.50 398 GLY A N 1
ATOM 3105 C CA . GLY A 1 398 ? -20.593 1.322 7.946 1.00 70.50 398 GLY A CA 1
ATOM 3106 C C . GLY A 1 398 ? -21.419 2.608 7.847 1.00 70.50 398 GLY A C 1
ATOM 3107 O O . GLY A 1 398 ? -21.510 3.167 6.754 1.00 70.50 398 GLY A O 1
ATOM 3108 N N . ASP A 1 399 ? -21.989 3.099 8.954 1.00 75.62 399 ASP A N 1
ATOM 3109 C CA . ASP A 1 399 ? -22.680 4.388 9.043 1.00 75.62 399 ASP A CA 1
ATOM 3110 C C . ASP A 1 399 ? -21.932 5.318 10.011 1.00 75.62 399 ASP A C 1
ATOM 3112 O O . ASP A 1 399 ? -21.744 5.022 11.193 1.00 75.62 399 ASP A O 1
ATOM 3116 N N . ALA A 1 400 ? -21.500 6.477 9.509 1.00 76.06 400 ALA A N 1
ATOM 3117 C CA . ALA A 1 400 ? -20.703 7.427 10.280 1.00 76.06 400 ALA A CA 1
ATOM 3118 C C . ALA A 1 400 ? -21.426 7.957 11.533 1.00 76.06 400 ALA A C 1
ATOM 3120 O O . ALA A 1 400 ? -20.771 8.227 12.539 1.00 76.06 400 ALA A O 1
ATOM 3121 N N . LYS A 1 401 ? -22.759 8.092 11.503 1.00 78.62 401 LYS A N 1
ATOM 3122 C CA . LYS A 1 401 ? -23.544 8.557 12.659 1.00 78.62 401 LYS A CA 1
ATOM 3123 C C . LYS A 1 401 ? -23.625 7.482 13.730 1.00 78.62 401 LYS A C 1
ATOM 3125 O O . LYS A 1 401 ? -23.460 7.783 14.908 1.00 78.62 401 LYS A O 1
ATOM 3130 N N . VAL A 1 402 ? -23.835 6.235 13.314 1.00 80.44 402 VAL A N 1
ATOM 3131 C CA . VAL A 1 402 ? -23.842 5.079 14.219 1.00 80.44 402 VAL A CA 1
ATOM 3132 C C . VAL A 1 402 ? -22.470 4.913 14.871 1.00 80.44 402 VAL A C 1
ATOM 3134 O O . VAL A 1 402 ? -22.391 4.758 16.086 1.00 80.44 402 VAL A O 1
ATOM 3137 N N . ASN A 1 403 ? -21.389 5.039 14.096 1.00 79.56 403 ASN A N 1
ATOM 3138 C CA . ASN A 1 403 ? -20.018 4.972 14.609 1.00 79.56 403 ASN A CA 1
ATOM 3139 C C . ASN A 1 403 ? -19.693 6.120 15.584 1.00 79.56 403 ASN A C 1
ATOM 3141 O O . ASN A 1 403 ? -19.020 5.895 16.587 1.00 79.56 403 ASN A O 1
ATOM 3145 N N . ALA A 1 404 ? -20.178 7.339 15.324 1.00 78.81 404 ALA A N 1
ATOM 3146 C CA . ALA A 1 404 ? -19.984 8.475 16.226 1.00 78.81 404 ALA A CA 1
ATOM 3147 C C . ALA A 1 404 ? -20.711 8.282 17.569 1.00 78.81 404 ALA A C 1
ATOM 3149 O O . ALA A 1 404 ? -20.132 8.537 18.625 1.00 78.81 404 ALA A O 1
ATOM 3150 N N . GLU A 1 405 ? -21.954 7.792 17.544 1.00 88.19 405 GLU A N 1
ATOM 3151 C CA . GLU A 1 405 ? -22.704 7.506 18.774 1.00 88.19 405 GLU A CA 1
ATOM 3152 C C . GLU A 1 405 ? -22.105 6.314 19.541 1.00 88.19 405 GLU A C 1
ATOM 3154 O O . GLU A 1 405 ? -22.049 6.333 20.770 1.00 88.19 405 GLU A O 1
ATOM 3159 N N . MET A 1 406 ? -21.583 5.312 18.825 1.00 87.44 406 MET A N 1
ATOM 3160 C CA . MET A 1 406 ? -20.827 4.201 19.409 1.00 87.44 406 MET A CA 1
ATOM 3161 C C . MET A 1 406 ? -19.569 4.696 20.136 1.00 87.44 406 MET A C 1
ATOM 3163 O O . MET A 1 406 ? -19.353 4.339 21.293 1.00 87.44 406 MET A O 1
ATOM 3167 N N . ALA A 1 407 ? -18.767 5.551 19.493 1.00 83.62 407 ALA A N 1
ATOM 3168 C CA . ALA A 1 407 ? -17.569 6.134 20.099 1.00 83.62 407 ALA A CA 1
ATOM 3169 C C . ALA A 1 407 ? -17.908 6.943 21.360 1.00 83.62 407 ALA A C 1
ATOM 3171 O O . ALA A 1 407 ? -17.269 6.765 22.395 1.00 83.62 407 ALA A O 1
ATOM 3172 N N . ARG A 1 408 ? -18.979 7.747 21.309 1.00 86.31 408 ARG A N 1
ATOM 3173 C CA . ARG A 1 408 ? -19.500 8.472 22.475 1.00 86.31 408 ARG A CA 1
ATOM 3174 C C . ARG A 1 408 ? -19.853 7.525 23.627 1.00 86.31 408 ARG A C 1
ATOM 3176 O O . ARG A 1 408 ? -19.495 7.798 24.768 1.00 86.31 408 ARG A O 1
ATOM 3183 N N . GLY A 1 409 ? -20.554 6.425 23.351 1.00 90.94 409 GLY A N 1
ATOM 3184 C CA . GLY A 1 409 ? -20.907 5.439 24.376 1.00 90.94 409 GLY A CA 1
ATOM 3185 C C . GLY A 1 409 ? -19.681 4.789 25.026 1.00 90.94 409 GLY A C 1
ATOM 3186 O O . GLY A 1 409 ? -19.672 4.584 26.239 1.00 90.94 409 GLY A O 1
ATOM 3187 N N . ILE A 1 410 ? -18.633 4.505 24.244 1.00 85.12 410 ILE A N 1
ATOM 3188 C CA . ILE A 1 410 ? -17.368 3.943 24.747 1.00 85.12 410 ILE A CA 1
ATOM 3189 C C . ILE A 1 410 ? -16.665 4.941 25.673 1.00 85.12 410 ILE A C 1
ATOM 3191 O O . ILE A 1 410 ? -16.318 4.570 26.790 1.00 85.12 410 ILE A O 1
ATOM 3195 N N . GLU A 1 411 ? -16.537 6.208 25.266 1.00 87.62 411 GLU A N 1
ATOM 3196 C CA . GLU A 1 411 ? -15.947 7.261 26.109 1.00 87.62 411 GLU A CA 1
ATOM 3197 C C . GLU A 1 411 ? -16.699 7.422 27.437 1.00 87.62 411 GLU A C 1
ATOM 3199 O O . GLU A 1 411 ? -16.089 7.534 28.498 1.00 87.62 411 GLU A O 1
ATOM 3204 N N . LEU A 1 412 ? -18.035 7.382 27.402 1.00 91.44 412 LEU A N 1
ATOM 3205 C CA . LEU A 1 412 ? -18.864 7.453 28.607 1.00 91.44 412 LEU A CA 1
ATOM 3206 C C . LEU A 1 412 ? -18.653 6.245 29.525 1.00 91.44 412 LEU A C 1
ATOM 3208 O O . LEU A 1 412 ? -18.643 6.395 30.748 1.00 91.44 412 LEU A O 1
ATOM 3212 N N . LEU A 1 413 ? -18.475 5.053 28.958 1.00 86.56 413 LEU A N 1
ATOM 3213 C CA . LEU A 1 413 ? -18.195 3.846 29.724 1.00 86.56 413 LEU A CA 1
ATOM 3214 C C . LEU A 1 413 ? -16.803 3.905 30.379 1.00 86.56 413 LEU A C 1
ATOM 3216 O O . LEU A 1 413 ? -16.681 3.561 31.557 1.00 86.56 413 LEU A O 1
ATOM 3220 N N . ASP A 1 414 ? -15.791 4.393 29.656 1.00 85.31 414 ASP A N 1
ATOM 3221 C CA . ASP A 1 414 ? -14.429 4.607 30.167 1.00 85.31 414 ASP A CA 1
ATOM 3222 C C . ASP A 1 414 ? -14.408 5.645 31.305 1.00 85.31 414 ASP A C 1
ATOM 3224 O O . ASP A 1 414 ? -13.733 5.458 32.322 1.00 85.31 414 ASP A O 1
ATOM 3228 N N . ASP A 1 415 ? -15.241 6.682 31.191 1.00 89.56 415 ASP A N 1
ATOM 3229 C CA . ASP A 1 415 ? -15.510 7.688 32.226 1.00 89.56 415 ASP A CA 1
ATOM 3230 C C . ASP A 1 415 ? -16.356 7.159 33.408 1.00 89.56 415 ASP A C 1
ATOM 3232 O O . ASP A 1 415 ? -16.693 7.919 34.321 1.00 89.56 415 ASP A O 1
ATOM 3236 N N . GLN A 1 416 ? -16.731 5.874 33.411 1.00 90.56 416 GLN A N 1
ATOM 3237 C CA . GLN A 1 416 ? -17.615 5.233 34.399 1.00 90.56 416 GLN A CA 1
ATOM 3238 C C . GLN A 1 416 ? -19.038 5.828 34.455 1.00 90.56 416 GLN A C 1
ATOM 3240 O O . GLN A 1 416 ? -19.792 5.578 35.399 1.00 90.56 416 GLN A O 1
ATOM 3245 N N . LYS A 1 417 ? -19.455 6.570 33.424 1.00 93.38 417 LYS A N 1
ATOM 3246 C CA . LYS A 1 417 ? -20.805 7.134 33.255 1.00 93.38 417 LYS A CA 1
ATOM 3247 C C . LYS A 1 417 ? -21.723 6.121 32.573 1.00 93.38 417 LYS A C 1
ATOM 3249 O O . LYS A 1 417 ? -22.239 6.341 31.479 1.00 93.38 417 LYS A O 1
ATOM 3254 N N . ALA A 1 418 ? -21.929 4.986 33.236 1.00 92.75 418 ALA A N 1
ATOM 3255 C CA . ALA A 1 418 ? -22.623 3.848 32.638 1.00 92.75 418 ALA A CA 1
ATOM 3256 C C . ALA A 1 418 ? -24.087 4.143 32.241 1.00 92.75 418 ALA A C 1
ATOM 3258 O O . ALA A 1 418 ? -24.555 3.589 31.252 1.00 92.75 418 ALA A O 1
ATOM 3259 N N . ASP A 1 419 ? -24.796 5.035 32.945 1.00 96.38 419 ASP A N 1
ATOM 3260 C CA . ASP A 1 419 ? -26.171 5.422 32.578 1.00 96.38 419 ASP A CA 1
ATOM 3261 C C . ASP A 1 419 ? -26.225 6.168 31.234 1.00 96.38 419 ASP A C 1
ATOM 3263 O O . ASP A 1 419 ? -27.017 5.826 30.359 1.00 96.38 419 ASP A O 1
ATOM 3267 N N . GLU A 1 420 ? -25.336 7.142 31.029 1.00 95.06 420 GLU A N 1
ATOM 3268 C CA . GLU A 1 420 ? -25.241 7.880 29.763 1.00 95.06 420 GLU A CA 1
ATOM 3269 C C . GLU A 1 420 ? -24.730 6.976 28.628 1.00 95.06 420 GLU A C 1
ATOM 3271 O O . GLU A 1 420 ? -25.167 7.101 27.483 1.00 95.06 420 GLU A O 1
ATOM 3276 N N . ALA A 1 421 ? -23.831 6.035 28.940 1.00 95.31 421 ALA A N 1
ATOM 3277 C CA . ALA A 1 421 ? -23.358 5.041 27.979 1.00 95.31 421 ALA A CA 1
ATOM 3278 C C . ALA A 1 421 ? -24.501 4.129 27.497 1.00 95.31 421 ALA A C 1
ATOM 3280 O O . ALA A 1 421 ? -24.606 3.875 26.297 1.00 95.31 421 ALA A O 1
ATOM 3281 N N . ILE A 1 422 ? -25.390 3.688 28.401 1.00 97.62 422 ILE A N 1
ATOM 3282 C CA . ILE A 1 422 ? -26.597 2.920 28.050 1.00 97.62 422 ILE A CA 1
ATOM 3283 C C . ILE A 1 422 ? -27.470 3.711 27.073 1.00 97.62 422 ILE A C 1
ATOM 3285 O O . ILE A 1 422 ? -27.921 3.143 26.079 1.00 97.62 422 ILE A O 1
ATOM 3289 N N . GLU A 1 423 ? -27.688 5.010 27.300 1.00 97.19 423 GLU A N 1
ATOM 3290 C CA . GLU A 1 423 ? -28.467 5.841 26.372 1.00 97.19 423 GLU A CA 1
ATOM 3291 C C . GLU A 1 423 ? -27.836 5.888 24.975 1.00 97.19 423 GLU A C 1
ATOM 3293 O O . GLU A 1 423 ? -28.531 5.686 23.977 1.00 97.19 423 GLU A O 1
ATOM 3298 N N . SER A 1 424 ? -26.522 6.117 24.890 1.00 94.69 424 SER A N 1
ATOM 3299 C CA . SER A 1 424 ? -25.821 6.163 23.603 1.00 94.69 424 SER A CA 1
ATOM 3300 C C . SER A 1 424 ? -25.826 4.808 22.891 1.00 94.69 424 SER A C 1
ATOM 3302 O O . SER A 1 424 ? -26.168 4.743 21.710 1.00 94.69 424 SER A O 1
ATOM 3304 N N . PHE A 1 425 ? -25.552 3.703 23.588 1.00 95.31 425 PHE A N 1
ATOM 3305 C CA . PHE A 1 425 ? -25.615 2.373 22.976 1.00 95.31 425 PHE A CA 1
ATOM 3306 C C . PHE A 1 425 ? -27.044 1.952 22.603 1.00 95.31 425 PHE A C 1
ATOM 3308 O O . PHE A 1 425 ? -27.228 1.273 21.595 1.00 95.31 425 PHE A O 1
ATOM 3315 N N . THR A 1 426 ? -28.066 2.410 23.329 1.00 97.31 426 THR A N 1
ATOM 3316 C CA . THR A 1 426 ? -29.472 2.207 22.935 1.00 97.31 426 THR A CA 1
ATOM 3317 C C . THR A 1 426 ? -29.775 2.917 21.615 1.00 97.31 426 THR A C 1
ATOM 3319 O O . THR A 1 426 ? -30.356 2.324 20.710 1.00 97.31 426 THR A O 1
ATOM 3322 N N . ARG A 1 427 ? -29.303 4.156 21.427 1.00 96.31 427 ARG A N 1
ATOM 3323 C CA . ARG A 1 427 ? -29.439 4.836 20.127 1.00 96.31 427 ARG A CA 1
ATOM 3324 C C . ARG A 1 427 ? -28.703 4.093 19.015 1.00 96.31 427 ARG A C 1
ATOM 3326 O O . ARG A 1 427 ? -29.207 4.020 17.898 1.00 96.31 427 ARG A O 1
ATOM 3333 N N . VAL A 1 428 ? -27.530 3.520 19.296 1.00 94.69 428 VAL A N 1
ATOM 3334 C CA . VAL A 1 428 ? -26.796 2.685 18.326 1.00 94.69 428 VAL A CA 1
ATOM 3335 C C . VAL A 1 428 ? -27.640 1.489 17.882 1.00 94.69 428 VAL A C 1
ATOM 3337 O O . VAL A 1 428 ? -27.742 1.242 16.680 1.00 94.69 428 VAL A O 1
ATOM 3340 N N . THR A 1 429 ? -28.277 0.770 18.811 1.00 94.69 429 THR A N 1
ATOM 3341 C CA . THR A 1 429 ? -29.109 -0.400 18.479 1.00 94.69 429 THR A CA 1
ATOM 3342 C C . THR A 1 429 ? -30.425 -0.022 17.793 1.00 94.69 429 THR A C 1
ATOM 3344 O O . THR A 1 429 ? -30.920 -0.787 16.966 1.00 94.69 429 THR A O 1
ATOM 3347 N N . GLU A 1 430 ? -30.961 1.173 18.048 1.00 93.00 430 GLU A N 1
ATOM 3348 C CA . GLU A 1 430 ? -32.112 1.726 17.321 1.00 93.00 430 GLU A CA 1
ATOM 3349 C C . GLU A 1 430 ? -31.758 2.131 15.882 1.00 93.00 430 GLU A C 1
ATOM 3351 O O . GLU A 1 430 ? -32.512 1.843 14.950 1.00 93.00 430 GLU A O 1
ATOM 3356 N N . MET A 1 431 ? -30.607 2.783 15.682 1.00 89.69 431 MET A N 1
ATOM 3357 C CA . MET A 1 431 ? -30.143 3.208 14.357 1.00 89.69 431 MET A CA 1
ATOM 3358 C C . MET A 1 431 ? -29.670 2.026 13.501 1.00 89.69 431 MET A C 1
ATOM 3360 O O . MET A 1 431 ? -29.907 2.001 12.293 1.00 89.69 431 MET A O 1
ATOM 3364 N N . ALA A 1 432 ? -29.008 1.045 14.119 1.00 86.81 432 ALA A N 1
ATOM 3365 C CA . ALA A 1 432 ? -28.425 -0.112 13.453 1.00 86.81 432 ALA A CA 1
ATOM 3366 C C . ALA A 1 432 ? -28.837 -1.426 14.149 1.00 86.81 432 ALA A C 1
ATOM 3368 O O . ALA A 1 432 ? -28.015 -2.092 14.780 1.00 86.81 432 ALA A O 1
ATOM 3369 N N . PRO A 1 433 ? -30.093 -1.881 13.980 1.00 87.69 433 PRO A N 1
ATOM 3370 C CA . PRO A 1 433 ? -30.635 -3.038 14.703 1.00 87.69 433 PRO A CA 1
ATOM 3371 C C . PRO A 1 433 ? -30.015 -4.391 14.324 1.00 87.69 433 PRO A C 1
ATOM 3373 O O . PRO A 1 433 ? -30.320 -5.397 14.956 1.00 87.69 433 PRO A O 1
ATOM 3376 N N . ASN A 1 434 ? -29.166 -4.442 13.292 1.00 83.31 434 ASN A N 1
ATOM 3377 C CA . ASN A 1 434 ? -28.412 -5.640 12.904 1.00 83.31 434 ASN A CA 1
ATOM 3378 C C . ASN A 1 434 ? -26.915 -5.539 13.256 1.00 83.31 434 ASN A C 1
ATOM 3380 O O . ASN A 1 434 ? -26.134 -6.404 12.858 1.00 83.31 434 ASN A O 1
ATOM 3384 N N . PHE A 1 435 ? -26.495 -4.483 13.956 1.00 85.12 435 PHE A N 1
ATOM 3385 C CA . PHE A 1 435 ? -25.105 -4.263 14.331 1.00 85.12 435 PHE A CA 1
ATOM 3386 C C . PHE A 1 435 ? -24.809 -4.922 15.681 1.00 85.12 435 PHE A C 1
ATOM 3388 O O . PHE A 1 435 ? -25.141 -4.393 16.740 1.00 85.12 435 PHE A O 1
ATOM 3395 N N . ALA A 1 436 ? -24.198 -6.108 15.633 1.00 86.56 436 ALA A N 1
ATOM 3396 C CA . ALA A 1 436 ? -23.977 -6.946 16.811 1.00 86.56 436 ALA A CA 1
ATOM 3397 C C . ALA A 1 436 ? -23.154 -6.251 17.909 1.00 86.56 436 ALA A C 1
ATOM 3399 O O . ALA A 1 436 ? -23.470 -6.400 19.089 1.00 86.56 436 ALA A O 1
ATOM 3400 N N . GLU A 1 437 ? -22.146 -5.459 17.530 1.00 86.31 437 GLU A N 1
ATOM 3401 C CA . GLU A 1 437 ? -21.291 -4.752 18.490 1.00 86.31 437 GLU A CA 1
ATOM 3402 C C . GLU A 1 437 ? -22.080 -3.710 19.295 1.00 86.31 437 GLU A C 1
ATOM 3404 O O . GLU A 1 437 ? -21.807 -3.528 20.477 1.00 86.31 437 GLU A O 1
ATOM 3409 N N . GLY A 1 438 ? -23.115 -3.088 18.712 1.00 89.00 438 GLY A N 1
ATOM 3410 C CA . GLY A 1 438 ? -24.013 -2.175 19.432 1.00 89.00 438 GLY A CA 1
ATOM 3411 C C . GLY A 1 438 ? -24.664 -2.841 20.643 1.00 89.00 438 GLY A C 1
ATOM 3412 O O . GLY A 1 438 ? -24.581 -2.333 21.761 1.00 89.00 438 GLY A O 1
ATOM 3413 N N . PHE A 1 439 ? -25.234 -4.030 20.437 1.00 91.00 439 PHE A N 1
ATOM 3414 C CA . PHE A 1 439 ? -25.803 -4.835 21.520 1.00 91.00 439 PHE A CA 1
ATOM 3415 C C . PHE A 1 439 ? -24.728 -5.356 22.480 1.00 91.00 439 PHE A C 1
ATOM 3417 O O . PHE A 1 439 ? -24.946 -5.394 23.689 1.00 91.00 439 PHE A O 1
ATOM 3424 N N . HIS A 1 440 ? -23.541 -5.714 21.982 1.00 92.19 440 HIS A N 1
ATOM 3425 C CA . HIS A 1 440 ? -22.442 -6.135 22.847 1.00 92.19 440 HIS A CA 1
ATOM 3426 C C . HIS A 1 440 ? -22.007 -5.021 23.810 1.00 92.19 440 HIS A C 1
ATOM 3428 O O . HIS A 1 440 ? -21.936 -5.253 25.019 1.00 92.19 440 HIS A O 1
ATOM 3434 N N . LYS A 1 441 ? -21.789 -3.797 23.323 1.00 92.00 441 LYS A N 1
ATOM 3435 C CA . LYS A 1 441 ? -21.440 -2.660 24.183 1.00 92.00 441 LYS A CA 1
ATOM 3436 C C . LYS A 1 441 ? -22.567 -2.286 25.146 1.00 92.00 441 LYS A C 1
ATOM 3438 O O . LYS A 1 441 ? -22.290 -2.026 26.316 1.00 92.00 441 LYS A O 1
ATOM 3443 N N . LEU A 1 442 ? -23.825 -2.352 24.700 1.00 95.44 442 LEU A N 1
ATOM 3444 C CA . LEU A 1 442 ? -24.991 -2.165 25.570 1.00 95.44 442 LEU A CA 1
ATOM 3445 C C . LEU A 1 442 ? -25.004 -3.187 26.722 1.00 95.44 442 LEU A C 1
ATOM 3447 O O . LEU A 1 442 ? -25.177 -2.808 27.881 1.00 95.44 442 LEU A O 1
ATOM 3451 N N . SER A 1 443 ? -24.692 -4.456 26.431 1.00 94.62 443 SER A N 1
ATOM 3452 C CA . SER A 1 443 ? -24.592 -5.506 27.451 1.00 94.62 443 SER A CA 1
ATOM 3453 C C . SER A 1 443 ? -23.504 -5.223 28.492 1.00 94.62 443 SER A C 1
ATOM 3455 O O . SER A 1 443 ? -23.724 -5.430 29.686 1.00 94.62 443 SER A O 1
ATOM 3457 N N . ILE A 1 444 ? -22.350 -4.695 28.065 1.00 91.94 444 ILE A N 1
ATOM 3458 C CA . ILE A 1 444 ? -21.258 -4.306 28.966 1.00 91.94 444 ILE A CA 1
ATOM 3459 C C . ILE A 1 444 ? -21.710 -3.150 29.864 1.00 91.94 444 ILE A C 1
ATOM 3461 O O . ILE A 1 444 ? -21.449 -3.176 31.068 1.00 91.94 444 ILE A O 1
ATOM 3465 N N . ALA A 1 445 ? -22.420 -2.166 29.311 1.00 93.44 445 ALA A N 1
ATOM 3466 C CA . ALA A 1 445 ? -22.917 -1.028 30.076 1.00 93.44 445 ALA A CA 1
ATOM 3467 C C . ALA A 1 445 ? -23.959 -1.448 31.132 1.00 93.44 445 ALA A C 1
ATOM 3469 O O . ALA A 1 445 ? -23.847 -1.061 32.298 1.00 93.44 445 ALA A O 1
ATOM 3470 N N . HIS A 1 446 ? -24.904 -2.328 30.781 1.00 96.19 446 HIS A N 1
ATOM 3471 C CA . HIS A 1 446 ? -25.841 -2.916 31.746 1.00 96.19 446 HIS A CA 1
ATOM 3472 C C . HIS A 1 446 ? -25.142 -3.789 32.796 1.00 96.19 446 HIS A C 1
ATOM 3474 O O . HIS A 1 446 ? -25.485 -3.729 33.978 1.00 96.19 446 HIS A O 1
ATOM 3480 N N . TYR A 1 447 ? -24.116 -4.552 32.409 1.00 94.12 447 TYR A N 1
ATOM 3481 C CA . TYR A 1 447 ? -23.310 -5.327 33.352 1.00 94.12 447 TYR A CA 1
ATOM 3482 C C . TYR A 1 447 ? -22.571 -4.427 34.352 1.00 94.12 447 TYR A C 1
ATOM 3484 O O . TYR A 1 447 ? -22.584 -4.706 35.551 1.00 94.12 447 TYR A O 1
ATOM 3492 N N . ALA A 1 448 ? -21.984 -3.315 33.894 1.00 92.06 448 ALA A N 1
ATOM 3493 C CA . ALA A 1 448 ? -21.338 -2.327 34.761 1.00 92.06 448 ALA A CA 1
ATOM 3494 C C . ALA A 1 448 ? -22.319 -1.717 35.783 1.00 92.06 448 ALA A C 1
ATOM 3496 O O . ALA A 1 448 ? -21.932 -1.395 36.907 1.00 92.06 448 ALA A O 1
ATOM 3497 N N . LYS A 1 449 ? -23.607 -1.633 35.426 1.00 95.00 449 LYS A N 1
ATOM 3498 C CA . LYS A 1 449 ? -24.715 -1.232 36.309 1.00 95.00 449 LYS A CA 1
ATOM 3499 C C . LYS A 1 449 ? -25.270 -2.358 37.189 1.00 95.00 449 LYS A C 1
ATOM 3501 O O . LYS A 1 449 ? -26.164 -2.094 37.988 1.00 95.00 449 LYS A O 1
ATOM 3506 N N . GLN A 1 450 ? -24.748 -3.580 37.073 1.00 94.44 450 GLN A N 1
ATOM 3507 C CA . GLN A 1 450 ? -25.259 -4.790 37.733 1.00 94.44 450 GLN A CA 1
ATOM 3508 C C . GLN A 1 450 ? -26.697 -5.159 37.317 1.00 94.44 450 GLN A C 1
ATOM 3510 O O . GLN A 1 450 ? -27.398 -5.873 38.030 1.00 94.44 450 GLN A O 1
ATOM 3515 N N . GLU A 1 451 ? -27.140 -4.706 36.142 1.00 96.12 451 GLU A N 1
ATOM 3516 C CA . GLU A 1 451 ? -28.432 -5.057 35.546 1.00 96.12 451 GLU A CA 1
ATOM 3517 C C . GLU A 1 451 ? -28.294 -6.337 34.707 1.00 96.12 451 GLU A C 1
ATOM 3519 O O . GLU A 1 451 ? -28.389 -6.331 33.476 1.00 96.12 451 GLU A O 1
ATOM 3524 N N . PHE A 1 452 ? -28.009 -7.451 35.381 1.00 93.25 452 PHE A N 1
ATOM 3525 C CA . PHE A 1 452 ? -27.578 -8.692 34.734 1.00 93.25 452 PHE A CA 1
ATOM 3526 C C . PHE A 1 452 ? -28.613 -9.282 33.772 1.00 93.25 452 PHE A C 1
ATOM 3528 O O . PHE A 1 452 ? -28.234 -9.795 32.720 1.00 93.25 452 PHE A O 1
ATOM 3535 N N . GLU A 1 453 ? -29.910 -9.196 34.080 1.00 96.44 453 GLU A N 1
ATOM 3536 C CA . GLU A 1 453 ? -30.958 -9.715 33.197 1.00 96.44 453 GLU A CA 1
ATOM 3537 C C . GLU A 1 453 ? -30.978 -8.994 31.845 1.00 96.44 453 GLU A C 1
ATOM 3539 O O . GLU A 1 453 ? -31.115 -9.650 3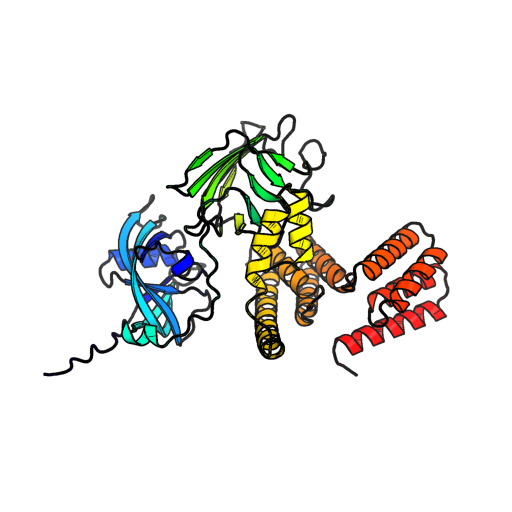0.812 1.00 96.44 453 GLU A O 1
ATOM 3544 N N . LYS A 1 454 ? -30.795 -7.666 31.844 1.00 94.44 454 LYS A N 1
ATOM 3545 C CA . LYS A 1 454 ? -30.732 -6.874 30.608 1.00 94.44 454 LYS A CA 1
ATOM 3546 C C . LYS A 1 454 ? -29.463 -7.189 29.827 1.00 94.44 454 LYS A C 1
ATOM 3548 O O . LYS A 1 454 ? -29.549 -7.525 28.653 1.00 94.44 454 LYS A O 1
ATOM 3553 N N . ALA A 1 455 ? -28.315 -7.231 30.509 1.00 92.31 455 ALA A N 1
ATOM 3554 C CA . ALA A 1 455 ? -27.042 -7.579 29.882 1.00 92.31 455 ALA A CA 1
ATOM 3555 C C . ALA A 1 455 ? -27.088 -8.947 29.174 1.00 92.31 455 ALA A C 1
ATOM 3557 O O . ALA A 1 455 ? -26.562 -9.102 28.071 1.00 92.31 455 ALA A O 1
ATOM 3558 N N . VAL A 1 456 ? -27.748 -9.945 29.776 1.00 93.88 456 VAL A N 1
ATOM 3559 C CA . VAL A 1 456 ? -27.937 -11.265 29.153 1.00 93.88 456 VAL A CA 1
ATOM 3560 C C . VAL A 1 456 ? -28.827 -11.180 27.912 1.00 93.88 456 VAL A C 1
ATOM 3562 O O . VAL A 1 456 ? -28.549 -11.865 26.926 1.00 93.88 456 VAL A O 1
ATOM 3565 N N . GLU A 1 457 ? -29.879 -10.365 27.938 1.00 93.44 457 GLU A N 1
ATOM 3566 C CA . GLU A 1 457 ? -30.756 -10.179 26.782 1.00 93.44 457 GLU A CA 1
ATOM 3567 C C . GLU A 1 457 ? -30.030 -9.493 25.618 1.00 93.44 457 GLU A C 1
ATOM 3569 O O . GLU A 1 457 ? -30.082 -9.980 24.488 1.00 93.44 457 GLU A O 1
ATOM 3574 N N . ASP A 1 458 ? -29.242 -8.458 25.898 1.00 91.75 458 ASP A N 1
ATOM 3575 C CA . ASP A 1 458 ? -28.418 -7.792 24.887 1.00 91.75 458 ASP A CA 1
ATOM 3576 C C . ASP A 1 458 ? -27.358 -8.736 24.303 1.00 91.75 458 ASP A C 1
ATOM 3578 O O . ASP A 1 458 ? -27.149 -8.775 23.089 1.00 91.75 458 ASP A O 1
ATOM 3582 N N . CYS A 1 459 ? -26.742 -9.589 25.132 1.00 90.50 459 CYS A N 1
ATOM 3583 C CA . CYS A 1 459 ? -25.839 -10.643 24.656 1.00 90.50 459 CYS A CA 1
ATOM 3584 C C . CYS A 1 459 ? -26.532 -11.616 23.690 1.00 90.50 459 CYS A C 1
ATOM 3586 O O . CYS A 1 459 ? -25.941 -12.014 22.680 1.00 90.50 459 CYS A O 1
ATOM 3588 N N . ARG A 1 460 ? -27.782 -12.012 23.973 1.00 91.50 460 ARG A N 1
ATOM 3589 C CA . ARG A 1 460 ? -28.559 -12.862 23.053 1.00 91.50 460 ARG A CA 1
ATOM 3590 C C . ARG A 1 460 ? -28.809 -12.144 21.738 1.00 91.50 460 ARG A C 1
ATOM 3592 O O . ARG A 1 460 ? -28.643 -12.750 20.680 1.00 91.50 460 ARG A O 1
ATOM 3599 N N . GLN A 1 461 ? -29.155 -10.864 21.799 1.00 88.81 461 GLN A N 1
ATOM 3600 C CA . GLN A 1 461 ? -29.439 -10.073 20.612 1.00 88.81 461 GLN A CA 1
ATOM 3601 C C . GLN A 1 461 ? -28.197 -9.853 19.742 1.00 88.81 461 GLN A C 1
ATOM 3603 O O . GLN A 1 461 ? -28.276 -10.004 18.520 1.00 88.81 461 GLN A O 1
ATOM 3608 N N . ALA A 1 462 ? -27.031 -9.624 20.353 1.00 86.56 462 ALA A N 1
ATOM 3609 C CA . ALA A 1 462 ? -25.747 -9.621 19.652 1.00 86.56 462 ALA A CA 1
ATOM 3610 C C . ALA A 1 462 ? -25.501 -10.960 18.928 1.00 86.56 462 ALA A C 1
ATOM 3612 O O . ALA A 1 462 ? -25.166 -10.981 17.741 1.00 86.56 462 ALA A O 1
ATOM 3613 N N . GLY A 1 463 ? -25.758 -12.087 19.603 1.00 80.69 463 GLY A N 1
ATOM 3614 C CA . GLY A 1 463 ? -25.670 -13.427 19.013 1.00 80.69 463 GLY A CA 1
ATOM 3615 C C . GLY A 1 463 ? -26.604 -13.631 17.814 1.00 80.69 463 GLY A C 1
ATOM 3616 O O . GLY A 1 463 ? -26.175 -14.144 16.777 1.00 80.69 463 GLY A O 1
ATOM 3617 N N . PHE A 1 464 ? -27.859 -13.179 17.910 1.00 82.69 464 PHE A N 1
ATOM 3618 C CA . PHE A 1 464 ? -28.814 -13.235 16.798 1.00 82.69 464 PHE A CA 1
ATOM 3619 C C . PHE A 1 464 ? -28.371 -12.390 15.597 1.00 82.69 464 PHE A C 1
ATOM 3621 O O . PHE A 1 464 ? -28.513 -12.831 14.453 1.00 82.69 464 PHE A O 1
ATOM 3628 N N . CYS A 1 465 ? -27.794 -11.209 15.835 1.00 78.50 465 CYS A N 1
ATOM 3629 C CA . CYS A 1 465 ? -27.256 -10.360 14.771 1.00 78.50 465 CYS A CA 1
ATOM 3630 C C . CYS A 1 465 ? -26.112 -11.061 14.014 1.00 78.50 465 CYS A C 1
ATOM 3632 O O . CYS A 1 465 ? -26.118 -11.093 12.781 1.00 78.50 465 CYS A O 1
ATOM 3634 N N . CYS A 1 466 ? -25.186 -11.708 14.731 1.00 71.12 466 CYS A N 1
ATOM 3635 C CA . CYS A 1 466 ? -24.084 -12.470 14.129 1.00 71.12 466 CYS A CA 1
ATOM 3636 C C . CYS A 1 466 ? -24.567 -13.664 13.281 1.00 71.12 466 CYS A C 1
ATOM 3638 O O . CYS A 1 466 ? -24.040 -13.922 12.194 1.00 71.12 466 CYS A O 1
ATOM 3640 N N . LEU A 1 467 ? -25.587 -14.395 13.742 1.00 69.81 467 LEU A N 1
ATOM 3641 C CA . LEU A 1 467 ? -26.162 -15.524 12.996 1.00 69.81 467 LEU A CA 1
ATOM 3642 C C . LEU A 1 467 ? -26.793 -15.068 11.673 1.00 69.81 467 LEU A C 1
ATOM 3644 O O . LEU A 1 467 ? -26.468 -15.604 10.608 1.00 69.81 467 LEU A O 1
ATOM 3648 N N . ARG A 1 468 ? -27.582 -13.988 11.713 1.00 67.94 468 ARG A N 1
ATOM 3649 C CA . ARG A 1 468 ? -28.178 -13.382 10.512 1.00 67.94 468 ARG A CA 1
ATOM 3650 C C . ARG A 1 468 ? -27.126 -12.887 9.520 1.00 67.94 468 ARG A C 1
ATOM 3652 O O . ARG A 1 468 ? -27.274 -13.113 8.321 1.00 67.94 468 ARG A O 1
ATOM 3659 N N . ALA A 1 469 ? -26.043 -12.275 10.000 1.00 59.50 469 ALA A N 1
ATOM 3660 C CA . ALA A 1 469 ? -24.953 -11.795 9.147 1.00 59.50 469 ALA A CA 1
ATOM 3661 C C . ALA A 1 469 ? -24.214 -12.933 8.413 1.00 59.50 469 ALA A C 1
ATOM 3663 O O . ALA A 1 469 ? -23.730 -12.749 7.294 1.00 59.50 469 ALA A O 1
ATOM 3664 N N . THR A 1 470 ? -24.162 -14.132 9.003 1.00 52.81 470 THR A N 1
ATOM 3665 C CA . THR A 1 470 ? -23.504 -15.308 8.404 1.00 52.81 470 THR A CA 1
ATOM 3666 C C . THR A 1 470 ? -24.436 -16.182 7.557 1.00 52.81 470 THR A C 1
ATOM 3668 O O . THR A 1 470 ? -23.972 -17.156 6.954 1.00 52.81 470 THR A O 1
ATOM 3671 N N . GLY A 1 471 ? -25.726 -15.829 7.461 1.00 46.56 471 GLY A N 1
ATOM 3672 C CA . GLY A 1 471 ? -26.735 -16.584 6.712 1.00 46.56 471 GLY A CA 1
ATOM 3673 C C . GLY A 1 471 ? -27.024 -17.965 7.305 1.00 46.56 471 GLY A C 1
ATOM 3674 O O . GLY A 1 471 ? -27.351 -18.892 6.562 1.00 46.56 471 GLY A O 1
ATOM 3675 N N . ARG A 1 472 ? -26.830 -18.124 8.618 1.00 39.09 472 ARG A N 1
ATOM 3676 C CA . ARG A 1 472 ? -27.179 -19.335 9.362 1.00 39.09 472 ARG A CA 1
ATOM 3677 C C . ARG A 1 472 ? -28.408 -19.006 10.204 1.00 39.09 472 ARG A C 1
ATOM 3679 O O . ARG A 1 472 ? -28.277 -18.271 11.177 1.00 39.09 472 ARG A O 1
ATOM 3686 N N . ASP A 1 473 ? -29.567 -19.498 9.771 1.00 35.53 473 ASP A N 1
ATOM 3687 C CA . ASP A 1 473 ? -30.804 -19.467 10.564 1.00 35.53 473 ASP A CA 1
ATOM 3688 C C . ASP A 1 473 ? -30.723 -20.428 11.757 1.00 35.53 473 ASP A C 1
ATOM 3690 O O . ASP A 1 473 ? -30.167 -21.544 11.584 1.00 35.53 473 ASP A O 1
#

pLDDT: mean 71.39, std 19.52, range [25.8, 97.69]

Foldseek 3Di:
DDDPPPPFDKDFFAWEDELLADQVQQADPQQKHKDWAQFLLVLVVVVVCVVPPAQWHWYANHPDQDQFGKTWIKGWDDKDFDPDNVRGIIITMIGTDFMKGFHDKDWDDRDPPGDTIMTTIITTDDPVVVVPDDPPDPDDDFDQDCAQWKKDFVLQPPQLQIWHHHVVWTWGAVLVDDPPSFDDFPVRHRDDRIFTWDPWDADSVQRWIWTKTAQPPTGHPQFGMWTWIFGATPSNFWGQWTWIWGHGPPNVDDTDIDIENPRTTIGIDDCVPDPLVVQLVVCVVVVHDNVVSCVSPVVPPPPDDDDDDPVVVVVVLVVLVVLLVVLLVQLLDPPHDPVSNLVSLSSLLVCLADDHHDVSSLVSLVVSLVSLVPDDPPSPVSNVSSVVSNVSSQLHLNDPVLSVLQVVLVVCVVVVVLVVSLVSLVVSCVVRVLRLVSLQSNLVSCVSVVVNVSSVVSNVSSVVSVCVVVVHD

Sequence (473 aa):
MARIARRALRIKELPLFSLRQPFPEIGQPSGELALNMFEDRYVELVRRLESGKSPHFGYTAISHRRVRGRGVLLNGRGFRWVGSRKSGPVVLQARALDRFRILSIRSEVVKEGSDPLYIATVQTFADRDLSRMQTGGREHPALETIWGQVYVQAGGGLGFASYHFHQGECYISYERANDNTFPKLDDGSQPPAKKYFEEVAYDPDTRCFRGVIDWSPSSWQGDEKWVYNMVFSADLDSIVAGTVHAIPANKAKQTKELRFGVNLHYRLLRAAWIMPDDVKEALMQSGVAASDVEAALGAAEAGSATESSAVQASSSMMSRRRTVRWAKAVALNPKRESWSRLEAIGTLKRLGTPPVAVPQAEDALFSVLLASAEQTEGAGELQSNAEDALRACWEDSGDAKVNAEMARGIELLDDQKADEAIESFTRVTEMAPNFAEGFHKLSIAHYAKQEFEKAVEDCRQAGFCCLRATGRD

Secondary structure (DSSP, 8-state):
------PPPEEEEEEEE--SS-HHHHS-TTSEEEEEE-SHHHHHHHHHHHTTS-SEEEE-SSSS--TT-EEEEEEEEEEEE-S-TTTS-EEEEEEEEEEEEEEEEEEE-SSTTSPPEEEEEEEEPPHHHHTTS---SPPPPPP--STTEEEEETTT-TTSSEEEE-SS-EEEE-TT--TTTSPPPTTSPPPPSEEEPEEEEEETTTTEEEEEEE-TTS-BTTEEEEEEEEEE-TTSSEEEEEEEEEEESSTTSPPEEEEBTTTB-EEE--GGGS-HHHHHHHHHHTT--HHHHHHHHHHHHTT--SS-HHHHHHHHHHHHHHHHHHHHHHHT-TTS-HHHHHHHHHHHHHHHSTTS--HHHHHHHHHHHHHHHT-SSS-HHHHHHHHHHHHHHHH--S-HHHHHHHHHHHHHHHTT-HHHHHHHHHHHHHH-TT-HHHHHHHHHHHHHTT-HHHHHHHHHHHHHHHHHHHT--